Protein AF-0000000084391673 (afdb_homodimer)

Secondary structure (DSSP, 8-state):
-EEEEEETTTSHHHHHHHHHHHTSTTEEEEEEESSHHHHHHHHHHHHHTT--EEEEE--TT-HHHHHHHHHHHHHHHS--SEEEE------TT-GGG-SSHHHHHHHHHIIIIIIHHHHHHHHHHHHTTSSS-EEEEE--GGG-TTGGG-TTSTTTTS--HHHHHHHHHHHHHHHHHHHHHHTTT-EEEEE---SB-SGGGTT-TTSBPHHHHHHHHHHHHTPPTT---S-EEETTEE---/-EEEEEETTTSHHHHHHHHHHHTSTTEEEEEEESSHHHHHHHHHHHHHTT--EEEEE--TT-HHHHHHHHHHHHHHHS--SEEEE------TT-GGG-SSHHHHHHHHHIIIIIIHHHHHHHHHHHHTTSSS-EEEEE--GGG-TTGGG-TTSTTTTS--HHHHHHHHHHHHHHHHHHHHHHTTT-EEEEE---SB-SGGGTT-TTSBPHHHHHHHHHHHHTPPTT---S-EEETTEE---

Structure (mmCIF, N/CA/C/O backbone):
data_AF-0000000084391673-model_v1
#
loop_
_entity.id
_entity.type
_entity.pdbx_description
1 polymer 'Short-chain dehydrogenase'
#
loop_
_atom_site.group_PDB
_atom_site.id
_atom_site.type_symbol
_atom_site.label_atom_id
_atom_site.label_alt_id
_atom_site.label_comp_id
_atom_site.label_asym_id
_atom_site.label_entity_id
_atom_site.label_seq_id
_atom_site.pdbx_PDB_ins_code
_atom_site.Cartn_x
_atom_site.Cartn_y
_atom_site.Cartn_z
_atom_site.occupancy
_atom_site.B_iso_or_equiv
_atom_site.auth_seq_id
_atom_site.auth_comp_id
_atom_site.auth_asym_id
_atom_site.auth_atom_id
_atom_site.pdbx_PDB_model_num
ATOM 1 N N . MET A 1 1 ? -8.18 31.797 13.203 1 95.44 1 MET A N 1
ATOM 2 C CA . MET A 1 1 ? -6.859 31.172 13.273 1 95.44 1 MET A CA 1
ATOM 3 C C . MET A 1 1 ? -6.875 29.781 12.672 1 95.44 1 MET A C 1
ATOM 5 O O . MET A 1 1 ? -7.785 28.984 12.945 1 95.44 1 MET A O 1
ATOM 9 N N . VAL A 1 2 ? -5.941 29.516 11.758 1 98.38 2 VAL A N 1
ATOM 10 C CA . VAL A 1 2 ? -5.805 28.219 11.125 1 98.38 2 VAL A CA 1
ATOM 11 C C . VAL A 1 2 ? -4.918 27.312 11.977 1 98.38 2 VAL A C 1
ATOM 13 O O . VAL A 1 2 ? -3.771 27.656 12.273 1 98.38 2 VAL A O 1
ATOM 16 N N . ILE A 1 3 ? -5.438 26.125 12.43 1 98.88 3 ILE A N 1
ATOM 17 C CA . ILE A 1 3 ? -4.695 25.188 13.258 1 98.88 3 ILE A CA 1
ATOM 18 C C . ILE A 1 3 ? -4.145 24.062 12.375 1 98.88 3 ILE A C 1
ATOM 20 O O . ILE A 1 3 ? -4.906 23.328 11.742 1 98.88 3 ILE A O 1
ATOM 24 N N . ALA A 1 4 ? -2.814 23.938 12.344 1 98.94 4 ALA A N 1
ATOM 25 C CA . ALA A 1 4 ? -2.166 22.938 11.5 1 98.94 4 ALA A CA 1
ATOM 26 C C . ALA A 1 4 ? -1.322 21.984 12.344 1 98.94 4 ALA A C 1
ATOM 28 O O . ALA A 1 4 ? -0.535 22.406 13.188 1 98.94 4 ALA A O 1
ATOM 29 N N . LEU A 1 5 ? -1.495 20.719 12.188 1 99 5 LEU A N 1
ATOM 30 C CA . LEU A 1 5 ? -0.647 19.688 12.789 1 99 5 LEU A CA 1
ATOM 31 C C . LEU A 1 5 ? 0.297 19.094 11.75 1 99 5 LEU A C 1
ATOM 33 O O . LEU A 1 5 ? -0.136 18.688 10.664 1 99 5 LEU A O 1
ATOM 37 N N . VAL A 1 6 ? 1.549 19.094 12.047 1 98.94 6 VAL A N 1
ATOM 38 C CA . VAL A 1 6 ? 2.564 18.484 11.188 1 98.94 6 VAL A CA 1
ATOM 39 C C .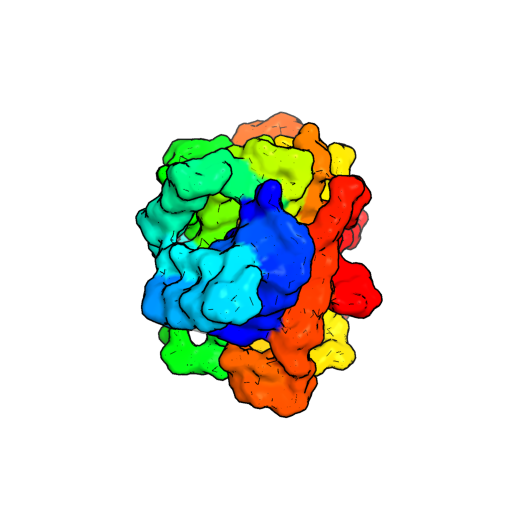 VAL A 1 6 ? 3.244 17.328 11.914 1 98.94 6 VAL A C 1
ATOM 41 O O . VAL A 1 6 ? 3.955 17.547 12.898 1 98.94 6 VAL A O 1
ATOM 44 N N . THR A 1 7 ? 3.045 16.109 11.469 1 98.88 7 THR A N 1
ATOM 45 C CA . THR A 1 7 ? 3.73 14.969 12.086 1 98.88 7 THR A CA 1
ATOM 46 C C . THR A 1 7 ? 5.191 14.922 11.648 1 98.88 7 THR A C 1
ATOM 48 O O . THR A 1 7 ? 5.516 15.242 10.5 1 98.88 7 THR A O 1
ATOM 51 N N . GLY A 1 8 ? 6.008 14.438 12.578 1 98.25 8 GLY A N 1
ATOM 52 C CA . GLY A 1 8 ? 7.43 14.523 12.289 1 98.25 8 GLY A CA 1
ATOM 53 C C . GLY A 1 8 ? 7.902 15.938 12.016 1 98.25 8 GLY A C 1
ATOM 54 O O . GLY A 1 8 ? 8.773 16.156 11.172 1 98.25 8 GLY A O 1
ATOM 55 N N . GLY A 1 9 ? 7.332 16.875 12.641 1 98.44 9 GLY A N 1
ATOM 56 C CA . GLY A 1 9 ? 7.551 18.281 12.32 1 98.44 9 GLY A CA 1
ATOM 57 C C . GLY A 1 9 ? 8.828 18.844 12.93 1 98.44 9 GLY A C 1
ATOM 58 O O . GLY A 1 9 ? 9.156 20.016 12.727 1 98.44 9 GLY A O 1
ATOM 59 N N . ASN A 1 10 ? 9.602 18 13.641 1 97.12 10 ASN A N 1
ATOM 60 C CA . ASN A 1 10 ? 10.734 18.5 14.414 1 97.12 10 ASN A CA 1
ATOM 61 C C . ASN A 1 10 ? 12.047 18.375 13.633 1 97.12 10 ASN A C 1
ATOM 63 O O . ASN A 1 10 ? 13.094 18.844 14.086 1 97.12 10 ASN A O 1
ATOM 67 N N . THR A 1 11 ? 12.055 17.734 12.461 1 96.12 11 THR A N 1
ATOM 68 C CA . THR A 1 11 ? 13.297 17.562 11.711 1 96.12 11 THR A CA 1
ATOM 69 C C . THR A 1 11 ? 13.016 17.484 10.211 1 96.12 11 THR A C 1
ATOM 71 O O . THR A 1 11 ? 11.859 17.344 9.797 1 96.12 11 THR A O 1
ATOM 74 N N . GLY A 1 12 ? 13.992 17.75 9.477 1 97.62 12 GLY A N 1
ATOM 75 C CA . GLY A 1 12 ? 13.961 17.5 8.047 1 97.62 12 GLY A CA 1
ATOM 76 C C . GLY A 1 12 ? 12.898 18.312 7.332 1 97.62 12 GLY A C 1
ATOM 77 O O . GLY A 1 12 ? 12.781 19.531 7.543 1 97.62 12 GLY A O 1
ATOM 78 N N . ILE A 1 13 ? 12.203 17.641 6.418 1 98.62 13 ILE A N 1
ATOM 79 C CA . ILE A 1 13 ? 11.148 18.266 5.629 1 98.62 13 ILE A CA 1
ATOM 80 C C . ILE A 1 13 ? 10.055 18.797 6.555 1 98.62 13 ILE A C 1
ATOM 82 O O . ILE A 1 13 ? 9.547 19.891 6.355 1 98.62 13 ILE A O 1
ATOM 86 N N . GLY A 1 14 ? 9.75 18 7.625 1 98.75 14 GLY A N 1
ATOM 87 C CA . GLY A 1 14 ? 8.734 18.422 8.578 1 98.75 14 GLY A CA 1
ATOM 88 C C . GLY A 1 14 ? 9.047 19.734 9.25 1 98.75 14 GLY A C 1
ATOM 89 O O . GLY A 1 14 ? 8.18 20.609 9.352 1 98.75 14 GLY A O 1
ATOM 90 N N . GLU A 1 15 ? 10.258 19.875 9.672 1 98.75 15 GLU A N 1
ATOM 91 C CA . GLU A 1 15 ? 10.656 21.125 10.297 1 98.75 15 GLU A CA 1
ATOM 92 C C . GLU A 1 15 ? 10.562 22.281 9.305 1 98.75 15 GLU A C 1
ATOM 94 O O . GLU A 1 15 ? 10.117 23.375 9.664 1 98.75 15 GLU A O 1
ATOM 99 N N . ALA A 1 16 ? 11 22.062 8.078 1 98.81 16 ALA A N 1
ATOM 100 C CA . ALA A 1 16 ? 10.906 23.109 7.051 1 98.81 16 ALA A CA 1
ATOM 101 C C . ALA A 1 16 ? 9.453 23.516 6.809 1 98.81 16 ALA A C 1
ATOM 103 O O . ALA A 1 16 ? 9.156 24.688 6.633 1 98.81 16 ALA A O 1
ATOM 104 N N . VAL A 1 17 ? 8.555 22.531 6.801 1 98.94 17 VAL A N 1
ATOM 105 C CA . VAL A 1 17 ? 7.125 22.797 6.641 1 98.94 17 VAL A CA 1
ATOM 106 C C . VAL A 1 17 ? 6.621 23.625 7.812 1 98.94 17 VAL A C 1
ATOM 108 O O . VAL A 1 17 ? 5.926 24.625 7.617 1 98.94 17 VAL A O 1
ATOM 111 N N . VAL A 1 18 ? 7.008 23.234 9.031 1 98.88 18 VAL A N 1
ATOM 112 C CA . VAL A 1 18 ? 6.598 23.953 10.227 1 98.88 18 VAL A CA 1
ATOM 113 C C . VAL A 1 18 ? 7.062 25.406 10.141 1 98.88 18 VAL A C 1
ATOM 115 O O . VAL A 1 18 ? 6.277 26.328 10.352 1 98.88 18 VAL A O 1
ATOM 118 N N . ARG A 1 19 ? 8.312 25.656 9.797 1 98.69 19 ARG A N 1
ATOM 119 C CA . ARG A 1 19 ? 8.898 26.984 9.719 1 98.69 19 ARG A CA 1
ATOM 120 C C . ARG A 1 19 ? 8.188 27.844 8.672 1 98.69 19 ARG A C 1
ATOM 122 O O . ARG A 1 19 ? 7.945 29.031 8.891 1 98.69 19 ARG A O 1
ATOM 129 N N . GLN A 1 20 ? 7.848 27.234 7.578 1 98.56 20 GLN A N 1
ATOM 130 C CA . GLN A 1 20 ? 7.188 27.969 6.508 1 98.56 20 GLN A CA 1
ATOM 131 C C . GLN A 1 20 ? 5.73 28.25 6.859 1 98.56 20 GLN A C 1
ATOM 133 O O . GLN A 1 20 ? 5.246 29.375 6.656 1 98.56 20 GLN A O 1
ATOM 138 N N . LEU A 1 21 ? 5.023 27.297 7.418 1 98.75 21 LEU A N 1
ATOM 139 C CA . LEU A 1 21 ? 3.629 27.5 7.801 1 98.75 21 LEU A CA 1
ATOM 140 C C . LEU A 1 21 ? 3.516 28.531 8.922 1 98.75 21 LEU A C 1
ATOM 142 O O . LEU A 1 21 ? 2.555 29.297 8.969 1 98.75 21 LEU A O 1
ATOM 146 N N . ALA A 1 22 ? 4.504 28.5 9.812 1 98.19 22 ALA A N 1
ATOM 147 C CA . ALA A 1 22 ? 4.496 29.422 10.953 1 98.19 22 ALA A CA 1
ATOM 148 C C . ALA A 1 22 ? 4.57 30.875 10.484 1 98.19 22 ALA A C 1
ATOM 150 O O . ALA A 1 22 ? 4.141 31.781 11.195 1 98.19 22 ALA A O 1
ATOM 151 N N . LYS A 1 23 ? 5.09 31.062 9.266 1 97.12 23 LYS A N 1
ATOM 152 C CA . LYS A 1 23 ? 5.207 32.406 8.703 1 97.12 23 LYS A CA 1
ATOM 153 C C . LYS A 1 23 ? 3.924 32.812 7.992 1 97.12 23 LYS A C 1
ATOM 155 O O . LYS A 1 23 ? 3.744 34 7.648 1 97.12 23 LYS A O 1
ATOM 160 N N . SER A 1 24 ? 3.086 31.859 7.715 1 95.38 24 SER A N 1
ATOM 161 C CA . SER A 1 24 ? 1.8 32.156 7.09 1 95.38 24 SER A CA 1
ATOM 162 C C . SER A 1 24 ? 0.882 32.906 8.055 1 95.38 24 SER A C 1
ATOM 164 O O . SER A 1 24 ? 0.83 32.594 9.242 1 95.38 24 SER A O 1
ATOM 166 N N . PRO A 1 25 ? 0.192 33.938 7.527 1 93.94 25 PRO A N 1
ATOM 167 C CA . PRO A 1 25 ? -0.705 34.688 8.406 1 93.94 25 PRO A CA 1
ATOM 168 C C . PRO A 1 25 ? -1.812 33.812 9 1 93.94 25 PRO A C 1
ATOM 170 O O . PRO A 1 25 ? -2.373 32.969 8.312 1 93.94 25 PRO A O 1
ATOM 173 N N . ASN A 1 26 ? -2.084 34.031 10.273 1 95.56 26 ASN A N 1
ATOM 174 C CA . ASN A 1 26 ? -3.217 33.469 10.992 1 95.56 26 ASN A CA 1
ATOM 175 C C . ASN A 1 26 ? -3.061 31.953 11.18 1 95.56 26 ASN A C 1
ATOM 177 O O . ASN A 1 26 ? -4.055 31.234 11.312 1 95.56 26 ASN A O 1
ATOM 181 N N . PHE A 1 27 ? -1.831 31.453 11.109 1 98.25 27 PHE A N 1
ATOM 182 C CA . PHE A 1 27 ? -1.596 30.047 11.352 1 98.25 27 PHE A CA 1
ATOM 183 C C . PHE A 1 27 ? -1.091 29.812 12.773 1 98.25 27 PHE A C 1
ATOM 185 O O . PHE A 1 27 ? -0.26 30.578 13.273 1 98.25 27 PHE A O 1
ATOM 192 N N . HIS A 1 28 ? -1.573 28.844 13.445 1 98.88 28 HIS A N 1
ATOM 193 C CA . HIS A 1 28 ? -0.943 28.172 14.578 1 98.88 28 HIS A CA 1
ATOM 194 C C . HIS A 1 28 ? -0.505 26.75 14.203 1 98.88 28 HIS A C 1
ATOM 196 O O . HIS A 1 28 ? -1.329 25.938 13.797 1 98.88 28 HIS A O 1
ATOM 202 N N . VAL A 1 29 ? 0.792 26.516 14.336 1 98.94 29 VAL A N 1
ATOM 203 C CA . VAL A 1 29 ? 1.33 25.234 13.875 1 98.94 29 VAL A CA 1
ATOM 204 C C . VAL A 1 29 ? 1.691 24.359 15.078 1 98.94 29 VAL A C 1
ATOM 206 O O . VAL A 1 29 ? 2.352 24.828 16.016 1 98.94 29 VAL A O 1
ATOM 209 N N . ILE A 1 30 ? 1.202 23.172 15.086 1 98.94 30 ILE A N 1
ATOM 210 C CA . ILE A 1 30 ? 1.493 22.188 16.125 1 98.94 30 ILE A CA 1
ATOM 211 C C . ILE A 1 30 ? 2.502 21.156 15.602 1 98.94 30 ILE A C 1
ATOM 213 O O . ILE A 1 30 ? 2.25 20.484 14.602 1 98.94 30 ILE A O 1
ATOM 217 N N . ILE A 1 31 ? 3.619 21.078 16.297 1 98.94 31 ILE A N 1
ATOM 218 C CA . ILE A 1 31 ? 4.668 20.125 15.953 1 98.94 31 ILE A CA 1
ATOM 219 C C . ILE A 1 31 ? 4.367 18.781 16.609 1 98.94 31 ILE A C 1
ATOM 221 O O . ILE A 1 31 ? 4.332 18.672 17.844 1 98.94 31 ILE A O 1
ATOM 225 N N . GLY A 1 32 ? 4.055 17.734 15.82 1 98.75 32 GLY A N 1
ATOM 226 C CA . GLY A 1 32 ? 3.992 16.391 16.344 1 98.75 32 GLY A CA 1
ATOM 227 C C . GLY A 1 32 ? 5.32 15.656 16.266 1 98.75 32 GLY A C 1
ATOM 228 O O . GLY A 1 32 ? 5.906 15.523 15.188 1 98.75 32 GLY A O 1
ATOM 229 N N . SER A 1 33 ? 5.82 15.203 17.328 1 98.12 33 SER A N 1
ATOM 230 C CA . SER A 1 33 ? 7.09 14.477 17.344 1 98.12 33 SER A CA 1
ATOM 231 C C . SER A 1 33 ? 7.066 13.352 18.375 1 98.12 33 SER A C 1
ATOM 233 O O . SER A 1 33 ? 6.375 13.445 19.391 1 98.12 33 SER A O 1
ATOM 235 N N . ARG A 1 34 ? 7.805 12.297 18.172 1 96.94 34 ARG A N 1
ATOM 236 C CA . ARG A 1 34 ? 7.895 11.172 19.094 1 96.94 34 ARG A CA 1
ATOM 237 C C . ARG A 1 34 ? 8.594 11.578 20.391 1 96.94 34 ARG A C 1
ATOM 239 O O . ARG A 1 34 ? 8.156 11.211 21.484 1 96.94 34 ARG A O 1
ATOM 246 N N . ASN A 1 35 ? 9.633 12.266 20.094 1 95.75 35 ASN A N 1
ATOM 247 C CA . ASN A 1 35 ? 10.359 12.82 21.234 1 95.75 35 ASN A CA 1
ATOM 248 C C . ASN A 1 35 ? 9.805 14.172 21.656 1 95.75 35 ASN A C 1
ATOM 250 O O . ASN A 1 35 ? 9.953 15.164 20.938 1 95.75 35 ASN A O 1
ATOM 254 N N . PRO A 1 36 ? 9.18 14.203 22.797 1 95.75 36 PRO A N 1
ATOM 255 C CA . PRO A 1 36 ? 8.531 15.453 23.203 1 95.75 36 PRO A CA 1
ATOM 256 C C . PRO A 1 36 ? 9.523 16.609 23.359 1 95.75 36 PRO A C 1
ATOM 258 O O . PRO A 1 36 ? 9.195 17.75 23.047 1 95.75 36 PRO A O 1
ATOM 261 N N . GLU A 1 37 ? 10.703 16.344 23.75 1 97.44 37 GLU A N 1
ATOM 262 C CA . GLU A 1 37 ? 11.695 17.391 23.969 1 97.44 37 GLU A CA 1
ATOM 263 C C . GLU A 1 37 ? 12.133 18.031 22.656 1 97.44 37 GLU A C 1
ATOM 265 O O . GLU A 1 37 ? 12.336 19.234 22.594 1 97.44 37 GLU A O 1
ATOM 270 N N . SER A 1 38 ? 12.297 17.219 21.672 1 96.56 38 SER A N 1
ATOM 271 C CA . SER A 1 38 ? 12.695 17.734 20.375 1 96.56 38 SER A CA 1
ATOM 272 C C . SER A 1 38 ? 11.648 18.688 19.812 1 96.56 38 SER A C 1
ATOM 274 O O . SER A 1 38 ? 11.984 19.75 19.281 1 96.56 38 SER A O 1
ATOM 276 N N . GLY A 1 39 ? 10.391 18.344 19.953 1 97.69 39 GLY A N 1
ATOM 277 C CA . GLY A 1 39 ? 9.312 19.203 19.484 1 97.69 39 GLY A CA 1
ATOM 278 C C . GLY A 1 39 ? 9.188 20.5 20.25 1 97.69 39 GLY A C 1
ATOM 279 O O . GLY A 1 39 ? 9.023 21.562 19.672 1 97.69 39 GLY A O 1
ATOM 280 N N . SER A 1 40 ? 9.312 20.375 21.547 1 98 40 SER A N 1
ATOM 281 C CA . SER A 1 40 ? 9.141 21.547 22.391 1 98 40 SER A CA 1
ATOM 282 C C . SER A 1 40 ? 10.289 22.547 22.203 1 98 40 SER A C 1
ATOM 284 O O . SER A 1 40 ? 10.078 23.75 22.234 1 98 40 SER A O 1
ATOM 286 N N . LYS A 1 41 ? 11.484 22.016 22.031 1 98.25 41 LYS A N 1
ATOM 287 C CA . LYS A 1 41 ? 12.633 22.891 21.797 1 98.25 41 LYS A CA 1
ATOM 288 C C . LYS A 1 41 ? 12.445 23.719 20.531 1 98.25 41 LYS A C 1
ATOM 290 O O . LYS A 1 41 ? 12.703 24.922 20.516 1 98.25 41 LYS A O 1
ATOM 295 N N . LEU A 1 42 ? 12 23.078 19.469 1 98.19 42 LEU A N 1
ATOM 296 C CA . LEU A 1 42 ? 11.758 23.797 18.234 1 98.19 42 LEU A CA 1
ATOM 297 C C . LEU A 1 42 ? 10.609 24.797 18.375 1 98.19 42 LEU A C 1
ATOM 299 O O . LEU A 1 42 ? 10.703 25.938 17.938 1 98.19 42 LEU A O 1
ATOM 303 N N . ALA A 1 43 ? 9.539 24.391 19.031 1 98.62 43 ALA A N 1
ATOM 304 C CA . ALA A 1 43 ? 8.391 25.266 19.234 1 98.62 43 ALA A CA 1
ATOM 305 C C . ALA A 1 43 ? 8.797 26.516 20.016 1 98.62 43 ALA A C 1
ATOM 307 O O . ALA A 1 43 ? 8.422 27.625 19.656 1 98.62 43 ALA A O 1
ATOM 308 N N . ASP A 1 44 ? 9.555 26.297 21.047 1 98.44 44 ASP A N 1
ATOM 309 C CA . ASP A 1 44 ? 10.008 27.406 21.875 1 98.44 44 ASP A CA 1
ATOM 310 C C . ASP A 1 44 ? 10.852 28.391 21.078 1 98.44 44 ASP A C 1
ATOM 312 O O . ASP A 1 44 ? 10.688 29.609 21.203 1 98.44 44 ASP A O 1
ATOM 316 N N . SER A 1 45 ? 11.719 27.828 20.328 1 98.12 45 SER A N 1
ATOM 317 C CA . SER A 1 45 ? 12.578 28.672 19.5 1 98.12 45 SER A CA 1
ATOM 318 C C . SER A 1 45 ? 11.75 29.531 18.531 1 98.12 45 SER A C 1
ATOM 320 O O . SER A 1 45 ? 12 30.719 18.391 1 98.12 45 SER A O 1
ATOM 322 N N . LEU A 1 46 ? 10.773 29 17.891 1 98.44 46 LEU A N 1
ATOM 323 C CA . LEU A 1 46 ? 9.953 29.703 16.922 1 98.44 46 LEU A CA 1
ATOM 324 C C . LEU A 1 46 ? 9.031 30.703 17.609 1 98.44 46 LEU A C 1
ATOM 326 O O . LEU A 1 46 ? 8.758 31.781 17.062 1 98.44 46 LEU A O 1
ATOM 330 N N . THR A 1 47 ? 8.594 30.344 18.797 1 98.25 47 THR A N 1
ATOM 331 C CA . THR A 1 47 ? 7.762 31.266 19.562 1 98.25 47 THR A CA 1
ATOM 332 C C . THR A 1 47 ? 8.562 32.5 19.953 1 98.25 47 THR A C 1
ATOM 334 O O . THR A 1 47 ? 8.039 33.625 19.953 1 98.25 47 THR A O 1
ATOM 337 N N . ARG A 1 48 ? 9.805 32.312 20.25 1 98.06 48 ARG A N 1
ATOM 338 C CA . ARG A 1 48 ? 10.672 33.406 20.578 1 98.06 48 ARG A CA 1
ATOM 339 C C . ARG A 1 48 ? 10.852 34.344 19.391 1 98.06 48 ARG A C 1
ATOM 341 O O . ARG A 1 48 ? 11.016 35.562 19.562 1 98.06 48 ARG A O 1
ATOM 348 N N . ASP A 1 49 ? 10.742 33.719 18.25 1 97.12 49 ASP A N 1
ATOM 349 C CA . ASP A 1 49 ? 10.867 34.5 17.016 1 97.12 49 ASP A CA 1
ATOM 350 C C . ASP A 1 49 ? 9.547 35.156 16.656 1 97.12 49 ASP A C 1
ATOM 352 O O . ASP A 1 49 ? 9.445 35.812 15.617 1 97.12 49 ASP A O 1
ATOM 356 N N . GLY A 1 50 ? 8.469 35 17.406 1 97.31 50 GLY A N 1
ATOM 357 C CA . GLY A 1 50 ? 7.199 35.719 17.234 1 97.31 50 GLY A CA 1
ATOM 358 C C . GLY A 1 50 ? 6.16 34.875 16.5 1 97.31 50 GLY A C 1
ATOM 359 O O . GLY A 1 50 ? 5.109 35.406 16.125 1 97.31 50 GLY A O 1
ATOM 360 N N . HIS A 1 51 ? 6.484 33.594 16.281 1 98.12 51 HIS A N 1
ATOM 361 C CA . HIS A 1 51 ? 5.547 32.75 15.57 1 98.12 51 HIS A CA 1
ATOM 362 C C . HIS A 1 51 ? 4.629 32 16.531 1 98.12 51 HIS A C 1
ATOM 364 O O . HIS A 1 51 ? 4.969 31.828 17.703 1 98.12 51 HIS A O 1
ATOM 370 N N . SER A 1 52 ? 3.453 31.688 16.109 1 98.56 52 SER A N 1
ATOM 371 C CA . SER A 1 52 ? 2.502 30.906 16.891 1 98.56 52 SER A CA 1
ATOM 372 C C . SER A 1 52 ? 2.691 29.406 16.656 1 98.56 52 SER A C 1
ATOM 374 O O . SER A 1 52 ? 2.158 28.859 15.688 1 98.56 52 SER A O 1
ATOM 376 N N . VAL A 1 53 ? 3.463 28.75 17.531 1 98.81 53 VAL A N 1
ATOM 377 C CA . VAL A 1 53 ? 3.818 27.344 17.375 1 98.81 53 VAL A CA 1
ATOM 378 C C . VAL A 1 53 ? 3.74 26.641 18.719 1 98.81 53 VAL A C 1
ATOM 380 O O . VAL A 1 53 ? 4.074 27.219 19.75 1 98.81 53 VAL A O 1
ATOM 383 N N . SER A 1 54 ? 3.266 25.453 18.781 1 98.81 54 SER A N 1
ATOM 384 C CA . SER A 1 54 ? 3.293 24.547 19.922 1 98.81 54 SER A CA 1
ATOM 385 C C . SER A 1 54 ? 3.703 23.141 19.516 1 98.81 54 SER A C 1
ATOM 387 O O . SER A 1 54 ? 4.039 22.891 18.359 1 98.81 54 SER A O 1
ATOM 389 N N . SER A 1 55 ? 3.824 22.266 20.5 1 98.69 55 SER A N 1
ATOM 390 C CA . SER A 1 55 ? 4.227 20.891 20.219 1 98.69 55 SER A CA 1
ATOM 391 C C . SER A 1 55 ? 3.365 19.891 20.984 1 98.69 55 SER A C 1
ATOM 393 O O . SER A 1 55 ? 2.748 20.234 21.984 1 98.69 55 SER A O 1
ATOM 395 N N . VAL A 1 56 ? 3.229 18.719 20.422 1 98.75 56 VAL A N 1
ATOM 396 C CA . VAL A 1 56 ? 2.57 17.594 21.078 1 98.75 56 VAL A CA 1
ATOM 397 C C . VAL A 1 56 ? 3.369 16.312 20.828 1 98.75 56 VAL A C 1
ATOM 399 O O . VAL A 1 56 ? 3.965 16.141 19.766 1 98.75 56 VAL A O 1
ATOM 402 N N . GLN A 1 57 ? 3.447 15.508 21.891 1 98.62 57 GLN A N 1
ATOM 403 C CA . GLN A 1 57 ? 4.031 14.188 21.672 1 98.62 57 GLN A CA 1
ATOM 404 C C . GLN A 1 57 ? 3.133 13.32 20.797 1 98.62 57 GLN A C 1
ATOM 406 O O . GLN A 1 57 ? 1.928 13.219 21.047 1 98.62 57 GLN A O 1
ATOM 411 N N . LEU A 1 58 ? 3.691 12.797 19.75 1 98.62 58 LEU A N 1
ATOM 412 C CA . LEU A 1 58 ? 2.928 12 18.797 1 98.62 58 LEU A CA 1
ATOM 413 C C . LEU A 1 58 ? 3.771 10.852 18.25 1 98.62 58 LEU A C 1
ATOM 415 O O . LEU A 1 58 ? 4.707 11.078 17.484 1 98.62 58 LEU A O 1
ATOM 419 N N . ASP A 1 59 ? 3.463 9.648 18.734 1 98.25 59 ASP A N 1
ATOM 420 C CA . ASP A 1 59 ? 4.066 8.422 18.234 1 98.25 59 ASP A CA 1
ATOM 421 C C . ASP A 1 59 ? 3.068 7.613 17.406 1 98.25 59 ASP A C 1
ATOM 423 O O . ASP A 1 59 ? 2.127 7.035 17.953 1 98.25 59 ASP A O 1
ATOM 427 N N . LEU A 1 60 ? 3.344 7.492 16.109 1 98.19 60 LEU A N 1
ATOM 428 C CA . LEU A 1 60 ? 2.414 6.848 15.188 1 98.19 60 LEU A CA 1
ATOM 429 C C . LEU A 1 60 ? 2.357 5.344 15.43 1 98.19 60 LEU A C 1
ATOM 431 O O . LEU A 1 60 ? 1.468 4.66 14.922 1 98.19 60 LEU A O 1
ATOM 435 N N . PHE A 1 61 ? 3.201 4.754 16.312 1 96.62 61 PHE A N 1
ATOM 436 C CA . PHE A 1 61 ? 3.186 3.34 16.672 1 96.62 61 PHE A CA 1
ATOM 437 C C . PHE A 1 61 ? 2.229 3.076 17.828 1 96.62 61 PHE A C 1
ATOM 439 O O . PHE A 1 61 ? 1.965 1.923 18.172 1 96.62 61 PHE A O 1
ATOM 446 N N . SER A 1 62 ? 1.749 4.164 18.391 1 97.94 62 SER A N 1
ATOM 447 C CA . SER A 1 62 ? 0.947 4.023 19.609 1 97.94 62 SER A CA 1
ATOM 448 C C . SER A 1 62 ? -0.409 4.703 19.453 1 97.94 62 SER A C 1
ATOM 450 O O . SER A 1 62 ? -0.491 5.93 19.391 1 97.94 62 SER A O 1
ATOM 452 N N . ASP A 1 63 ? -1.448 3.875 19.516 1 98.25 63 ASP A N 1
ATOM 453 C CA . ASP A 1 63 ? -2.793 4.438 19.438 1 98.25 63 ASP A CA 1
ATOM 454 C C . ASP A 1 63 ? -3.068 5.355 20.625 1 98.25 63 ASP A C 1
ATOM 456 O O . ASP A 1 63 ? -3.74 6.379 20.484 1 98.25 63 ASP A O 1
ATOM 460 N N . GLU A 1 64 ? -2.553 4.977 21.703 1 98.44 64 GLU A N 1
ATOM 461 C CA . GLU A 1 64 ? -2.709 5.812 22.891 1 98.44 64 GLU A CA 1
ATOM 462 C C . GLU A 1 64 ? -2.061 7.18 22.688 1 98.44 64 GLU A C 1
ATOM 464 O O . GLU A 1 64 ? -2.65 8.211 23.031 1 98.44 64 GLU A O 1
ATOM 469 N N . SER A 1 65 ? -0.851 7.199 22.156 1 98.69 65 SER A N 1
ATOM 470 C CA . SER A 1 65 ? -0.151 8.445 21.891 1 98.69 65 SER A CA 1
ATOM 471 C C . SER A 1 65 ? -0.935 9.312 20.906 1 98.69 65 SER A C 1
ATOM 473 O O . SER A 1 65 ? -1.083 10.516 21.109 1 98.69 65 SER A O 1
ATOM 475 N N . ILE A 1 66 ? -1.493 8.727 19.875 1 98.81 66 ILE A N 1
ATOM 476 C CA . ILE A 1 66 ? -2.248 9.43 18.844 1 98.81 66 ILE A CA 1
ATOM 477 C C . ILE A 1 66 ? -3.506 10.039 19.453 1 98.81 66 ILE A C 1
ATOM 479 O O . ILE A 1 66 ? -3.781 11.227 19.25 1 98.81 66 ILE A O 1
ATOM 483 N N . LEU A 1 67 ? -4.203 9.234 20.188 1 98.69 67 LEU A N 1
ATOM 484 C CA . LEU A 1 67 ? -5.461 9.695 20.766 1 98.69 67 LEU A CA 1
ATOM 485 C C . LEU A 1 67 ? -5.215 10.82 21.781 1 98.69 67 LEU A C 1
ATOM 487 O O . LEU A 1 67 ? -5.977 11.789 21.828 1 98.69 67 LEU A O 1
ATOM 491 N N . LYS A 1 68 ? -4.191 10.695 22.562 1 98.81 68 LYS A N 1
ATOM 492 C CA . LYS A 1 68 ? -3.842 11.742 23.5 1 98.81 68 LYS A CA 1
ATOM 493 C C . LYS A 1 68 ? -3.514 13.047 22.797 1 98.81 68 LYS A C 1
ATOM 495 O O . LYS A 1 68 ? -3.916 14.125 23.234 1 98.81 68 LYS A O 1
ATOM 500 N N . ALA A 1 69 ? -2.779 12.977 21.703 1 98.88 69 ALA A N 1
ATOM 501 C CA . ALA A 1 69 ? -2.43 14.164 20.938 1 98.88 69 ALA A CA 1
ATOM 502 C C . ALA A 1 69 ? -3.678 14.828 20.359 1 98.88 69 ALA A C 1
ATOM 504 O O . ALA A 1 69 ? -3.838 16.047 20.453 1 98.88 69 ALA A O 1
ATOM 505 N N . VAL A 1 70 ? -4.57 14.039 19.797 1 98.94 70 VAL A N 1
ATOM 506 C CA . VAL A 1 70 ? -5.785 14.562 19.188 1 98.94 70 VAL A CA 1
ATOM 507 C C . VAL A 1 70 ? -6.684 15.18 20.25 1 98.94 70 VAL A C 1
ATOM 509 O O . VAL A 1 70 ? -7.273 16.25 20.031 1 98.94 70 VAL A O 1
ATOM 512 N N . GLU A 1 71 ? -6.746 14.508 21.375 1 98.88 71 GLU A N 1
ATOM 513 C CA . GLU A 1 71 ? -7.535 15.047 22.469 1 98.88 71 GLU A CA 1
ATOM 514 C C . GLU A 1 71 ? -6.969 16.375 22.953 1 98.88 71 GLU A C 1
ATOM 516 O O . GLU A 1 71 ? -7.723 17.312 23.25 1 98.88 71 GLU A O 1
ATOM 521 N N . HIS A 1 72 ? -5.711 16.469 23.062 1 98.81 72 HIS A N 1
ATOM 522 C CA . HIS A 1 72 ? -5.07 17.734 23.453 1 98.81 72 HIS A CA 1
ATOM 523 C C . HIS A 1 72 ? -5.43 18.859 22.484 1 98.81 72 HIS A C 1
ATOM 525 O O . HIS A 1 72 ? -5.738 19.969 22.922 1 98.81 72 HIS A O 1
ATOM 531 N N . ILE A 1 73 ? -5.418 18.578 21.188 1 98.88 73 ILE A N 1
ATOM 532 C CA . ILE A 1 73 ? -5.75 19.578 20.172 1 98.88 73 ILE A CA 1
ATOM 533 C C . ILE A 1 73 ? -7.219 19.969 20.297 1 98.88 73 ILE A C 1
ATOM 535 O O . ILE A 1 73 ? -7.562 21.141 20.203 1 98.88 73 ILE A O 1
ATOM 539 N N . LYS A 1 74 ? -8.039 18.953 20.516 1 98.88 74 LYS A N 1
ATOM 540 C CA . LYS A 1 74 ? -9.461 19.203 20.719 1 98.88 74 LYS A CA 1
ATOM 541 C C . LYS A 1 74 ? -9.688 20.156 21.906 1 98.88 74 LYS A C 1
ATOM 543 O O . LYS A 1 74 ? -10.406 21.141 21.766 1 98.88 74 LYS A O 1
ATOM 548 N N . GLU A 1 75 ? -9.055 19.891 22.984 1 98.75 75 GLU A N 1
ATOM 549 C CA . GLU A 1 75 ? -9.242 20.672 24.203 1 98.75 75 GLU A CA 1
ATOM 550 C C . GLU A 1 75 ? -8.664 22.078 24.062 1 98.75 75 GLU A C 1
ATOM 552 O O . GLU A 1 75 ? -9.227 23.031 24.594 1 98.75 75 GLU A O 1
ATOM 557 N N . THR A 1 76 ? -7.582 22.203 23.359 1 98.75 76 THR A N 1
ATOM 558 C CA . THR A 1 76 ? -6.855 23.469 23.281 1 98.75 76 THR A CA 1
ATOM 559 C C . THR A 1 76 ? -7.43 24.359 22.188 1 98.75 76 THR A C 1
ATOM 561 O O . THR A 1 76 ? -7.531 25.578 22.359 1 98.75 76 THR A O 1
ATOM 564 N N . HIS A 1 77 ? -7.816 23.75 21.078 1 98.5 77 HIS A N 1
ATOM 565 C CA . HIS A 1 77 ? -8.148 24.562 19.906 1 98.5 77 HIS A CA 1
ATOM 566 C C . HIS A 1 77 ? -9.578 24.312 19.453 1 98.5 77 HIS A C 1
ATOM 568 O O . HIS A 1 77 ? -10.172 25.141 18.75 1 98.5 77 HIS A O 1
ATOM 574 N N . GLY A 1 78 ? -10.141 23.109 19.75 1 98.56 78 GLY A N 1
ATOM 575 C CA . GLY A 1 78 ? -11.516 22.766 19.422 1 98.56 78 GLY A CA 1
ATOM 576 C C . GLY A 1 78 ? -11.688 22.344 17.969 1 98.56 78 GLY A C 1
ATOM 577 O O . GLY A 1 78 ? -12.75 21.844 17.594 1 98.56 78 GLY A O 1
ATOM 578 N N . LYS A 1 79 ? -10.68 22.547 17.109 1 98.69 79 LYS A N 1
ATOM 579 C CA . LYS A 1 79 ? -10.703 22.188 15.695 1 98.69 79 LYS A CA 1
ATOM 580 C C . LYS A 1 79 ? -9.297 21.938 15.164 1 98.69 79 LYS A C 1
ATOM 582 O O . LYS A 1 79 ? -8.312 22.188 15.859 1 98.69 79 LYS A O 1
ATOM 587 N N . LEU A 1 80 ? -9.219 21.391 14.055 1 98.88 80 LEU A N 1
ATOM 588 C CA . LEU A 1 80 ? -8.023 21.266 13.227 1 98.88 80 LEU A CA 1
ATOM 589 C C . LEU A 1 80 ? -8.328 21.625 11.773 1 98.88 80 LEU A C 1
ATOM 591 O O . LEU A 1 80 ? -9.32 21.172 11.211 1 98.88 80 LEU A O 1
ATOM 595 N N . ASP A 1 81 ? -7.539 22.5 11.211 1 98.88 81 ASP A N 1
ATOM 596 C CA . ASP A 1 81 ? -7.801 22.953 9.852 1 98.88 81 ASP A CA 1
ATOM 597 C C . ASP A 1 81 ? -6.949 22.203 8.836 1 98.88 81 ASP A C 1
ATOM 599 O O . ASP A 1 81 ? -7.391 21.938 7.715 1 98.88 81 ASP A O 1
ATOM 603 N N . VAL A 1 82 ? -5.711 21.891 9.219 1 98.94 82 VAL A N 1
ATOM 604 C CA . VAL A 1 82 ? -4.754 21.281 8.312 1 98.94 82 VAL A CA 1
ATOM 605 C C . VAL A 1 82 ? -4.016 20.141 9.023 1 98.94 82 VAL A C 1
ATOM 607 O O . VAL A 1 82 ? -3.506 20.328 10.133 1 98.94 82 VAL A O 1
ATOM 610 N N . LEU A 1 83 ? -4.035 18.984 8.477 1 98.94 83 LEU A N 1
ATOM 611 C CA . LEU A 1 83 ? -3.205 17.875 8.906 1 98.94 83 LEU A CA 1
ATOM 612 C C . LEU A 1 83 ? -2.166 17.516 7.848 1 98.94 83 LEU A C 1
ATOM 614 O O . LEU A 1 83 ? -2.518 17.156 6.723 1 98.94 83 LEU A O 1
ATOM 618 N N . VAL A 1 84 ? -0.923 17.734 8.148 1 99 84 VAL A N 1
ATOM 619 C CA . VAL A 1 84 ? 0.171 17.297 7.285 1 99 84 VAL A CA 1
ATOM 620 C C . VAL A 1 84 ? 0.763 15.992 7.801 1 99 84 VAL A C 1
ATOM 622 O O . VAL A 1 84 ? 1.519 15.992 8.773 1 99 84 VAL A O 1
ATOM 625 N N . ASN A 1 85 ? 0.415 14.914 7.156 1 98.94 85 ASN A N 1
ATOM 626 C CA . ASN A 1 85 ? 1.015 13.609 7.414 1 98.94 85 ASN A CA 1
ATOM 627 C C . ASN A 1 85 ? 2.395 13.492 6.773 1 98.94 85 ASN A C 1
ATOM 629 O O . ASN A 1 85 ? 2.523 13 5.652 1 98.94 85 ASN A O 1
ATOM 633 N N . ASN A 1 86 ? 3.389 13.867 7.543 1 98.81 86 ASN A N 1
ATOM 634 C CA . ASN A 1 86 ? 4.75 13.969 7.02 1 98.81 86 ASN A CA 1
ATOM 635 C C . ASN A 1 86 ? 5.641 12.859 7.574 1 98.81 86 ASN A C 1
ATOM 637 O O . ASN A 1 86 ? 6.559 12.398 6.895 1 98.81 86 ASN A O 1
ATOM 641 N N . ALA A 1 87 ? 5.352 12.414 8.797 1 98.25 87 ALA A N 1
ATOM 642 C CA . ALA A 1 87 ? 6.195 11.398 9.422 1 98.25 87 ALA A CA 1
ATOM 643 C C . ALA A 1 87 ? 6.266 10.141 8.555 1 98.25 87 ALA A C 1
ATOM 645 O O . ALA A 1 87 ? 5.254 9.711 7.996 1 98.25 87 ALA A O 1
ATOM 646 N N . GLY A 1 88 ? 7.398 9.609 8.352 1 96.88 88 GLY A N 1
ATOM 647 C CA . GLY A 1 88 ? 7.617 8.398 7.574 1 96.88 88 GLY A CA 1
ATOM 648 C C . GLY A 1 88 ? 9.031 7.855 7.703 1 96.88 88 GLY A C 1
ATOM 649 O O . GLY A 1 88 ? 9.914 8.531 8.227 1 96.88 88 GLY A O 1
ATOM 650 N N . VAL A 1 89 ? 9.227 6.625 7.289 1 96.75 89 VAL A N 1
ATOM 651 C CA . VAL A 1 89 ? 10.539 5.992 7.352 1 96.75 89 VAL A CA 1
ATOM 652 C C . VAL A 1 89 ? 10.844 5.305 6.023 1 96.75 89 VAL A C 1
ATOM 654 O O . VAL A 1 89 ? 9.93 4.965 5.27 1 96.75 89 VAL A O 1
ATOM 657 N N . LEU A 1 90 ? 12.008 5.188 5.703 1 97.31 90 LEU A N 1
ATOM 658 C CA . LEU A 1 90 ? 12.594 4.375 4.641 1 97.31 90 LEU A CA 1
ATOM 659 C C . LEU A 1 90 ? 13.648 3.426 5.203 1 97.31 90 LEU A C 1
ATOM 661 O O . LEU A 1 90 ? 14.727 3.859 5.605 1 97.31 90 LEU A O 1
ATOM 665 N N . LEU A 1 91 ? 13.375 2.15 5.188 1 97.31 91 LEU A N 1
ATOM 666 C CA . LEU A 1 91 ? 14.227 1.213 5.914 1 97.31 91 LEU A CA 1
ATOM 667 C C . LEU A 1 91 ? 14.883 0.225 4.957 1 97.31 91 LEU A C 1
ATOM 669 O O . LEU A 1 91 ? 15.828 -0.477 5.336 1 97.31 91 LEU A O 1
ATOM 673 N N . ASP A 1 92 ? 14.445 0.197 3.713 1 96.81 92 ASP A N 1
ATOM 674 C CA . ASP A 1 92 ? 14.812 -0.846 2.76 1 96.81 92 ASP A CA 1
ATOM 675 C C . ASP A 1 92 ? 16.328 -0.933 2.602 1 96.81 92 ASP A C 1
ATOM 677 O O . ASP A 1 92 ? 16.875 -2.008 2.33 1 96.81 92 ASP A O 1
ATOM 681 N N . LEU A 1 93 ? 17.016 0.208 2.748 1 92.75 93 LEU A N 1
ATOM 682 C CA . LEU A 1 93 ? 18.438 0.241 2.443 1 92.75 93 LEU A CA 1
ATOM 683 C C . LEU A 1 93 ? 19.266 0.105 3.717 1 92.75 93 LEU A C 1
ATOM 685 O O . LEU A 1 93 ? 20.484 0.264 3.684 1 92.75 93 LEU A O 1
ATOM 689 N N . ASN A 1 94 ? 18.672 -0.165 4.832 1 93.12 94 ASN A N 1
ATOM 690 C CA . ASN A 1 94 ? 19.359 -0.357 6.105 1 93.12 94 ASN A CA 1
ATOM 691 C C . ASN A 1 94 ? 19.141 -1.769 6.648 1 93.12 94 ASN A C 1
ATOM 693 O O . ASN A 1 94 ? 18.312 -1.984 7.523 1 93.12 94 ASN A O 1
ATOM 697 N N . PRO A 1 95 ? 20 -2.674 6.23 1 87.81 95 PRO A N 1
ATOM 698 C CA . PRO A 1 95 ? 19.797 -4.074 6.602 1 87.81 95 PRO A CA 1
ATOM 699 C C . PRO A 1 95 ? 19.797 -4.289 8.117 1 87.81 95 PRO A C 1
ATOM 701 O O . PRO A 1 95 ? 19.297 -5.309 8.602 1 87.81 95 PRO A O 1
ATOM 704 N N . GLU A 1 96 ? 20.344 -3.35 8.836 1 94.31 96 GLU A N 1
ATOM 705 C CA . GLU A 1 96 ? 20.391 -3.494 10.289 1 94.31 96 GLU A CA 1
ATOM 706 C C . GLU A 1 96 ? 19.062 -3.1 10.93 1 94.31 96 GLU A C 1
ATOM 708 O O . GLU A 1 96 ? 18.828 -3.381 12.102 1 94.31 96 GLU A O 1
ATOM 713 N N . ALA A 1 97 ? 18.25 -2.539 10.094 1 94.25 97 ALA A N 1
ATOM 714 C CA . ALA A 1 97 ? 17.016 -1.999 10.656 1 94.25 97 ALA A CA 1
ATOM 715 C C . ALA A 1 97 ? 15.93 -3.07 10.727 1 94.25 97 ALA A C 1
ATOM 717 O O . ALA A 1 97 ? 14.875 -2.855 11.328 1 94.25 97 ALA A O 1
ATOM 718 N N . PHE A 1 98 ? 16.125 -4.27 10.125 1 95.81 98 PHE A N 1
ATOM 719 C CA . PHE A 1 98 ? 15.117 -5.32 10.109 1 95.81 98 PHE A CA 1
ATOM 720 C C . PHE A 1 98 ? 15.766 -6.699 10.102 1 95.81 98 PHE A C 1
ATOM 722 O O . PHE A 1 98 ? 16.953 -6.828 9.781 1 95.81 98 PHE A O 1
ATOM 729 N N . THR A 1 99 ? 15.055 -7.723 10.43 1 96.88 99 THR A N 1
ATOM 730 C CA . THR A 1 99 ? 15.617 -9.055 10.602 1 96.88 99 THR A CA 1
ATOM 731 C C . THR A 1 99 ? 15.039 -10.023 9.578 1 96.88 99 THR A C 1
ATOM 733 O O . THR A 1 99 ? 15.484 -11.172 9.469 1 96.88 99 THR A O 1
ATOM 736 N N . SER A 1 100 ? 14.023 -9.68 8.914 1 97.25 100 SER A N 1
ATOM 737 C CA . SER A 1 100 ? 13.359 -10.492 7.898 1 97.25 100 SER A CA 1
ATOM 738 C C . SER A 1 100 ? 12.531 -9.625 6.953 1 97.25 100 SER A C 1
ATOM 740 O O . SER A 1 100 ? 12.344 -8.43 7.199 1 97.25 100 SER A O 1
ATOM 742 N N . THR A 1 101 ? 12.125 -10.18 5.859 1 97.56 101 THR A N 1
ATOM 743 C CA . THR A 1 101 ? 11.258 -9.469 4.93 1 97.56 101 THR A CA 1
ATOM 744 C C . THR A 1 101 ? 9.992 -8.977 5.641 1 97.56 101 THR A C 1
ATOM 746 O O . THR A 1 101 ? 9.594 -7.824 5.48 1 97.56 101 THR A O 1
ATOM 749 N N . ARG A 1 102 ? 9.398 -9.844 6.453 1 98.38 102 ARG A N 1
ATOM 750 C CA . ARG A 1 102 ? 8.188 -9.469 7.176 1 98.38 102 ARG A CA 1
ATOM 751 C C . ARG A 1 102 ? 8.453 -8.305 8.125 1 98.38 102 ARG A C 1
ATOM 753 O O . ARG A 1 102 ? 7.648 -7.375 8.211 1 98.38 102 ARG A O 1
ATOM 760 N N . ASP A 1 103 ? 9.539 -8.414 8.812 1 98.38 103 ASP A N 1
ATOM 761 C CA . ASP A 1 103 ? 9.914 -7.371 9.758 1 98.38 103 ASP A CA 1
ATOM 762 C C . ASP A 1 103 ? 10.109 -6.031 9.047 1 98.38 103 ASP A C 1
ATOM 764 O O . ASP A 1 103 ? 9.656 -4.992 9.531 1 98.38 103 ASP A O 1
ATOM 768 N N . LEU A 1 104 ? 10.773 -6.023 7.914 1 98.5 104 LEU A N 1
ATOM 769 C CA . LEU A 1 104 ? 10.969 -4.824 7.105 1 98.5 104 LEU A CA 1
ATOM 770 C C . LEU A 1 104 ? 9.633 -4.191 6.738 1 98.5 104 LEU A C 1
ATOM 772 O O . LEU A 1 104 ? 9.422 -2.998 6.973 1 98.5 104 LEU A O 1
ATOM 776 N N . PHE A 1 105 ? 8.711 -5.008 6.223 1 98.69 105 PHE A N 1
ATOM 777 C CA . PHE A 1 105 ? 7.41 -4.496 5.809 1 98.69 105 PHE A CA 1
ATOM 778 C C . PHE A 1 105 ? 6.621 -3.982 7.008 1 98.69 105 PHE A C 1
ATOM 780 O O . PHE A 1 105 ? 6.074 -2.881 6.969 1 98.69 105 PHE A O 1
ATOM 787 N N . ARG A 1 106 ? 6.605 -4.742 8.055 1 98.25 106 ARG A N 1
ATOM 788 C CA . ARG A 1 106 ? 5.84 -4.355 9.234 1 98.25 106 ARG A CA 1
ATOM 789 C C . ARG A 1 106 ? 6.324 -3.021 9.789 1 98.25 106 ARG A C 1
ATOM 791 O O . ARG A 1 106 ? 5.523 -2.119 10.039 1 98.25 106 ARG A O 1
ATOM 798 N N . LYS A 1 107 ? 7.59 -2.914 9.977 1 98.06 107 LYS A N 1
ATOM 799 C CA . LYS A 1 107 ? 8.148 -1.685 10.531 1 98.06 107 LYS A CA 1
ATOM 800 C C . LYS A 1 107 ? 7.871 -0.493 9.617 1 98.06 107 LYS A C 1
ATOM 802 O O . LYS A 1 107 ? 7.531 0.593 10.094 1 98.06 107 LYS A O 1
ATOM 807 N N . THR A 1 108 ? 7.98 -0.688 8.344 1 98.62 108 THR A N 1
ATOM 808 C CA . THR A 1 108 ? 7.75 0.377 7.375 1 98.62 108 THR A CA 1
ATOM 809 C C . THR A 1 108 ? 6.285 0.801 7.379 1 98.62 108 THR A C 1
ATOM 811 O O . THR A 1 108 ? 5.977 1.991 7.477 1 98.62 108 THR A O 1
ATOM 814 N N . PHE A 1 109 ? 5.363 -0.168 7.391 1 98.81 109 PHE A N 1
ATOM 815 C CA . PHE A 1 109 ? 3.945 0.122 7.223 1 98.81 109 PHE A CA 1
ATOM 816 C C . PHE A 1 109 ? 3.342 0.635 8.523 1 98.81 109 PHE A C 1
ATOM 818 O O . PHE A 1 109 ? 2.4 1.431 8.508 1 98.81 109 PHE A O 1
ATOM 825 N N . GLU A 1 110 ? 3.887 0.225 9.625 1 98.38 110 GLU A N 1
ATOM 826 C CA . GLU A 1 110 ? 3.381 0.697 10.906 1 98.38 110 GLU A CA 1
ATOM 827 C C . GLU A 1 110 ? 3.463 2.219 11.008 1 98.38 110 GLU A C 1
ATOM 829 O O . GLU A 1 110 ? 2.539 2.863 11.516 1 98.38 110 GLU A O 1
ATOM 834 N N . THR A 1 111 ? 4.477 2.725 10.531 1 97.06 111 THR A N 1
ATOM 835 C CA . THR A 1 111 ? 4.652 4.172 10.586 1 97.06 111 THR A CA 1
ATOM 836 C C . THR A 1 111 ? 4.02 4.836 9.367 1 97.06 111 THR A C 1
ATOM 838 O O . THR A 1 111 ? 3.145 5.695 9.5 1 97.06 111 THR A O 1
ATOM 841 N N . ASN A 1 112 ? 4.387 4.375 8.203 1 98.62 112 ASN A N 1
ATOM 842 C CA . ASN A 1 112 ? 4.051 5.082 6.973 1 98.62 112 ASN A CA 1
ATOM 843 C C . ASN A 1 112 ? 2.555 5.004 6.676 1 98.62 112 ASN A C 1
ATOM 845 O O . ASN A 1 112 ? 1.994 5.906 6.051 1 98.62 112 ASN A O 1
ATOM 849 N N . VAL A 1 113 ? 1.939 3.889 7.172 1 98.88 113 VAL A N 1
ATOM 850 C CA . VAL A 1 113 ? 0.581 3.668 6.688 1 98.88 113 VAL A CA 1
ATOM 851 C C . VAL A 1 113 ? -0.373 3.537 7.875 1 98.88 113 VAL A C 1
ATOM 853 O O . VAL A 1 113 ? -1.335 4.301 7.992 1 98.88 113 VAL A O 1
ATOM 856 N N . PHE A 1 114 ? -0.106 2.582 8.797 1 98.88 114 PHE A N 1
ATOM 857 C CA . PHE A 1 114 ? -1.085 2.277 9.836 1 98.88 114 PHE A CA 1
ATOM 858 C C . PHE A 1 114 ? -1.236 3.447 10.797 1 98.88 114 PHE A C 1
ATOM 860 O O . PHE A 1 114 ? -2.35 3.908 11.055 1 98.88 114 PHE A O 1
ATOM 867 N N . GLY A 1 115 ? -0.107 3.906 11.312 1 98.81 115 GLY A N 1
ATOM 868 C CA . GLY A 1 115 ? -0.166 5.062 12.188 1 98.81 115 GLY A CA 1
ATOM 869 C C . GLY A 1 115 ? -0.773 6.285 11.531 1 98.81 115 GLY A C 1
ATOM 870 O O . GLY A 1 115 ? -1.544 7.016 12.156 1 98.81 115 GLY A O 1
ATOM 871 N N . THR A 1 116 ? -0.435 6.508 10.289 1 98.88 116 THR A N 1
ATOM 872 C CA . THR A 1 116 ? -0.958 7.617 9.5 1 98.88 116 THR A CA 1
ATOM 873 C C . THR A 1 116 ? -2.471 7.5 9.336 1 98.88 116 THR A C 1
ATOM 875 O O . THR A 1 116 ? -3.193 8.484 9.461 1 98.88 116 THR A O 1
ATOM 878 N N . ALA A 1 117 ? -2.949 6.289 9.07 1 98.88 117 ALA A N 1
ATOM 879 C CA . ALA A 1 117 ? -4.383 6.055 8.945 1 98.88 117 ALA A CA 1
ATOM 880 C C . ALA A 1 117 ? -5.094 6.297 10.273 1 98.88 117 ALA A C 1
ATOM 882 O O . ALA A 1 117 ? -6.137 6.953 10.32 1 98.88 117 ALA A O 1
ATOM 883 N N . VAL A 1 118 ? -4.535 5.777 11.359 1 98.88 118 VAL A N 1
ATOM 884 C CA . VAL A 1 118 ? -5.133 5.93 12.68 1 98.88 118 VAL A CA 1
ATOM 885 C C . VAL A 1 118 ? -5.227 7.41 13.039 1 98.88 118 VAL A C 1
ATOM 887 O O . VAL A 1 118 ? -6.273 7.883 13.484 1 98.88 118 VAL A O 1
ATOM 890 N N . LEU A 1 119 ? -4.156 8.148 12.82 1 98.94 119 LEU A N 1
ATOM 891 C CA . LEU A 1 119 ? -4.145 9.57 13.133 1 98.94 119 LEU A CA 1
ATOM 892 C C . LEU A 1 119 ? -5.184 10.32 12.305 1 98.94 119 LEU A C 1
ATOM 894 O O . LEU A 1 119 ? -5.922 11.156 12.828 1 98.94 119 LEU A O 1
ATOM 898 N N . SER A 1 120 ? -5.188 10.062 10.977 1 98.88 120 SER A N 1
ATOM 899 C CA . SER A 1 120 ? -6.125 10.75 10.094 1 98.88 120 SER A CA 1
ATOM 900 C C . SER A 1 120 ? -7.57 10.492 10.508 1 98.88 120 SER A C 1
ATOM 902 O O . SER A 1 120 ? -8.391 11.406 10.516 1 98.88 120 SER A O 1
ATOM 904 N N . GLU A 1 121 ? -7.812 9.203 10.906 1 98.38 121 GLU A N 1
ATOM 905 C CA . GLU A 1 121 ? -9.148 8.852 11.383 1 98.38 121 GLU A CA 1
ATOM 906 C C . GLU A 1 121 ? -9.477 9.578 12.688 1 98.38 121 GLU A C 1
ATOM 908 O O . GLU A 1 121 ? -10.57 10.117 12.844 1 98.38 121 GLU A O 1
ATOM 913 N N . ALA A 1 122 ? -8.555 9.578 13.578 1 98.75 122 ALA A N 1
ATOM 914 C CA . ALA A 1 122 ? -8.758 10.195 14.891 1 98.75 122 ALA A CA 1
ATOM 915 C C . ALA A 1 122 ? -8.945 11.703 14.766 1 98.75 122 ALA A C 1
ATOM 917 O O . ALA A 1 122 ? -9.672 12.312 15.555 1 98.75 122 ALA A O 1
ATOM 918 N N . ALA A 1 123 ? -8.32 12.328 13.773 1 98.81 123 ALA A N 1
ATOM 919 C CA . ALA A 1 123 ? -8.344 13.773 13.602 1 98.81 123 ALA A CA 1
ATOM 920 C C . ALA A 1 123 ? -9.57 14.219 12.805 1 98.81 123 ALA A C 1
ATOM 922 O O . ALA A 1 123 ? -9.914 15.398 12.789 1 98.81 123 ALA A O 1
ATOM 923 N N . LEU A 1 124 ? -10.219 13.258 12.164 1 98.44 124 LEU A N 1
ATOM 924 C CA . LEU A 1 124 ? -11.266 13.57 11.195 1 98.44 124 LEU A CA 1
ATOM 925 C C . LEU A 1 124 ? -12.383 14.391 11.836 1 98.44 124 LEU A C 1
ATOM 927 O O . LEU A 1 124 ? -12.805 15.414 11.281 1 98.44 124 LEU A O 1
ATOM 931 N N . PRO A 1 125 ? -12.836 14.039 13.07 1 98.5 125 PRO A N 1
ATOM 932 C CA . PRO A 1 125 ? -13.898 14.852 13.672 1 98.5 125 PRO A CA 1
ATOM 933 C C . PRO A 1 125 ? -13.477 16.312 13.883 1 98.5 125 PRO A C 1
ATOM 935 O O . PRO A 1 125 ? -14.297 17.219 13.75 1 98.5 125 PRO A O 1
ATOM 938 N N . LEU A 1 126 ? -12.25 16.547 14.211 1 98.81 126 LEU A N 1
ATOM 939 C CA . LEU A 1 126 ? -11.75 17.922 14.383 1 98.81 126 LEU A CA 1
ATOM 940 C C . LEU A 1 126 ? -11.617 18.609 13.039 1 98.81 126 LEU A C 1
ATOM 942 O O . LEU A 1 126 ? -11.883 19.812 12.93 1 98.81 126 LEU A O 1
ATOM 946 N N . LEU A 1 127 ? -11.172 17.875 12.016 1 98.81 127 LEU A N 1
ATOM 947 C CA . LEU A 1 127 ? -11.047 18.422 10.664 1 98.81 127 LEU A CA 1
ATOM 948 C C . LEU A 1 127 ? -12.406 18.859 10.125 1 98.81 127 LEU A C 1
ATOM 950 O O . LEU A 1 127 ? -12.516 19.891 9.477 1 98.81 127 LEU A O 1
ATOM 954 N N . LEU A 1 128 ? -13.391 18.125 10.445 1 98.12 128 LEU A N 1
ATOM 955 C CA . LEU A 1 128 ? -14.727 18.391 9.922 1 98.12 128 LEU A CA 1
ATOM 956 C C . LEU A 1 128 ? -15.336 19.625 10.586 1 98.12 128 LEU A C 1
ATOM 958 O O . LEU A 1 128 ? -16.359 20.141 10.125 1 98.12 128 LEU A O 1
ATOM 962 N N . LYS A 1 129 ? -14.734 20.125 11.617 1 97.94 129 LYS A N 1
ATOM 963 C CA . LYS A 1 129 ? -15.18 21.344 12.273 1 97.94 129 LYS A CA 1
ATOM 964 C C . LYS A 1 129 ? -14.555 22.578 11.617 1 97.94 129 LYS A C 1
ATOM 966 O O . LYS A 1 129 ? -14.992 23.703 11.859 1 97.94 129 LYS A O 1
ATOM 971 N N . ALA A 1 130 ? -13.57 22.391 10.805 1 97.81 130 ALA A N 1
ATOM 972 C CA . ALA A 1 130 ? -12.883 23.5 10.148 1 97.81 130 ALA A CA 1
ATOM 973 C C . ALA A 1 130 ? -13.711 24.062 8.992 1 97.81 130 ALA A C 1
ATOM 975 O O . ALA A 1 130 ? -14.516 23.344 8.398 1 97.81 130 ALA A O 1
ATOM 976 N N . GLU A 1 131 ? -13.516 25.328 8.672 1 96.19 131 GLU A N 1
ATOM 977 C CA . GLU A 1 131 ? -14.172 25.938 7.516 1 96.19 131 GLU A CA 1
ATOM 978 C C . GLU A 1 131 ? -13.688 25.297 6.215 1 96.19 131 GLU A C 1
ATOM 980 O O . GLU A 1 131 ? -14.477 25.078 5.293 1 96.19 131 GLU A O 1
ATOM 985 N N . TYR A 1 132 ? -12.461 25.031 6.184 1 97.88 132 TYR A N 1
ATOM 986 C CA . TYR A 1 132 ? -11.828 24.391 5.035 1 97.88 132 TYR A CA 1
ATOM 987 C C . TYR A 1 132 ? -10.789 23.375 5.48 1 97.88 132 TYR A C 1
ATOM 989 O O . TYR A 1 132 ? -9.594 23.672 5.535 1 97.88 132 TYR A O 1
ATOM 997 N N . PRO A 1 133 ? -11.242 22.109 5.781 1 98.69 133 PRO A N 1
ATOM 998 C CA . PRO A 1 133 ? -10.305 21.078 6.211 1 98.69 133 PRO A CA 1
ATOM 999 C C . PRO A 1 133 ? -9.406 20.578 5.074 1 98.69 133 PRO A C 1
ATOM 1001 O O . PRO A 1 133 ? -9.875 20.422 3.943 1 98.69 133 PRO A O 1
ATOM 1004 N N . ARG A 1 134 ? -8.141 20.422 5.355 1 98.56 134 ARG A N 1
ATOM 1005 C CA . ARG A 1 134 ? -7.152 19.938 4.395 1 98.56 134 ARG A CA 1
ATOM 1006 C C . ARG A 1 134 ? -6.25 18.891 5.016 1 98.56 134 ARG A C 1
ATOM 1008 O O . ARG A 1 134 ? -5.801 19.031 6.152 1 98.56 134 ARG A O 1
ATOM 1015 N N . ILE A 1 135 ? -6.051 17.875 4.281 1 98.94 135 ILE A N 1
ATOM 1016 C CA . ILE A 1 135 ? -5.055 16.875 4.645 1 98.94 135 ILE A CA 1
ATOM 1017 C C . ILE A 1 135 ? -4.004 16.766 3.541 1 98.94 135 ILE A C 1
ATOM 1019 O O . ILE A 1 135 ? -4.34 16.703 2.357 1 98.94 135 ILE A O 1
ATOM 1023 N N . VAL A 1 136 ? -2.752 16.859 3.887 1 98.94 136 VAL A N 1
ATOM 1024 C CA . VAL A 1 136 ? -1.644 16.609 2.973 1 98.94 136 VAL A CA 1
ATOM 1025 C C . VAL A 1 136 ? -0.906 15.344 3.391 1 98.94 136 VAL A C 1
ATOM 1027 O O . VAL A 1 136 ? -0.434 15.234 4.527 1 98.94 136 VAL A O 1
ATOM 1030 N N . PHE A 1 137 ? -0.884 14.375 2.531 1 98.94 137 PHE A N 1
ATOM 1031 C CA . PHE A 1 137 ? -0.101 13.164 2.729 1 98.94 137 PHE A CA 1
ATOM 1032 C C . PHE A 1 137 ? 1.245 13.266 2.021 1 98.94 137 PHE A C 1
ATOM 1034 O O . PHE A 1 137 ? 1.302 13.367 0.794 1 98.94 137 PHE A O 1
ATOM 1041 N N . VAL A 1 138 ? 2.322 13.234 2.783 1 98.88 138 VAL A N 1
ATOM 1042 C CA . VAL A 1 138 ? 3.65 13.25 2.18 1 98.88 138 VAL A CA 1
ATOM 1043 C C . VAL A 1 138 ? 4.02 11.844 1.699 1 98.88 138 VAL A C 1
ATOM 1045 O O . VAL A 1 138 ? 4.254 10.945 2.51 1 98.88 138 VAL A O 1
ATOM 1048 N N . SER A 1 139 ? 3.99 11.688 0.443 1 98.38 139 SER A N 1
ATOM 1049 C CA . SER A 1 139 ? 4.277 10.438 -0.252 1 98.38 139 SER A CA 1
ATOM 1050 C C . SER A 1 139 ? 5.621 10.5 -0.975 1 98.38 139 SER A C 1
ATOM 1052 O O . SER A 1 139 ? 6.582 11.078 -0.46 1 98.38 139 SER A O 1
ATOM 1054 N N . SER A 1 140 ? 5.789 9.812 -2 1 97.62 140 SER A N 1
ATOM 1055 C CA . SER A 1 140 ? 6.988 9.727 -2.828 1 97.62 140 SER A CA 1
ATOM 1056 C C . SER A 1 140 ? 6.648 9.289 -4.25 1 97.62 140 SER A C 1
ATOM 1058 O O . SER A 1 140 ? 5.723 8.508 -4.461 1 97.62 140 SER A O 1
ATOM 1060 N N . THR A 1 141 ? 7.43 9.836 -5.211 1 96.38 141 THR A N 1
ATOM 1061 C CA . THR A 1 141 ? 7.309 9.336 -6.574 1 96.38 141 THR A CA 1
ATOM 1062 C C . THR A 1 141 ? 7.504 7.82 -6.609 1 96.38 141 THR A C 1
ATOM 1064 O O . THR A 1 141 ? 6.957 7.141 -7.48 1 96.38 141 THR A O 1
ATOM 1067 N N . MET A 1 142 ? 8.148 7.324 -5.633 1 94.69 142 MET A N 1
ATOM 1068 C CA . MET A 1 142 ? 8.391 5.887 -5.539 1 94.69 142 MET A CA 1
ATOM 1069 C C . MET A 1 142 ? 7.102 5.145 -5.191 1 94.69 142 MET A C 1
ATOM 1071 O O . MET A 1 142 ? 7.039 3.918 -5.285 1 94.69 142 MET A O 1
ATOM 1075 N N . GLY A 1 143 ? 6.055 5.855 -4.82 1 94.88 143 GLY A N 1
ATOM 1076 C CA . GLY A 1 143 ? 4.727 5.297 -4.633 1 94.88 143 GLY A CA 1
ATOM 1077 C C . GLY A 1 143 ? 3.871 5.359 -5.883 1 94.88 143 GLY A C 1
ATOM 1078 O O . GLY A 1 143 ? 2.695 4.988 -5.855 1 94.88 143 GLY A O 1
ATOM 1079 N N . SER A 1 144 ? 4.453 5.895 -7.004 1 92.81 144 SER A N 1
ATOM 1080 C CA . SER A 1 144 ? 3.795 5.906 -8.305 1 92.81 144 SER A CA 1
ATOM 1081 C C . SER A 1 144 ? 3.971 4.574 -9.031 1 92.81 144 SER A C 1
ATOM 1083 O O . SER A 1 144 ? 5.094 4.172 -9.328 1 92.81 144 SER A O 1
ATOM 1085 N N . LEU A 1 145 ? 2.879 3.961 -9.352 1 87.62 145 LEU A N 1
ATOM 1086 C CA . LEU A 1 145 ? 2.932 2.686 -10.055 1 87.62 145 LEU A CA 1
ATOM 1087 C C . LEU A 1 145 ? 3.475 2.869 -11.469 1 87.62 145 LEU A C 1
ATOM 1089 O O . LEU A 1 145 ? 4.234 2.033 -11.961 1 87.62 145 LEU A O 1
ATOM 1093 N N . GLU A 1 146 ? 3.168 3.998 -12 1 87.94 146 GLU A N 1
ATOM 1094 C CA . GLU A 1 146 ? 3.664 4.32 -13.336 1 87.94 146 GLU A CA 1
ATOM 1095 C C . GLU A 1 146 ? 5.164 4.602 -13.312 1 87.94 146 GLU A C 1
ATOM 1097 O O . GLU A 1 146 ? 5.914 4.059 -14.125 1 87.94 146 GLU A O 1
ATOM 1102 N N . SER A 1 147 ? 5.617 5.387 -12.367 1 90.12 147 SER A N 1
ATOM 1103 C CA . SER A 1 147 ? 7.023 5.766 -12.305 1 90.12 147 SER A CA 1
ATOM 1104 C C . SER A 1 147 ? 7.902 4.57 -11.969 1 90.12 147 SER A C 1
ATOM 1106 O O . SER A 1 147 ? 9.07 4.512 -12.367 1 90.12 147 SER A O 1
ATOM 1108 N N . SER A 1 148 ? 7.324 3.633 -11.258 1 90.5 148 SER A N 1
ATOM 1109 C CA . SER A 1 148 ? 8.086 2.467 -10.828 1 90.5 148 SER A CA 1
ATOM 1110 C C . SER A 1 148 ? 8.453 1.578 -12.016 1 90.5 148 SER A C 1
ATOM 1112 O O . SER A 1 148 ? 9.359 0.744 -11.914 1 90.5 148 SER A O 1
ATOM 1114 N N . LEU A 1 149 ? 7.785 1.75 -13.117 1 91.44 149 LEU A N 1
ATOM 1115 C CA . LEU A 1 149 ? 8.055 0.945 -14.305 1 91.44 149 LEU A CA 1
ATOM 1116 C C . LEU A 1 149 ? 9 1.672 -15.25 1 91.44 149 LEU A C 1
ATOM 1118 O O . LEU A 1 149 ? 9.461 1.094 -16.234 1 91.44 149 LEU A O 1
ATOM 1122 N N . ASP A 1 150 ? 9.258 2.98 -14.961 1 94.06 150 ASP A N 1
ATOM 1123 C CA . ASP A 1 150 ? 10.133 3.785 -15.805 1 94.06 150 ASP A CA 1
ATOM 1124 C C . ASP A 1 150 ? 11.602 3.477 -15.531 1 94.06 150 ASP A C 1
ATOM 1126 O O . ASP A 1 150 ? 12.164 3.934 -14.531 1 94.06 150 ASP A O 1
ATOM 1130 N N . GLU A 1 151 ? 12.273 2.844 -16.438 1 94.12 151 GLU A N 1
ATOM 1131 C CA . GLU A 1 151 ? 13.641 2.359 -16.266 1 94.12 151 GLU A CA 1
ATOM 1132 C C . GLU A 1 151 ? 14.633 3.518 -16.203 1 94.12 151 GLU A C 1
ATOM 1134 O O . GLU A 1 151 ? 15.781 3.334 -15.805 1 94.12 151 GLU A O 1
ATOM 1139 N N . LYS A 1 152 ? 14.164 4.75 -16.609 1 94.44 152 LYS A N 1
ATOM 1140 C CA . LYS A 1 152 ? 15.062 5.902 -16.672 1 94.44 152 LYS A CA 1
ATOM 1141 C C . LYS A 1 152 ? 15.195 6.57 -15.312 1 94.44 152 LYS A C 1
ATOM 1143 O O . LYS A 1 152 ? 16.062 7.422 -15.109 1 94.44 152 LYS A O 1
ATOM 1148 N N . THR A 1 153 ? 14.32 6.152 -14.328 1 92.5 153 THR A N 1
ATOM 1149 C CA . THR A 1 153 ? 14.398 6.77 -13.008 1 92.5 153 THR A CA 1
ATOM 1150 C C . THR A 1 153 ? 15.625 6.258 -12.25 1 92.5 153 THR A C 1
ATOM 1152 O O . THR A 1 153 ? 16.031 5.109 -12.422 1 92.5 153 THR A O 1
ATOM 1155 N N . PRO A 1 154 ? 16.219 7.137 -11.414 1 89.75 154 PRO A N 1
ATOM 1156 C CA . PRO A 1 154 ? 17.406 6.715 -10.672 1 89.75 154 PRO A CA 1
ATOM 1157 C C . PRO A 1 154 ? 17.109 5.629 -9.641 1 89.75 154 PRO A C 1
ATOM 1159 O O . PRO A 1 154 ? 18.031 4.984 -9.141 1 89.75 154 PRO A O 1
ATOM 1162 N N . PHE A 1 155 ? 15.844 5.418 -9.344 1 90.25 155 PHE A N 1
ATOM 1163 C CA . PHE A 1 155 ? 15.508 4.469 -8.281 1 90.25 155 PHE A CA 1
ATOM 1164 C C . PHE A 1 155 ? 15.008 3.156 -8.875 1 90.25 155 PHE A C 1
ATOM 1166 O O . PHE A 1 155 ? 14.719 2.209 -8.141 1 90.25 155 PHE A O 1
ATOM 1173 N N . TYR A 1 156 ? 14.953 3.023 -10.164 1 92.69 156 TYR A N 1
ATOM 1174 C CA . TYR A 1 156 ? 14.383 1.848 -10.82 1 92.69 156 TYR A CA 1
ATOM 1175 C C . TYR A 1 156 ? 15.109 0.58 -10.391 1 92.69 156 TYR A C 1
ATOM 1177 O O . TYR A 1 156 ? 14.477 -0.434 -10.086 1 92.69 156 TYR A O 1
ATOM 1185 N N . ASN A 1 157 ? 16.438 0.679 -10.242 1 93.06 157 ASN A N 1
ATOM 1186 C CA . ASN A 1 157 ? 17.234 -0.519 -10.023 1 93.06 157 ASN A CA 1
ATOM 1187 C C . ASN A 1 157 ? 17.453 -0.785 -8.539 1 93.06 157 ASN A C 1
ATOM 1189 O O . ASN A 1 157 ? 18.156 -1.723 -8.172 1 93.06 157 ASN A O 1
ATOM 1193 N N . ILE A 1 158 ? 16.875 0.024 -7.668 1 92.56 158 ILE A N 1
ATOM 1194 C CA . ILE A 1 158 ? 17.078 -0.12 -6.23 1 92.56 158 ILE A CA 1
ATOM 1195 C C . ILE A 1 158 ? 15.891 -0.857 -5.613 1 92.56 158 ILE A C 1
ATOM 1197 O O . ILE A 1 158 ? 14.742 -0.615 -5.984 1 92.56 158 ILE A O 1
ATOM 1201 N N . ASP A 1 159 ? 16.156 -1.739 -4.711 1 93.19 159 ASP A N 1
ATOM 1202 C CA . ASP A 1 159 ? 15.125 -2.549 -4.082 1 93.19 159 ASP A CA 1
ATOM 1203 C C . ASP A 1 159 ? 14.469 -1.8 -2.922 1 93.19 159 ASP A C 1
ATOM 1205 O O . ASP A 1 159 ? 14.914 -1.915 -1.776 1 93.19 159 ASP A O 1
ATOM 1209 N N . TYR A 1 160 ? 13.344 -1.107 -3.199 1 95 160 TYR A N 1
ATOM 1210 C CA . TYR A 1 160 ? 12.578 -0.323 -2.236 1 95 160 TYR A CA 1
ATOM 1211 C C . TYR A 1 160 ? 11.195 -0.924 -2.021 1 95 160 TYR A C 1
ATOM 1213 O O . TYR A 1 160 ? 10.219 -0.195 -1.837 1 95 160 TYR A O 1
ATOM 1221 N N . LYS A 1 161 ? 11.07 -2.236 -2.094 1 96.5 161 LYS A N 1
ATOM 1222 C CA . LYS A 1 161 ? 9.75 -2.863 -2.184 1 96.5 161 LYS A CA 1
ATOM 1223 C C . LYS A 1 161 ? 8.836 -2.383 -1.062 1 96.5 161 LYS A C 1
ATOM 1225 O O . LYS A 1 161 ? 7.699 -1.972 -1.313 1 96.5 161 LYS A O 1
ATOM 1230 N N . ALA A 1 162 ? 9.383 -2.426 0.212 1 98.25 162 ALA A N 1
ATOM 1231 C CA . ALA A 1 162 ? 8.523 -2.078 1.346 1 98.25 162 ALA A CA 1
ATOM 1232 C C . ALA A 1 162 ? 8.156 -0.596 1.32 1 98.25 162 ALA A C 1
ATOM 1234 O O . ALA A 1 162 ? 6.996 -0.235 1.521 1 98.25 162 ALA A O 1
ATOM 1235 N N . TYR A 1 163 ? 9.156 0.279 1.047 1 98.31 163 TYR A N 1
ATOM 1236 C CA . TYR A 1 163 ? 8.922 1.717 0.991 1 98.31 163 TYR A CA 1
ATOM 1237 C C . TYR A 1 163 ? 7.984 2.072 -0.16 1 98.31 163 TYR A C 1
ATOM 1239 O O . TYR A 1 163 ? 7.004 2.795 0.028 1 98.31 163 TYR A O 1
ATOM 1247 N N . ASP A 1 164 ? 8.25 1.526 -1.366 1 97.81 164 ASP A N 1
ATOM 1248 C CA . ASP A 1 164 ? 7.398 1.771 -2.527 1 97.81 164 ASP A CA 1
ATOM 1249 C C . ASP A 1 164 ? 5.945 1.405 -2.232 1 97.81 164 ASP A C 1
ATOM 1251 O O . ASP A 1 164 ? 5.035 2.197 -2.488 1 97.81 164 ASP A O 1
ATOM 1255 N N . ALA A 1 165 ? 5.812 0.226 -1.729 1 98.5 165 ALA A N 1
ATOM 1256 C CA . ALA A 1 165 ? 4.477 -0.279 -1.432 1 98.5 165 ALA A CA 1
ATOM 1257 C C . ALA A 1 165 ? 3.777 0.596 -0.395 1 98.5 165 ALA A C 1
ATOM 1259 O O . ALA A 1 165 ? 2.588 0.896 -0.526 1 98.5 165 ALA A O 1
ATOM 1260 N N . SER A 1 166 ? 4.477 1.011 0.624 1 98.75 166 SER A N 1
ATOM 1261 C CA . SER A 1 166 ? 3.893 1.851 1.665 1 98.75 166 SER A CA 1
ATOM 1262 C C . SER A 1 166 ? 3.438 3.191 1.101 1 98.75 166 SER A C 1
ATOM 1264 O O . SER A 1 166 ? 2.375 3.699 1.472 1 98.75 166 SER A O 1
ATOM 1266 N N . LYS A 1 167 ? 4.227 3.76 0.222 1 98.5 167 LYS A N 1
ATOM 1267 C CA . LYS A 1 167 ? 3.885 5.082 -0.296 1 98.5 167 LYS A CA 1
ATOM 1268 C C . LYS A 1 167 ? 2.752 4.996 -1.314 1 98.5 167 LYS A C 1
ATOM 1270 O O . LYS A 1 167 ? 1.935 5.914 -1.418 1 98.5 167 LYS A O 1
ATOM 1275 N N . ALA A 1 168 ? 2.633 3.861 -1.997 1 98 168 ALA A N 1
ATOM 1276 C CA . ALA A 1 168 ? 1.432 3.643 -2.797 1 98 168 ALA A CA 1
ATOM 1277 C C . ALA A 1 168 ? 0.19 3.572 -1.914 1 98 168 ALA A C 1
ATOM 1279 O O . ALA A 1 168 ? -0.858 4.121 -2.26 1 98 168 ALA A O 1
ATOM 1280 N N . ALA A 1 169 ? 0.315 2.869 -0.814 1 98.62 169 ALA A N 1
ATOM 1281 C CA . ALA A 1 169 ? -0.784 2.791 0.144 1 98.62 169 ALA A CA 1
ATOM 1282 C C . ALA A 1 169 ? -1.146 4.172 0.677 1 98.62 169 ALA A C 1
ATOM 1284 O O . ALA A 1 169 ? -2.328 4.5 0.825 1 98.62 169 ALA A O 1
ATOM 1285 N N . VAL A 1 170 ? -0.172 5.008 0.943 1 98.75 170 VAL A N 1
ATOM 1286 C CA . VAL A 1 170 ? -0.38 6.371 1.417 1 98.75 170 VAL A CA 1
ATOM 1287 C C . VAL A 1 170 ? -1.146 7.172 0.367 1 98.75 170 VAL A C 1
ATOM 1289 O O . VAL A 1 170 ? -2.031 7.961 0.703 1 98.75 170 VAL A O 1
ATOM 1292 N N . ASN A 1 171 ? -0.812 6.984 -0.902 1 98.12 171 ASN A N 1
ATOM 1293 C CA . ASN A 1 171 ? -1.546 7.652 -1.973 1 98.12 171 ASN A CA 1
ATOM 1294 C C . ASN A 1 171 ? -3.027 7.285 -1.95 1 98.12 171 ASN A C 1
ATOM 1296 O O . ASN A 1 171 ? -3.887 8.133 -2.188 1 98.12 171 ASN A O 1
ATOM 1300 N N . ILE A 1 172 ? -3.301 6.027 -1.662 1 97.5 172 ILE A N 1
ATOM 1301 C CA . ILE A 1 172 ? -4.688 5.578 -1.581 1 97.5 172 ILE A CA 1
ATOM 1302 C C . ILE A 1 172 ? -5.379 6.254 -0.398 1 97.5 172 ILE A C 1
ATOM 1304 O O . ILE A 1 172 ? -6.551 6.625 -0.485 1 97.5 172 ILE A O 1
ATOM 1308 N N . LEU A 1 173 ? -4.695 6.418 0.705 1 98.25 173 LEU A N 1
ATOM 1309 C CA . LEU A 1 173 ? -5.27 7.152 1.827 1 98.25 173 LEU A CA 1
ATOM 1310 C C . LEU A 1 173 ? -5.656 8.57 1.413 1 98.25 173 LEU A C 1
ATOM 1312 O O . LEU A 1 173 ? -6.754 9.031 1.724 1 98.25 173 LEU A O 1
ATOM 1316 N N . ALA A 1 174 ? -4.766 9.227 0.676 1 98.38 174 ALA A N 1
ATOM 1317 C CA . ALA A 1 174 ? -5.055 10.586 0.221 1 98.38 174 ALA A CA 1
ATOM 1318 C C . ALA A 1 174 ? -6.352 10.633 -0.584 1 98.38 174 ALA A C 1
ATOM 1320 O O . ALA A 1 174 ? -7.18 11.523 -0.389 1 98.38 174 ALA A O 1
ATOM 1321 N N . VAL A 1 175 ? -6.535 9.656 -1.423 1 96.44 175 VAL A N 1
ATOM 1322 C CA . VAL A 1 175 ? -7.707 9.609 -2.293 1 96.44 175 VAL A CA 1
ATOM 1323 C C . VAL A 1 175 ? -8.961 9.336 -1.46 1 96.44 175 VAL A C 1
ATOM 1325 O O . VAL A 1 175 ? -10.008 9.938 -1.692 1 96.44 175 VAL A O 1
ATOM 1328 N N . ASN A 1 176 ? -8.867 8.43 -0.531 1 96.5 176 ASN A N 1
ATOM 1329 C CA . ASN A 1 176 ? -10.008 8.109 0.311 1 96.5 176 ASN A CA 1
ATOM 1330 C C . ASN A 1 176 ? -10.445 9.305 1.151 1 96.5 176 ASN A C 1
ATOM 1332 O O . ASN A 1 176 ? -11.641 9.586 1.265 1 96.5 176 ASN A O 1
ATOM 1336 N N . TYR A 1 177 ? -9.539 10.031 1.644 1 97.94 177 TYR A N 1
ATOM 1337 C CA . TYR A 1 177 ? -9.906 11.18 2.461 1 97.94 177 TYR A CA 1
ATOM 1338 C C . TYR A 1 177 ? -10.359 12.344 1.59 1 97.94 177 TYR A C 1
ATOM 1340 O O . TYR A 1 177 ? -11.133 13.195 2.035 1 97.94 177 TYR A O 1
ATOM 1348 N N . ALA A 1 178 ? -9.812 12.414 0.354 1 97.56 178 ALA A N 1
ATOM 1349 C CA . ALA A 1 178 ? -10.391 13.383 -0.578 1 97.56 178 ALA A CA 1
ATOM 1350 C C . ALA A 1 178 ? -11.891 13.148 -0.758 1 97.56 178 ALA A C 1
ATOM 1352 O O . ALA A 1 178 ? -12.68 14.094 -0.724 1 97.56 178 ALA A O 1
ATOM 1353 N N . ARG A 1 179 ? -12.227 11.891 -0.909 1 96.19 179 ARG A N 1
ATOM 1354 C CA . ARG A 1 179 ? -13.633 11.523 -1.032 1 96.19 179 ARG A CA 1
ATOM 1355 C C . ARG A 1 179 ? -14.414 11.914 0.22 1 96.19 179 ARG A C 1
ATOM 1357 O O . ARG A 1 179 ? -15.492 12.508 0.129 1 96.19 179 ARG A O 1
ATOM 1364 N N . LEU A 1 180 ? -13.914 11.672 1.382 1 96.12 180 LEU A N 1
ATOM 1365 C CA . LEU A 1 180 ? -14.602 11.914 2.646 1 96.12 180 LEU A CA 1
ATOM 1366 C C . LEU A 1 180 ? -14.789 13.414 2.887 1 96.12 180 LEU A C 1
ATOM 1368 O O . LEU A 1 180 ? -15.82 13.836 3.402 1 96.12 180 LEU A O 1
ATOM 1372 N N . LEU A 1 181 ? -13.805 14.227 2.49 1 97.69 181 LEU A N 1
ATOM 1373 C CA . LEU A 1 181 ? -13.82 15.656 2.787 1 97.69 181 LEU A CA 1
ATOM 1374 C C . LEU A 1 181 ? -14.617 16.422 1.73 1 97.69 181 LEU A C 1
ATOM 1376 O O . LEU A 1 181 ? -14.953 17.594 1.93 1 97.69 181 LEU A O 1
ATOM 1380 N N . LYS A 1 182 ? -14.883 15.742 0.646 1 95.19 182 LYS A N 1
ATOM 1381 C CA . LYS A 1 182 ? -15.555 16.391 -0.476 1 95.19 182 LYS A CA 1
ATOM 1382 C C . LYS A 1 182 ? -16.891 17 -0.042 1 95.19 182 LYS A C 1
ATOM 1384 O O . LYS A 1 182 ? -17.219 18.109 -0.454 1 95.19 182 LYS A O 1
ATOM 1389 N N . LYS A 1 183 ? -17.547 16.344 0.802 1 92.5 183 LYS A N 1
ATOM 1390 C CA . LYS A 1 183 ? -18.891 16.766 1.19 1 92.5 183 LYS A CA 1
ATOM 1391 C C . LYS A 1 183 ? -18.859 18.094 1.937 1 92.5 183 LYS A C 1
ATOM 1393 O O . LYS A 1 183 ? -19.844 18.828 1.954 1 92.5 183 LYS A O 1
ATOM 1398 N N . VAL A 1 184 ? -17.766 18.406 2.52 1 96.81 184 VAL A N 1
ATOM 1399 C CA . VAL A 1 184 ? -17.688 19.641 3.311 1 96.81 184 VAL A CA 1
ATOM 1400 C C . VAL A 1 184 ? -16.75 20.641 2.625 1 96.81 184 VAL A C 1
ATOM 1402 O O . VAL A 1 184 ? -16.281 21.578 3.254 1 96.81 184 VAL A O 1
ATOM 1405 N N . GLY A 1 185 ? -16.453 20.359 1.42 1 97.56 185 GLY A N 1
ATOM 1406 C CA . GLY A 1 185 ? -15.641 21.297 0.647 1 97.56 185 GLY A CA 1
ATOM 1407 C C . GLY A 1 185 ? -14.18 21.281 1.046 1 97.56 185 GLY A C 1
ATOM 1408 O O . GLY A 1 185 ? -13.469 22.266 0.859 1 97.56 185 GLY A O 1
ATOM 1409 N N . GLY A 1 186 ? -13.703 20.219 1.694 1 98.5 186 GLY A N 1
ATOM 1410 C CA . GLY A 1 186 ? -12.312 20.078 2.088 1 98.5 186 GLY A CA 1
ATOM 1411 C C . GLY A 1 186 ? -11.453 19.453 1.012 1 98.5 186 GLY A C 1
ATOM 1412 O O . GLY A 1 186 ? -11.906 19.234 -0.113 1 98.5 186 GLY A O 1
ATOM 1413 N N . ALA A 1 187 ? -10.172 19.266 1.322 1 98.75 187 ALA A N 1
ATOM 1414 C CA . ALA A 1 187 ? -9.219 18.75 0.351 1 98.75 187 ALA A CA 1
ATOM 1415 C C . ALA A 1 187 ? -8.273 17.734 0.997 1 98.75 187 ALA A C 1
ATOM 1417 O O . ALA A 1 187 ? -7.969 17.844 2.188 1 98.75 187 ALA A O 1
ATOM 1418 N N . SER A 1 188 ? -7.891 16.781 0.249 1 98.69 188 SER A N 1
ATOM 1419 C CA . SER A 1 188 ? -6.852 15.812 0.588 1 98.69 188 SER A CA 1
ATOM 1420 C C . SER A 1 188 ? -5.961 15.508 -0.614 1 98.69 188 SER A C 1
ATOM 1422 O O . SER A 1 188 ? -6.461 15.195 -1.697 1 98.69 188 SER A O 1
ATOM 1424 N N . ASN A 1 189 ? -4.66 15.688 -0.439 1 98.75 189 ASN A N 1
ATOM 1425 C CA . ASN A 1 189 ? -3.713 15.523 -1.538 1 98.75 189 ASN A CA 1
ATOM 1426 C C . ASN A 1 189 ? -2.471 14.75 -1.102 1 98.75 189 ASN A C 1
ATOM 1428 O O . ASN A 1 189 ? -2.094 14.789 0.072 1 98.75 189 ASN A O 1
ATOM 1432 N N . ALA A 1 190 ? -1.895 14.031 -2.023 1 98.75 190 ALA A N 1
ATOM 1433 C CA . ALA A 1 190 ? -0.582 13.414 -1.854 1 98.75 190 ALA A CA 1
ATOM 1434 C C . ALA A 1 190 ? 0.513 14.266 -2.482 1 98.75 190 ALA A C 1
ATOM 1436 O O . ALA A 1 190 ? 0.322 14.836 -3.561 1 98.75 190 ALA A O 1
ATOM 1437 N N . VAL A 1 191 ? 1.646 14.328 -1.822 1 98.81 191 VAL A N 1
ATOM 1438 C CA . VAL A 1 191 ? 2.742 15.164 -2.295 1 98.81 191 VAL A CA 1
ATOM 1439 C C . VAL A 1 191 ? 4.047 14.367 -2.275 1 98.81 191 VAL A C 1
ATOM 1441 O O . VAL A 1 191 ? 4.328 13.656 -1.313 1 98.81 191 VAL A O 1
ATOM 1444 N N . CYS A 1 192 ? 4.785 14.453 -3.299 1 98.5 192 CYS A N 1
ATOM 1445 C CA . CYS A 1 192 ? 6.172 14.008 -3.324 1 98.5 192 CYS A CA 1
ATOM 1446 C C . CYS A 1 192 ? 7.125 15.188 -3.133 1 98.5 192 CYS A C 1
ATOM 1448 O O . CYS A 1 192 ? 7.219 16.062 -3.996 1 98.5 192 CYS A O 1
ATOM 1450 N N . PRO A 1 193 ? 7.844 15.172 -2.049 1 98.31 193 PRO A N 1
ATOM 1451 C CA . PRO A 1 193 ? 8.75 16.297 -1.811 1 98.31 193 PRO A CA 1
ATOM 1452 C C . PRO A 1 193 ? 9.961 16.281 -2.736 1 98.31 193 PRO A C 1
ATOM 1454 O O . PRO A 1 193 ? 10.68 17.281 -2.836 1 98.31 193 PRO A O 1
ATOM 1457 N N . GLY A 1 194 ? 10.211 15.117 -3.422 1 96.5 194 GLY A N 1
ATOM 1458 C CA . GLY A 1 194 ? 11.43 14.945 -4.195 1 96.5 194 GLY A CA 1
ATOM 1459 C C . GLY A 1 194 ? 12.578 14.367 -3.385 1 96.5 194 GLY A C 1
ATOM 1460 O O . GLY A 1 194 ? 12.391 13.977 -2.23 1 96.5 194 GLY A O 1
ATOM 1461 N N . LEU A 1 195 ? 13.734 14.195 -4.074 1 96 195 LEU A N 1
ATOM 1462 C CA . LEU A 1 195 ? 14.938 13.758 -3.371 1 96 195 LEU A CA 1
ATOM 1463 C C . LEU A 1 195 ? 15.516 14.898 -2.531 1 96 195 LEU A C 1
ATOM 1465 O O . LEU A 1 195 ? 16.094 15.836 -3.07 1 96 195 LEU A O 1
ATOM 1469 N N . ILE A 1 196 ? 15.32 14.758 -1.217 1 97.44 196 ILE A N 1
ATOM 1470 C CA . ILE A 1 196 ? 15.68 15.836 -0.3 1 97.44 196 ILE A CA 1
ATOM 1471 C C . ILE A 1 196 ? 16.766 15.367 0.653 1 97.44 196 ILE A C 1
ATOM 1473 O O . ILE A 1 196 ? 16.766 14.211 1.084 1 97.44 196 ILE A O 1
ATOM 1477 N N . ARG A 1 197 ? 17.719 16.281 0.995 1 96.75 197 ARG A N 1
ATOM 1478 C CA . ARG A 1 197 ? 18.844 15.984 1.874 1 96.75 197 ARG A CA 1
ATOM 1479 C C . ARG A 1 197 ? 18.391 15.945 3.334 1 96.75 197 ARG A C 1
ATOM 1481 O O . ARG A 1 197 ? 18.438 16.969 4.023 1 96.75 197 ARG A O 1
ATOM 1488 N N . THR A 1 198 ? 17.984 14.781 3.754 1 95.75 198 THR A N 1
ATOM 1489 C CA . THR A 1 198 ? 17.562 14.547 5.129 1 95.75 198 THR A CA 1
ATOM 1490 C C . THR A 1 198 ? 18.172 13.266 5.676 1 95.75 198 THR A C 1
ATOM 1492 O O . THR A 1 198 ? 18.875 12.547 4.953 1 95.75 198 THR A O 1
ATOM 1495 N N . LYS A 1 199 ? 17.922 13.039 6.938 1 93 199 LYS A N 1
ATOM 1496 C CA . LYS A 1 199 ? 18.359 11.789 7.551 1 93 199 LYS A CA 1
ATOM 1497 C C . LYS A 1 199 ? 17.797 10.578 6.801 1 93 199 LYS A C 1
ATOM 1499 O O . LYS A 1 199 ? 18.484 9.57 6.648 1 93 199 LYS A O 1
ATOM 1504 N N . LEU A 1 200 ? 16.562 10.633 6.273 1 91.75 200 LEU A N 1
ATOM 1505 C CA . LEU A 1 200 ? 15.875 9.555 5.566 1 91.75 200 LEU A CA 1
ATOM 1506 C C . LEU A 1 200 ? 16.672 9.117 4.34 1 91.75 200 LEU A C 1
ATOM 1508 O O . LEU A 1 200 ? 16.688 7.93 4 1 91.75 200 LEU A O 1
ATOM 1512 N N . THR A 1 201 ? 17.359 10.078 3.693 1 93 201 THR A N 1
ATOM 1513 C CA . THR A 1 201 ? 18.094 9.789 2.471 1 93 201 THR A CA 1
ATOM 1514 C C . THR A 1 201 ? 19.594 9.695 2.754 1 93 201 THR A C 1
ATOM 1516 O O . THR A 1 201 ? 20.406 9.781 1.835 1 93 201 THR A O 1
ATOM 1519 N N . GLY A 1 202 ? 20.016 9.703 4.031 1 92.5 202 GLY A N 1
ATOM 1520 C CA . GLY A 1 202 ? 21.406 9.664 4.414 1 92.5 202 GLY A CA 1
ATOM 1521 C C . GLY A 1 202 ? 22.156 10.938 4.078 1 92.5 202 GLY A C 1
ATOM 1522 O O . GLY A 1 202 ? 23.359 10.898 3.773 1 92.5 202 GLY A O 1
ATOM 1523 N N . PHE A 1 203 ? 21.422 11.984 4.023 1 95.31 203 PHE A N 1
ATOM 1524 C CA . PHE A 1 203 ? 21.969 13.289 3.689 1 95.31 203 PHE A CA 1
ATOM 1525 C C . PHE A 1 203 ? 22.75 13.234 2.381 1 95.31 203 PHE A C 1
ATOM 1527 O O . PHE A 1 203 ? 23.844 13.789 2.279 1 95.31 203 PHE A O 1
ATOM 1534 N N . THR A 1 204 ? 22.156 12.531 1.411 1 93.19 204 THR A N 1
ATOM 1535 C CA . THR A 1 204 ? 22.797 12.367 0.111 1 93.19 204 THR A CA 1
ATOM 1536 C C . THR A 1 204 ? 23.078 13.719 -0.53 1 93.19 204 THR A C 1
ATOM 1538 O O . THR A 1 204 ? 22.266 14.641 -0.437 1 93.19 204 THR A O 1
ATOM 1541 N N . ASP A 1 205 ? 24.125 13.891 -1.249 1 94.69 205 ASP A N 1
ATOM 1542 C CA . ASP A 1 205 ? 24.516 15.125 -1.92 1 94.69 205 ASP A CA 1
ATOM 1543 C C . ASP A 1 205 ? 23.625 15.406 -3.129 1 94.69 205 ASP A C 1
ATOM 1545 O O . ASP A 1 205 ? 23.5 16.547 -3.566 1 94.69 205 ASP A O 1
ATOM 1549 N N . ALA A 1 206 ? 23.016 14.359 -3.609 1 93.94 206 ALA A N 1
ATOM 1550 C CA . ALA A 1 206 ? 22.156 14.5 -4.781 1 93.94 206 ALA A CA 1
ATOM 1551 C C . ALA A 1 206 ? 20.828 15.133 -4.41 1 93.94 206 ALA A C 1
ATOM 1553 O O . ALA A 1 206 ? 20.047 15.523 -5.285 1 93.94 206 ALA A O 1
ATOM 1554 N N . GLY A 1 207 ? 20.578 15.258 -3.105 1 96.31 207 GLY A N 1
ATOM 1555 C CA . GLY A 1 207 ? 19.281 15.766 -2.641 1 96.31 207 GLY A CA 1
ATOM 1556 C C . GLY A 1 207 ? 19.219 17.281 -2.59 1 96.31 207 GLY A C 1
ATOM 1557 O O . GLY A 1 207 ? 20.234 17.938 -2.34 1 96.31 207 GLY A O 1
ATOM 1558 N N . ALA A 1 208 ? 18 17.844 -2.783 1 97.88 208 ALA A N 1
ATOM 1559 C CA . ALA A 1 208 ? 17.75 19.266 -2.639 1 97.88 208 ALA A CA 1
ATOM 1560 C C . ALA A 1 208 ? 17.609 19.656 -1.168 1 97.88 208 ALA A C 1
ATOM 1562 O O . ALA A 1 208 ? 17.484 18.781 -0.302 1 97.88 208 ALA A O 1
ATOM 1563 N N . PRO A 1 209 ? 17.734 21 -0.869 1 98.25 209 PRO A N 1
ATOM 1564 C CA . PRO A 1 209 ? 17.531 21.453 0.507 1 98.25 209 PRO A CA 1
ATOM 1565 C C . PRO A 1 209 ? 16.109 21.188 1.006 1 98.25 209 PRO A C 1
ATOM 1567 O O . PRO A 1 209 ? 15.188 21.078 0.203 1 98.25 209 PRO A O 1
ATOM 1570 N N . VAL A 1 210 ? 15.938 21.062 2.305 1 98.38 210 VAL A N 1
ATOM 1571 C CA . VAL A 1 210 ? 14.664 20.719 2.936 1 98.38 210 VAL A CA 1
ATOM 1572 C C . VAL A 1 210 ? 13.609 21.766 2.566 1 98.38 210 VAL A C 1
ATOM 1574 O O . VAL A 1 210 ? 12.422 21.438 2.445 1 98.38 210 VAL A O 1
ATOM 1577 N N . GLU A 1 211 ? 14.008 23.016 2.311 1 98.19 211 GLU A N 1
ATOM 1578 C CA . GLU A 1 211 ? 13.062 24.078 1.942 1 98.19 211 GLU A CA 1
ATOM 1579 C C . GLU A 1 211 ? 12.391 23.766 0.608 1 98.19 211 GLU A C 1
ATOM 1581 O O . GLU A 1 211 ? 11.211 24.078 0.417 1 98.19 211 GLU A O 1
ATOM 1586 N N . VAL A 1 212 ? 13.141 23.125 -0.235 1 98.25 212 VAL A N 1
ATOM 1587 C CA . VAL A 1 212 ? 12.602 22.719 -1.532 1 98.25 212 VAL A CA 1
ATOM 1588 C C . VAL A 1 212 ? 11.57 21.609 -1.347 1 98.25 212 VAL A C 1
ATOM 1590 O O . VAL A 1 212 ? 10.5 21.641 -1.962 1 98.25 212 VAL A O 1
ATOM 1593 N N . GLY A 1 213 ? 11.836 20.703 -0.471 1 98.44 213 GLY A N 1
ATOM 1594 C CA . GLY A 1 213 ? 10.93 19.609 -0.184 1 98.44 213 GLY A CA 1
ATOM 1595 C C . GLY A 1 213 ? 9.617 20.062 0.432 1 98.44 213 GLY A C 1
ATOM 1596 O O . GLY A 1 213 ? 8.578 19.438 0.229 1 98.44 213 GLY A O 1
ATOM 1597 N N . ALA A 1 214 ? 9.68 21.203 1.076 1 98.75 214 ALA A N 1
ATOM 1598 C CA . ALA A 1 214 ? 8.523 21.703 1.812 1 98.75 214 ALA A CA 1
ATOM 1599 C C . ALA A 1 214 ? 7.582 22.484 0.898 1 98.75 214 ALA A C 1
ATOM 1601 O O . ALA A 1 214 ? 6.426 22.719 1.246 1 98.75 214 ALA A O 1
ATOM 1602 N N . GLU A 1 215 ? 8.039 22.844 -0.292 1 98.5 215 GLU A N 1
ATOM 1603 C CA . GLU A 1 215 ? 7.359 23.828 -1.121 1 98.5 215 GLU A CA 1
ATOM 1604 C C . GLU A 1 215 ? 5.941 23.375 -1.469 1 98.5 215 GLU A C 1
ATOM 1606 O O . GLU A 1 215 ? 4.973 24.078 -1.174 1 98.5 215 GLU A O 1
ATOM 1611 N N . ARG A 1 216 ? 5.789 22.281 -2.055 1 98.75 216 ARG A N 1
ATOM 1612 C CA . ARG A 1 216 ? 4.477 21.828 -2.512 1 98.75 216 ARG A CA 1
ATOM 1613 C C . ARG A 1 216 ? 3.576 21.484 -1.331 1 98.75 216 ARG A C 1
ATOM 1615 O O . ARG A 1 216 ? 2.365 21.703 -1.384 1 98.75 216 ARG A O 1
ATOM 1622 N N . ILE A 1 217 ? 4.148 20.969 -0.207 1 98.88 217 ILE A N 1
ATOM 1623 C CA . ILE A 1 217 ? 3.391 20.656 1.002 1 98.88 217 ILE A CA 1
ATOM 1624 C C . ILE A 1 217 ? 2.736 21.922 1.539 1 98.88 217 ILE A C 1
ATOM 1626 O O . ILE A 1 217 ? 1.53 21.953 1.798 1 98.88 217 ILE A O 1
ATOM 1630 N N . VAL A 1 218 ? 3.537 23 1.611 1 98.88 218 VAL A N 1
ATOM 1631 C CA . VAL A 1 218 ? 3.066 24.266 2.152 1 98.88 218 VAL A CA 1
ATOM 1632 C C . VAL A 1 218 ? 2.031 24.875 1.209 1 98.88 218 VAL A C 1
ATOM 1634 O O . VAL A 1 218 ? 1.013 25.406 1.656 1 98.88 218 VAL A O 1
ATOM 1637 N N . GLU A 1 219 ? 2.289 24.781 -0.1 1 98.69 219 GLU A N 1
ATOM 1638 C CA . GLU A 1 219 ? 1.34 25.297 -1.084 1 98.69 219 GLU A CA 1
ATOM 1639 C C . GLU A 1 219 ? -0.038 24.656 -0.901 1 98.69 219 GLU A C 1
ATOM 1641 O O . GLU A 1 219 ? -1.05 25.359 -0.882 1 98.69 219 GLU A O 1
ATOM 1646 N N . LEU A 1 220 ? -0.1 23.406 -0.702 1 98.62 220 LEU A N 1
ATOM 1647 C CA . LEU A 1 220 ? -1.374 22.719 -0.565 1 98.62 220 LEU A CA 1
ATOM 1648 C C . LEU A 1 220 ? -1.979 22.953 0.814 1 98.62 220 LEU A C 1
ATOM 1650 O O . LEU A 1 220 ? -3.199 23.078 0.948 1 98.62 220 LEU A O 1
ATOM 1654 N N . ALA A 1 221 ? -1.125 23.031 1.852 1 98.62 221 ALA A N 1
ATOM 1655 C CA . ALA A 1 221 ? -1.589 23.266 3.217 1 98.62 221 ALA A CA 1
ATOM 1656 C C . ALA A 1 221 ? -2.199 24.656 3.359 1 98.62 221 ALA A C 1
ATOM 1658 O O . ALA A 1 221 ? -3.02 24.891 4.25 1 98.62 221 ALA A O 1
ATOM 1659 N N . THR A 1 222 ? -1.808 25.578 2.467 1 98.31 222 THR A N 1
ATOM 1660 C CA . THR A 1 222 ? -2.273 26.969 2.58 1 98.31 222 THR A CA 1
ATOM 1661 C C . THR A 1 222 ? -3.23 27.297 1.442 1 98.31 222 THR A C 1
ATOM 1663 O O . THR A 1 222 ? -3.598 28.469 1.262 1 98.31 222 THR A O 1
ATOM 1666 N N . ALA A 1 223 ? -3.564 26.328 0.651 1 97.25 223 ALA A N 1
ATOM 1667 C CA . ALA A 1 223 ? -4.453 26.562 -0.484 1 97.25 223 ALA A CA 1
ATOM 1668 C C . ALA A 1 223 ? -5.797 27.125 -0.021 1 97.25 223 ALA A C 1
ATOM 1670 O O . ALA A 1 223 ? -6.281 26.781 1.059 1 97.25 223 ALA A O 1
ATOM 1671 N N . ALA A 1 224 ? -6.422 27.938 -0.8 1 96.25 224 ALA A N 1
ATOM 1672 C CA . ALA A 1 224 ? -7.746 28.484 -0.515 1 96.25 224 ALA A CA 1
ATOM 1673 C C . ALA A 1 224 ? -8.836 27.453 -0.808 1 96.25 224 ALA A C 1
ATOM 1675 O O . ALA A 1 224 ? -8.602 26.484 -1.523 1 96.25 224 ALA A O 1
ATOM 1676 N N . PRO A 1 225 ? -10.055 27.734 -0.178 1 97.06 225 PRO A N 1
ATOM 1677 C CA . PRO A 1 225 ? -11.172 26.844 -0.517 1 97.06 225 PRO A CA 1
ATOM 1678 C C . PRO A 1 225 ? -11.391 26.719 -2.023 1 97.06 225 PRO A C 1
ATOM 1680 O O . PRO A 1 225 ? -11.25 27.703 -2.756 1 97.06 225 PRO A O 1
ATOM 1683 N N . GLY A 1 226 ? -11.664 25.5 -2.441 1 96.25 226 GLY A N 1
ATOM 1684 C CA . GLY A 1 226 ? -11.82 25.25 -3.865 1 96.25 226 GLY A CA 1
ATOM 1685 C C . GLY A 1 226 ? -10.523 24.859 -4.547 1 96.25 226 GLY A C 1
ATOM 1686 O O . GLY A 1 226 ? -10.5 24.641 -5.762 1 96.25 226 GLY A O 1
ATOM 1687 N N . GLY A 1 227 ? -9.438 24.719 -3.785 1 94.88 227 GLY A N 1
ATOM 1688 C CA . GLY A 1 227 ? -8.156 24.312 -4.324 1 94.88 227 GLY A CA 1
ATOM 1689 C C . GLY A 1 227 ? -8.117 22.844 -4.723 1 94.88 227 GLY A C 1
ATOM 1690 O O . GLY A 1 227 ? -9.141 22.156 -4.68 1 94.88 227 GLY A O 1
ATOM 1691 N N . PRO A 1 228 ? -6.957 22.406 -5.105 1 96.88 228 PRO A N 1
ATOM 1692 C CA . PRO A 1 228 ? -6.812 21.031 -5.594 1 96.88 228 PRO A CA 1
ATOM 1693 C C . PRO A 1 228 ? -7.137 19.984 -4.531 1 96.88 228 PRO A C 1
ATOM 1695 O O . PRO A 1 228 ? -6.82 20.172 -3.354 1 96.88 228 PRO A O 1
ATOM 1698 N N . THR A 1 229 ? -7.785 18.938 -4.918 1 97.88 229 THR A N 1
ATOM 1699 C CA . THR A 1 229 ? -8.055 17.781 -4.07 1 97.88 229 THR A CA 1
ATOM 1700 C C . THR A 1 229 ? -7.984 16.484 -4.875 1 97.88 229 THR A C 1
ATOM 1702 O O . THR A 1 229 ? -8.219 16.484 -6.086 1 97.88 229 THR A O 1
ATOM 1705 N N . GLY A 1 230 ? -7.523 15.414 -4.25 1 96.88 230 GLY A N 1
ATOM 1706 C CA . GLY A 1 230 ? -7.395 14.133 -4.918 1 96.88 230 GLY A CA 1
ATOM 1707 C C . GLY A 1 230 ? -6.227 14.078 -5.883 1 96.88 230 GLY A C 1
ATOM 1708 O O . GLY A 1 230 ? -6.285 13.375 -6.898 1 96.88 230 GLY A O 1
ATOM 1709 N N . THR A 1 231 ? -5.18 14.867 -5.598 1 97.12 231 THR A N 1
ATOM 1710 C CA . THR A 1 231 ? -4.07 14.93 -6.543 1 97.12 231 THR A CA 1
ATOM 1711 C C . THR A 1 231 ? -2.824 14.273 -5.961 1 97.12 231 THR A C 1
ATOM 1713 O O . THR A 1 231 ? -2.742 14.039 -4.754 1 97.12 231 THR A O 1
ATOM 1716 N N . PHE A 1 232 ? -1.947 13.867 -6.789 1 97.75 232 PHE A N 1
ATOM 1717 C CA . PHE A 1 232 ? -0.568 13.477 -6.52 1 97.75 232 PHE A CA 1
ATOM 1718 C C . PHE A 1 232 ? 0.405 14.367 -7.285 1 97.75 232 PHE A C 1
ATOM 1720 O O . PHE A 1 232 ? 0.411 14.375 -8.516 1 97.75 232 PHE A O 1
ATOM 1727 N N . SER A 1 233 ? 1.188 15.148 -6.496 1 98.31 233 SER A N 1
ATOM 1728 C CA . SER A 1 233 ? 1.991 16.156 -7.172 1 98.31 233 SER A CA 1
ATOM 1729 C C . SER A 1 233 ? 3.301 16.406 -6.43 1 98.31 233 SER A C 1
ATOM 1731 O O . SER A 1 233 ? 3.463 15.992 -5.285 1 98.31 233 SER A O 1
ATOM 1733 N N . ASN A 1 234 ? 4.273 16.953 -7.09 1 97.94 234 ASN A N 1
ATOM 1734 C CA . ASN A 1 234 ? 5.469 17.562 -6.512 1 97.94 234 ASN A CA 1
ATOM 1735 C C . ASN A 1 234 ? 5.547 19.047 -6.836 1 97.94 234 ASN A C 1
ATOM 1737 O O . ASN A 1 234 ? 4.555 19.656 -7.246 1 97.94 234 ASN A O 1
ATOM 1741 N N . ARG A 1 235 ? 6.707 19.656 -6.539 1 97.06 235 ARG A N 1
ATOM 1742 C CA . ARG A 1 235 ? 6.848 21.094 -6.738 1 97.06 235 ARG A CA 1
ATOM 1743 C C . ARG A 1 235 ? 6.711 21.469 -8.211 1 97.06 235 ARG A C 1
ATOM 1745 O O . ARG A 1 235 ? 6.406 22.609 -8.547 1 97.06 235 ARG A O 1
ATOM 1752 N N . GLN A 1 236 ? 6.953 20.484 -9.117 1 96.44 236 GLN A N 1
ATOM 1753 C CA . GLN A 1 236 ? 6.895 20.75 -10.555 1 96.44 236 GLN A CA 1
ATOM 1754 C C . GLN A 1 236 ? 5.496 20.484 -11.102 1 96.44 236 GLN A C 1
ATOM 1756 O O . GLN A 1 236 ? 5.199 20.812 -12.25 1 96.44 236 GLN A O 1
ATOM 1761 N N . GLY A 1 237 ? 4.625 19.906 -10.367 1 96.44 237 GLY A N 1
ATOM 1762 C CA . GLY A 1 237 ? 3.268 19.641 -10.82 1 96.44 237 GLY A CA 1
ATOM 1763 C C . GLY A 1 237 ? 2.83 18.219 -10.594 1 96.44 237 GLY A C 1
ATOM 1764 O O . GLY A 1 237 ? 3.414 17.5 -9.773 1 96.44 237 GLY A O 1
ATOM 1765 N N . PRO A 1 238 ? 1.778 17.812 -11.32 1 95.81 238 PRO A N 1
ATOM 1766 C CA . PRO A 1 238 ? 1.187 16.5 -11.117 1 95.81 238 PRO A CA 1
ATOM 1767 C C . PRO A 1 238 ? 2.145 15.359 -11.469 1 95.81 238 PRO A C 1
ATOM 1769 O O . PRO A 1 238 ? 2.918 15.477 -12.422 1 95.81 238 PRO A O 1
ATOM 1772 N N . ILE A 1 239 ? 2.143 14.336 -10.68 1 94.19 239 ILE A N 1
ATOM 1773 C CA . ILE A 1 239 ? 2.818 13.062 -10.93 1 94.19 239 ILE A CA 1
ATOM 1774 C C . ILE A 1 239 ? 1.79 11.992 -11.281 1 94.19 239 ILE A C 1
ATOM 1776 O O . ILE A 1 239 ? 0.72 11.93 -10.672 1 94.19 239 ILE A O 1
ATOM 1780 N N . ALA A 1 240 ? 2.133 11.242 -12.305 1 89.25 240 ALA A N 1
ATOM 1781 C CA . ALA A 1 240 ? 1.253 10.117 -12.602 1 89.25 240 ALA A CA 1
ATOM 1782 C C . ALA A 1 240 ? 1.171 9.156 -11.422 1 89.25 240 ALA A C 1
ATOM 1784 O O . ALA A 1 240 ? 2.174 8.898 -10.75 1 89.25 240 ALA A O 1
ATOM 1785 N N . TRP A 1 241 ? -0.056 8.695 -11.219 1 86.31 241 TRP A N 1
ATOM 1786 C CA . TRP A 1 241 ? -0.219 7.746 -10.125 1 86.31 241 TRP A CA 1
ATOM 1787 C C . TRP A 1 241 ? 0.502 6.438 -10.422 1 86.31 241 TRP A C 1
ATOM 1789 O O . TRP A 1 241 ? 0.674 6.07 -11.586 1 86.31 241 TRP A O 1
ATOM 1799 N N . MET B 1 1 ? 7.703 -30.172 -17.391 1 95.44 1 MET B N 1
ATOM 1800 C CA . MET B 1 1 ? 6.516 -29.969 -16.562 1 95.44 1 MET B CA 1
ATOM 1801 C C . MET B 1 1 ? 6.547 -28.578 -15.906 1 95.44 1 MET B C 1
ATOM 1803 O O . MET B 1 1 ? 7.578 -28.172 -15.383 1 95.44 1 MET B O 1
ATOM 1807 N N . VAL B 1 2 ? 5.457 -27.844 -16.062 1 98.44 2 VAL B N 1
ATOM 1808 C CA . VAL B 1 2 ? 5.32 -26.516 -15.461 1 98.44 2 VAL B CA 1
ATOM 1809 C C . VAL B 1 2 ? 4.766 -26.656 -14.039 1 98.44 2 VAL B C 1
ATOM 1811 O O . VAL B 1 2 ? 3.691 -27.219 -13.836 1 98.44 2 VAL B O 1
ATOM 1814 N N . ILE B 1 3 ? 5.504 -26.156 -13.008 1 98.88 3 ILE B N 1
ATOM 1815 C CA . ILE B 1 3 ? 5.09 -26.203 -11.609 1 98.88 3 ILE B CA 1
ATOM 1816 C C . ILE B 1 3 ? 4.473 -24.875 -11.195 1 98.88 3 ILE B C 1
ATOM 1818 O O . ILE B 1 3 ? 5.141 -23.844 -11.23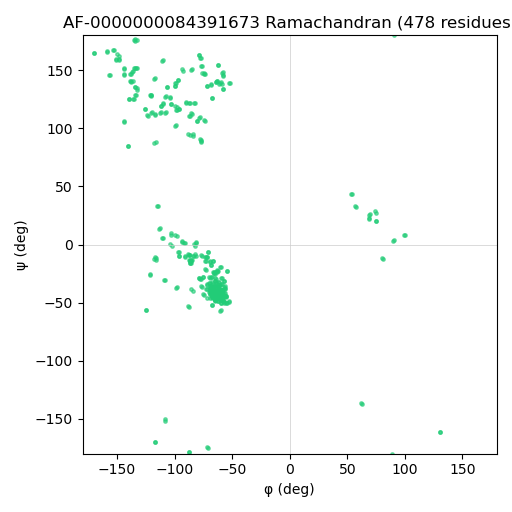4 1 98.88 3 ILE B O 1
ATOM 1822 N N . ALA B 1 4 ? 3.197 -24.922 -10.805 1 98.94 4 ALA B N 1
ATOM 1823 C CA . ALA B 1 4 ? 2.48 -23.703 -10.43 1 98.94 4 ALA B CA 1
ATOM 1824 C C . ALA B 1 4 ? 1.978 -23.781 -8.992 1 98.94 4 ALA B C 1
ATOM 1826 O O . ALA B 1 4 ? 1.374 -24.781 -8.594 1 98.94 4 ALA B O 1
ATOM 1827 N N . LEU B 1 5 ? 2.244 -22.812 -8.188 1 99 5 LEU B N 1
ATOM 1828 C CA . LEU B 1 5 ? 1.687 -22.672 -6.848 1 99 5 LEU B CA 1
ATOM 1829 C C . LEU B 1 5 ? 0.592 -21.609 -6.824 1 99 5 LEU B C 1
ATOM 1831 O O . LEU B 1 5 ? 0.793 -20.5 -7.309 1 99 5 LEU B O 1
ATOM 1835 N N . VAL B 1 6 ? -0.551 -21.953 -6.348 1 98.94 6 VAL B N 1
ATOM 1836 C CA . VAL B 1 6 ? -1.671 -21.031 -6.199 1 98.94 6 VAL B CA 1
ATOM 1837 C C . VAL B 1 6 ? -2.021 -20.891 -4.719 1 98.94 6 VAL B C 1
ATOM 1839 O O . VAL B 1 6 ? -2.496 -21.828 -4.09 1 98.94 6 VAL B O 1
ATOM 1842 N N . THR B 1 7 ? -1.784 -19.719 -4.133 1 98.88 7 THR B N 1
ATOM 1843 C CA . THR B 1 7 ? -2.172 -19.5 -2.742 1 98.88 7 THR B CA 1
ATOM 1844 C C . THR B 1 7 ? -3.68 -19.312 -2.627 1 98.88 7 THR B C 1
ATOM 1846 O O . THR B 1 7 ? -4.305 -18.703 -3.502 1 98.88 7 THR B O 1
ATOM 1849 N N . GLY B 1 8 ? -4.195 -19.766 -1.481 1 98.25 8 GLY B N 1
ATOM 1850 C CA . GLY B 1 8 ? -5.645 -19.75 -1.38 1 98.25 8 GLY B CA 1
ATOM 1851 C C . GLY B 1 8 ? -6.324 -20.547 -2.484 1 98.25 8 GLY B C 1
ATOM 1852 O O . GLY B 1 8 ? -7.391 -20.156 -2.965 1 98.25 8 GLY B O 1
ATOM 1853 N N . GLY B 1 9 ? -5.727 -21.562 -2.928 1 98.44 9 GLY B N 1
ATOM 1854 C CA . GLY B 1 9 ? -6.168 -22.281 -4.113 1 98.44 9 GLY B CA 1
ATOM 1855 C C . GLY B 1 9 ? -7.309 -23.25 -3.836 1 98.44 9 GLY B C 1
ATOM 1856 O O . GLY B 1 9 ? -7.797 -23.922 -4.746 1 98.44 9 GLY B O 1
ATOM 1857 N N . ASN B 1 10 ? -7.809 -23.297 -2.578 1 97.12 10 ASN B N 1
ATOM 1858 C CA . ASN B 1 10 ? -8.766 -24.328 -2.184 1 97.12 10 ASN B CA 1
ATOM 1859 C C . ASN B 1 10 ? -10.203 -23.812 -2.26 1 97.12 10 ASN B C 1
ATOM 1861 O O . ASN B 1 10 ? -11.148 -24.578 -2.074 1 97.12 10 ASN B O 1
ATOM 1865 N N . THR B 1 11 ? -10.422 -22.516 -2.52 1 96 11 THR B N 1
ATOM 1866 C CA . THR B 1 11 ? -11.781 -21.984 -2.566 1 96 11 THR B CA 1
ATOM 1867 C C . THR B 1 11 ? -11.859 -20.797 -3.52 1 96 11 THR B C 1
ATOM 1869 O O . THR B 1 11 ? -10.836 -20.281 -3.971 1 96 11 THR B O 1
ATOM 1872 N N . GLY B 1 12 ? -13.016 -20.516 -3.938 1 97.62 12 GLY B N 1
ATOM 1873 C CA . GLY B 1 12 ? -13.297 -19.297 -4.668 1 97.62 12 GLY B CA 1
ATOM 1874 C C . GLY B 1 12 ? -12.539 -19.188 -5.973 1 97.62 12 GLY B C 1
ATOM 1875 O O . GLY B 1 12 ? -12.508 -20.141 -6.762 1 97.62 12 GLY B O 1
ATOM 1876 N N . ILE B 1 13 ? -12.016 -17.984 -6.207 1 98.62 13 ILE B N 1
ATOM 1877 C CA . ILE B 1 13 ? -11.266 -17.703 -7.422 1 98.62 13 ILE B CA 1
ATOM 1878 C C . ILE B 1 13 ? -10.039 -18.625 -7.496 1 98.62 13 ILE B C 1
ATOM 1880 O O . ILE B 1 13 ? -9.719 -19.156 -8.562 1 98.62 13 ILE B O 1
ATOM 1884 N N . GLY B 1 14 ? -9.391 -18.844 -6.32 1 98.75 14 GLY B N 1
ATOM 1885 C CA . GLY B 1 14 ? -8.219 -19.719 -6.273 1 98.75 14 GLY B CA 1
ATOM 1886 C C . GLY B 1 14 ? -8.508 -21.125 -6.762 1 98.75 14 GLY B C 1
ATOM 1887 O O . GLY B 1 14 ? -7.742 -21.688 -7.547 1 98.75 14 GLY B O 1
ATOM 1888 N N . GLU B 1 15 ? -9.586 -21.672 -6.297 1 98.69 15 GLU B N 1
ATOM 1889 C CA . GLU B 1 15 ? -9.961 -23 -6.742 1 98.69 15 GLU B CA 1
ATOM 1890 C C . GLU B 1 15 ? -10.234 -23.031 -8.242 1 98.69 15 GLU B C 1
ATOM 1892 O O . GLU B 1 15 ? -9.844 -23.969 -8.938 1 98.69 15 GLU B O 1
ATOM 1897 N N . ALA B 1 16 ? -10.953 -22.016 -8.742 1 98.81 16 ALA B N 1
ATOM 1898 C CA . ALA B 1 16 ? -11.227 -21.938 -10.18 1 98.81 16 ALA B CA 1
ATOM 1899 C C . ALA B 1 16 ? -9.93 -21.875 -10.977 1 98.81 16 ALA B C 1
ATOM 1901 O O . ALA B 1 16 ? -9.812 -22.5 -12.039 1 98.81 16 ALA B O 1
ATOM 1902 N N . VAL B 1 17 ? -8.945 -21.125 -10.484 1 98.94 17 VAL B N 1
ATOM 1903 C CA . VAL B 1 17 ? -7.637 -21.016 -11.125 1 98.94 17 VAL B CA 1
ATOM 1904 C C . VAL B 1 17 ? -6.961 -22.391 -11.133 1 98.94 17 VAL B C 1
ATOM 1906 O O . VAL B 1 17 ? -6.449 -22.828 -12.164 1 98.94 17 VAL B O 1
ATOM 1909 N N . VAL B 1 18 ? -6.988 -23.062 -9.984 1 98.88 18 VAL B N 1
ATOM 1910 C CA . VAL B 1 18 ? -6.383 -24.391 -9.867 1 98.88 18 VAL B CA 1
ATOM 1911 C C . VAL B 1 18 ? -7.012 -25.328 -10.883 1 98.88 18 VAL B C 1
ATOM 1913 O O . VAL B 1 18 ? -6.305 -26.016 -11.633 1 98.88 18 VAL B O 1
ATOM 1916 N N . ARG B 1 19 ? -8.328 -25.375 -10.977 1 98.69 19 ARG B N 1
ATOM 1917 C CA . ARG B 1 19 ? -9.055 -26.281 -11.867 1 98.69 19 ARG B CA 1
ATOM 1918 C C . ARG B 1 19 ? -8.719 -25.984 -13.328 1 98.69 19 ARG B C 1
ATOM 1920 O O . ARG B 1 19 ? -8.555 -26.906 -14.125 1 98.69 19 ARG B O 1
ATOM 1927 N N . GLN B 1 20 ? -8.594 -24.734 -13.641 1 98.62 20 GLN B N 1
ATOM 1928 C CA . GLN B 1 20 ? -8.305 -24.359 -15.023 1 98.62 20 GLN B CA 1
ATOM 1929 C C . GLN B 1 20 ? -6.844 -24.656 -15.367 1 98.62 20 GLN B C 1
ATOM 1931 O O . GLN B 1 20 ? -6.551 -25.188 -16.438 1 98.62 20 GLN B O 1
ATOM 1936 N N . LEU B 1 21 ? -5.914 -24.344 -14.477 1 98.75 21 LEU B N 1
ATOM 1937 C CA . LEU B 1 21 ? -4.504 -24.609 -14.727 1 98.75 21 LEU B CA 1
ATOM 1938 C C . LEU B 1 21 ? -4.234 -26.109 -14.82 1 98.75 21 LEU B C 1
ATOM 1940 O O . LEU B 1 21 ? -3.385 -26.547 -15.594 1 98.75 21 LEU B O 1
ATOM 1944 N N . ALA B 1 22 ? -4.965 -26.859 -14.008 1 98.19 22 ALA B N 1
ATOM 1945 C CA . ALA B 1 22 ? -4.781 -28.312 -13.984 1 98.19 22 ALA B CA 1
ATOM 1946 C C . ALA B 1 22 ? -5.129 -28.922 -15.336 1 98.19 22 ALA B C 1
ATOM 1948 O O . ALA B 1 22 ? -4.645 -30.016 -15.672 1 98.19 22 ALA B O 1
ATOM 1949 N N . LYS B 1 23 ? -5.953 -28.203 -16.094 1 97.19 23 LYS B N 1
ATOM 1950 C CA . LYS B 1 23 ? -6.355 -28.688 -17.422 1 97.19 23 LYS B CA 1
ATOM 1951 C C . LYS B 1 23 ? -5.332 -28.297 -18.484 1 97.19 23 LYS B C 1
ATOM 1953 O O . LYS B 1 23 ? -5.375 -28.797 -19.609 1 97.19 23 LYS B O 1
ATOM 1958 N N . SER B 1 24 ? -4.484 -27.359 -18.156 1 95.44 24 SER B N 1
ATOM 1959 C CA . SER B 1 24 ? -3.43 -26.953 -19.078 1 95.44 24 SER B CA 1
ATOM 1960 C C . SER B 1 24 ? -2.396 -28.062 -19.25 1 95.44 24 SER B C 1
ATOM 1962 O O . SER B 1 24 ? -2.025 -28.734 -18.281 1 95.44 24 SER B O 1
ATOM 1964 N N . PRO B 1 25 ? -1.964 -28.266 -20.5 1 93.81 25 PRO B N 1
ATOM 1965 C CA . PRO B 1 25 ? -0.975 -29.328 -20.734 1 93.81 25 PRO B CA 1
ATOM 1966 C C . PRO B 1 25 ? 0.333 -29.078 -19.984 1 93.81 25 PRO B C 1
ATOM 1968 O O . PRO B 1 25 ? 0.806 -27.938 -19.906 1 93.81 25 PRO B O 1
ATOM 1971 N N . ASN B 1 26 ? 0.871 -30.141 -19.406 1 95.56 26 ASN B N 1
ATOM 1972 C CA . ASN B 1 26 ? 2.199 -30.172 -18.797 1 95.56 26 ASN B CA 1
ATOM 1973 C C . ASN B 1 26 ? 2.262 -29.328 -17.531 1 95.56 26 ASN B C 1
ATOM 1975 O O . ASN B 1 26 ? 3.332 -28.844 -17.141 1 95.56 26 ASN B O 1
ATOM 1979 N N . PHE B 1 27 ? 1.108 -29.094 -16.922 1 98.25 27 PHE B N 1
ATOM 1980 C CA . PHE B 1 27 ? 1.101 -28.359 -15.664 1 98.25 27 PHE B CA 1
ATOM 1981 C C . PHE B 1 27 ? 0.978 -29.312 -14.477 1 98.25 27 PHE B C 1
ATOM 1983 O O . PHE B 1 27 ? 0.209 -30.281 -14.531 1 98.25 27 PHE B O 1
ATOM 1990 N N . HIS B 1 28 ? 1.718 -29.109 -13.453 1 98.88 28 HIS B N 1
ATOM 1991 C CA . HIS B 1 28 ? 1.457 -29.578 -12.086 1 98.88 28 HIS B CA 1
ATOM 1992 C C . HIS B 1 28 ? 1.101 -28.406 -11.18 1 98.88 28 HIS B C 1
ATOM 1994 O O . HIS B 1 28 ? 1.886 -27.469 -11.031 1 98.88 28 HIS B O 1
ATOM 2000 N N . VAL B 1 29 ? -0.098 -28.484 -10.586 1 98.94 29 VAL B N 1
ATOM 2001 C CA . VAL B 1 29 ? -0.583 -27.359 -9.805 1 98.94 29 VAL B CA 1
ATOM 2002 C C . VAL B 1 29 ? -0.546 -27.703 -8.312 1 98.94 29 VAL B C 1
ATOM 2004 O O . VAL B 1 29 ? -1.011 -28.781 -7.914 1 98.94 29 VAL B O 1
ATOM 2007 N N . ILE B 1 30 ? 0.068 -26.875 -7.535 1 98.94 30 ILE B N 1
ATOM 2008 C CA . ILE B 1 30 ? 0.147 -27.031 -6.086 1 98.94 30 ILE B CA 1
ATOM 2009 C C . ILE B 1 30 ? -0.836 -26.078 -5.414 1 98.94 30 ILE B C 1
ATOM 2011 O O . ILE B 1 30 ? -0.761 -24.859 -5.605 1 98.94 30 ILE B O 1
ATOM 2015 N N . ILE B 1 31 ? -1.744 -26.656 -4.652 1 98.94 31 ILE B N 1
ATOM 2016 C CA . ILE B 1 31 ? -2.727 -25.875 -3.895 1 98.94 31 ILE B CA 1
ATOM 2017 C C . ILE B 1 31 ? -2.125 -25.438 -2.561 1 98.94 31 ILE B C 1
ATOM 2019 O O . ILE B 1 31 ? -1.779 -26.281 -1.726 1 98.94 31 ILE B O 1
ATOM 2023 N N . GLY B 1 32 ? -1.899 -24.141 -2.369 1 98.75 32 GLY B N 1
ATOM 2024 C CA . GLY B 1 32 ? -1.562 -23.625 -1.056 1 98.75 32 GLY B CA 1
ATOM 2025 C C . GLY B 1 32 ? -2.777 -23.219 -0.24 1 98.75 32 GLY B C 1
ATOM 2026 O O . GLY B 1 32 ? -3.586 -22.406 -0.677 1 98.75 32 GLY B O 1
ATOM 2027 N N . SER B 1 33 ? -2.959 -23.766 0.885 1 98.12 33 SER B N 1
ATOM 2028 C CA . SER B 1 33 ? -4.098 -23.438 1.738 1 98.12 33 SER B CA 1
ATOM 2029 C C . SER B 1 33 ? -3.7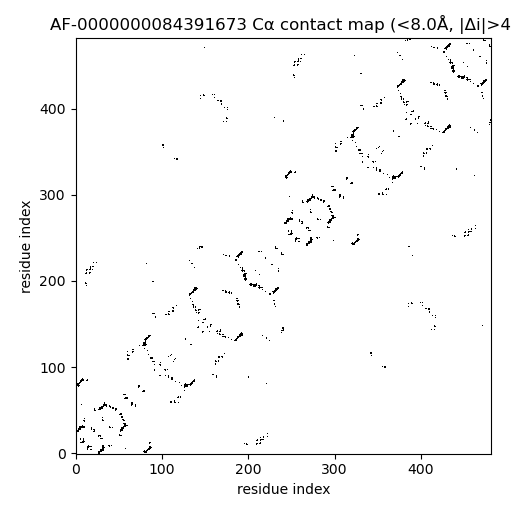05 -23.453 3.213 1 98.12 33 SER B C 1
ATOM 2031 O O . SER B 1 33 ? -2.805 -24.203 3.613 1 98.12 33 SER B O 1
ATOM 2033 N N . ARG B 1 34 ? -4.344 -22.688 4.027 1 96.81 34 ARG B N 1
ATOM 2034 C CA . ARG B 1 34 ? -4.082 -22.625 5.465 1 96.81 34 ARG B CA 1
ATOM 2035 C C . ARG B 1 34 ? -4.492 -23.938 6.141 1 96.81 34 ARG B C 1
ATOM 2037 O O . ARG B 1 34 ? -3.762 -24.453 6.984 1 96.81 34 ARG B O 1
ATOM 2044 N N . ASN B 1 35 ? -5.645 -24.281 5.711 1 95.62 35 ASN B N 1
ATOM 2045 C CA . ASN B 1 35 ? -6.137 -25.578 6.191 1 95.62 35 ASN B CA 1
ATOM 2046 C C . ASN B 1 35 ? -5.645 -26.719 5.316 1 95.62 35 ASN B C 1
ATOM 2048 O O . ASN B 1 35 ? -6.078 -26.859 4.172 1 95.62 35 ASN B O 1
ATOM 2052 N N . PRO B 1 36 ? -4.777 -27.516 5.859 1 95.69 36 PRO B N 1
ATOM 2053 C CA . PRO B 1 36 ? -4.195 -28.578 5.023 1 95.69 36 PRO B CA 1
ATOM 2054 C C . PRO B 1 36 ? -5.234 -29.562 4.516 1 95.69 36 PRO B C 1
ATOM 2056 O O . PRO B 1 36 ? -5.121 -30.062 3.393 1 95.69 36 PRO B O 1
ATOM 2059 N N . GLU B 1 37 ? -6.242 -29.797 5.25 1 97.44 37 GLU B N 1
ATOM 2060 C CA . GLU B 1 37 ? -7.258 -30.781 4.859 1 97.44 37 GLU B CA 1
ATOM 2061 C C . GLU B 1 37 ? -8.07 -30.281 3.668 1 97.44 37 GLU B C 1
ATOM 2063 O O . GLU B 1 37 ? -8.406 -31.062 2.77 1 97.44 37 GLU B O 1
ATOM 2068 N N . SER B 1 38 ? -8.391 -29.031 3.689 1 96.56 38 SER B N 1
ATOM 2069 C CA . SER B 1 38 ? -9.148 -28.469 2.582 1 96.56 38 SER B CA 1
ATOM 2070 C C . SER B 1 38 ? -8.375 -28.562 1.271 1 96.56 38 SER B C 1
ATOM 2072 O O . SER B 1 38 ? -8.945 -28.906 0.234 1 96.56 38 SER B O 1
ATOM 2074 N N . GLY B 1 39 ? -7.094 -28.297 1.307 1 97.69 39 GLY B N 1
ATOM 2075 C CA . GLY B 1 39 ? -6.254 -28.391 0.122 1 97.69 39 GLY B CA 1
ATOM 2076 C C . GLY B 1 39 ? -6.09 -29.812 -0.378 1 97.69 39 GLY B C 1
ATOM 2077 O O . GLY B 1 39 ? -6.195 -30.062 -1.578 1 97.69 39 GLY B O 1
ATOM 2078 N N . SER B 1 40 ? -5.875 -30.703 0.551 1 98.06 40 SER B N 1
ATOM 2079 C CA . SER B 1 40 ? -5.633 -32.094 0.163 1 98.06 40 SER B CA 1
ATOM 2080 C C . SER B 1 40 ? -6.895 -32.719 -0.402 1 98.06 40 SER B C 1
ATOM 2082 O O . SER B 1 40 ? -6.82 -33.531 -1.333 1 98.06 40 SER B O 1
ATOM 2084 N N . LYS B 1 41 ? -8.039 -32.375 0.155 1 98.25 41 LYS B N 1
ATOM 2085 C CA . LYS B 1 41 ? -9.297 -32.906 -0.359 1 98.25 41 LYS B CA 1
ATOM 2086 C C . LYS B 1 41 ? -9.516 -32.5 -1.812 1 98.25 41 LYS B C 1
ATOM 2088 O O . LYS B 1 41 ? -9.898 -33.312 -2.646 1 98.25 41 LYS B O 1
ATOM 2093 N N . LEU B 1 42 ? -9.273 -31.266 -2.107 1 98.19 42 LEU B N 1
ATOM 2094 C CA . LEU B 1 42 ? -9.422 -30.781 -3.477 1 98.19 42 LEU B CA 1
ATOM 2095 C C . LEU B 1 42 ? -8.391 -31.438 -4.395 1 98.19 42 LEU B C 1
ATOM 2097 O O . LEU B 1 42 ? -8.719 -31.859 -5.5 1 98.19 42 LEU B O 1
ATOM 2101 N N . ALA B 1 43 ? -7.152 -31.516 -3.953 1 98.62 43 ALA B N 1
ATOM 2102 C CA . ALA B 1 43 ? -6.094 -32.125 -4.75 1 98.62 43 ALA B CA 1
ATOM 2103 C C . ALA B 1 43 ? -6.43 -33.594 -5.086 1 98.62 43 ALA B C 1
ATOM 2105 O O . ALA B 1 43 ? -6.285 -34 -6.234 1 98.62 43 ALA B O 1
ATOM 2106 N N . ASP B 1 44 ? -6.891 -34.281 -4.094 1 98.44 44 ASP B N 1
ATOM 2107 C CA . ASP B 1 44 ? -7.25 -35.688 -4.281 1 98.44 44 ASP B CA 1
ATOM 2108 C C . ASP B 1 44 ? -8.367 -35.844 -5.309 1 98.44 44 ASP B C 1
ATOM 2110 O O . ASP B 1 44 ? -8.312 -36.719 -6.172 1 98.44 44 ASP B O 1
ATOM 2114 N N . SER B 1 45 ? -9.32 -35 -5.152 1 98.12 45 SER B N 1
ATOM 2115 C CA . SER B 1 45 ? -10.438 -35.031 -6.09 1 98.12 45 SER B CA 1
ATOM 2116 C C . SER B 1 45 ? -9.977 -34.812 -7.52 1 98.12 45 SER B C 1
ATOM 2118 O O . SER B 1 45 ? -10.383 -35.5 -8.438 1 98.12 45 SER B O 1
ATOM 2120 N N . LEU B 1 46 ? -9.141 -33.875 -7.77 1 98.44 46 LEU B N 1
ATOM 2121 C CA . LEU B 1 46 ? -8.664 -33.5 -9.102 1 98.44 46 LEU B CA 1
ATOM 2122 C C . LEU B 1 46 ? -7.719 -34.594 -9.633 1 98.44 46 LEU B C 1
ATOM 2124 O O . LEU B 1 46 ? -7.711 -34.875 -10.836 1 98.44 46 LEU B O 1
ATOM 2128 N N . THR B 1 47 ? -6.961 -35.188 -8.742 1 98.25 47 THR B N 1
ATOM 2129 C CA . THR B 1 47 ? -6.078 -36.25 -9.148 1 98.25 47 THR B CA 1
ATOM 2130 C C . THR B 1 47 ? -6.891 -37.469 -9.617 1 98.25 47 THR B C 1
ATOM 2132 O O . THR B 1 47 ? -6.508 -38.156 -10.57 1 98.25 47 THR B O 1
ATOM 2135 N N . ARG B 1 48 ? -7.992 -37.688 -8.984 1 98.06 48 ARG B N 1
ATOM 2136 C CA . ARG B 1 48 ? -8.875 -38.781 -9.391 1 98.06 48 ARG B CA 1
ATOM 2137 C C . ARG B 1 48 ? -9.445 -38.531 -10.781 1 98.06 48 ARG B C 1
ATOM 2139 O O . ARG B 1 48 ? -9.695 -39.469 -11.531 1 98.06 48 ARG B O 1
ATOM 2146 N N . ASP B 1 49 ? -9.547 -37.25 -11.047 1 97.19 49 ASP B N 1
ATOM 2147 C CA . ASP B 1 49 ? -10.047 -36.844 -12.359 1 97.19 49 ASP B CA 1
ATOM 2148 C C . ASP B 1 49 ? -8.938 -36.875 -13.406 1 97.19 49 ASP B C 1
ATOM 2150 O O . ASP B 1 49 ? -9.156 -36.531 -14.562 1 97.19 49 ASP B O 1
ATOM 2154 N N . GLY B 1 50 ? -7.695 -37.219 -13.086 1 97.38 50 GLY B N 1
ATOM 2155 C CA . GLY B 1 50 ? -6.594 -37.406 -14.016 1 97.38 50 GLY B CA 1
ATOM 2156 C C . GLY B 1 50 ? -5.68 -36.219 -14.109 1 97.38 50 GLY B C 1
ATOM 2157 O O . GLY B 1 50 ? -4.816 -36.156 -14.992 1 97.38 50 GLY B O 1
ATOM 2158 N N . HIS B 1 51 ? -5.906 -35.25 -13.227 1 98.12 51 HIS B N 1
ATOM 2159 C CA . HIS B 1 51 ? -5.078 -34.031 -13.266 1 98.12 51 HIS B CA 1
ATOM 2160 C C . HIS B 1 51 ? -3.877 -34.156 -12.336 1 98.12 51 HIS B C 1
ATOM 2162 O O . HIS B 1 51 ? -3.9 -34.938 -11.383 1 98.12 51 HIS B O 1
ATOM 2168 N N . SER B 1 52 ? -2.811 -33.531 -12.656 1 98.56 52 SER B N 1
ATOM 2169 C CA . SER B 1 52 ? -1.616 -33.469 -11.82 1 98.56 52 SER B CA 1
ATOM 2170 C C . SER B 1 52 ? -1.69 -32.344 -10.82 1 98.56 52 SER B C 1
ATOM 2172 O O . SER B 1 52 ? -1.35 -31.188 -11.148 1 98.56 52 SER B O 1
ATOM 2174 N N . VAL B 1 53 ? -2.156 -32.625 -9.602 1 98.81 53 VAL B N 1
ATOM 2175 C CA . VAL B 1 53 ? -2.379 -31.625 -8.57 1 98.81 53 VAL B CA 1
ATOM 2176 C C . VAL B 1 53 ? -1.9 -32.156 -7.219 1 98.81 53 VAL B C 1
ATOM 2178 O O . VAL B 1 53 ? -2.041 -33.344 -6.922 1 98.81 53 VAL B O 1
ATOM 2181 N N . SER B 1 54 ? -1.287 -31.344 -6.41 1 98.81 54 SER B N 1
ATOM 2182 C CA . SER B 1 54 ? -0.934 -31.609 -5.02 1 98.81 54 SER B CA 1
ATOM 2183 C C . SER B 1 54 ? -1.271 -30.406 -4.129 1 98.81 54 SER B C 1
ATOM 2185 O O . SER B 1 54 ? -1.85 -29.422 -4.594 1 98.81 54 SER B O 1
ATOM 2187 N N . SER B 1 55 ? -1.062 -30.578 -2.842 1 98.69 55 SER B N 1
ATOM 2188 C CA . SER B 1 55 ? -1.366 -29.5 -1.907 1 98.69 55 SER B CA 1
ATOM 2189 C C . SER B 1 55 ? -0.24 -29.312 -0.896 1 98.69 55 SER B C 1
ATOM 2191 O O . SER B 1 55 ? 0.554 -30.219 -0.665 1 98.69 55 SER B O 1
ATOM 2193 N N . VAL B 1 56 ? -0.101 -28.094 -0.416 1 98.75 56 VAL B N 1
ATOM 2194 C CA . VAL B 1 56 ? 0.816 -27.766 0.671 1 98.75 56 VAL B CA 1
ATOM 2195 C C . VAL B 1 56 ? 0.13 -26.828 1.661 1 98.75 56 VAL B C 1
ATOM 2197 O O . VAL B 1 56 ? -0.678 -25.984 1.269 1 98.75 56 VAL B O 1
ATOM 2200 N N . GLN B 1 57 ? 0.401 -27.078 2.938 1 98.62 57 GLN B N 1
ATOM 2201 C CA . GLN B 1 57 ? -0.063 -26.109 3.926 1 98.62 57 GLN B CA 1
ATOM 2202 C C . GLN B 1 57 ? 0.686 -24.781 3.793 1 98.62 57 GLN B C 1
ATOM 2204 O O . GLN B 1 57 ? 1.916 -24.766 3.727 1 98.62 57 GLN B O 1
ATOM 2209 N N . LEU B 1 58 ? -0.046 -23.734 3.664 1 98.62 58 LEU B N 1
ATOM 2210 C CA . LEU B 1 58 ? 0.547 -22.406 3.469 1 98.62 58 LEU B CA 1
ATOM 2211 C C . LEU B 1 58 ? -0.271 -21.344 4.176 1 98.62 58 LEU B C 1
ATOM 2213 O O . LEU B 1 58 ? -1.386 -21.016 3.754 1 98.62 58 LEU B O 1
ATOM 2217 N N . ASP B 1 59 ? 0.282 -20.859 5.297 1 98.19 59 ASP B N 1
ATOM 2218 C CA . ASP B 1 59 ? -0.287 -19.75 6.043 1 98.19 59 ASP B CA 1
ATOM 2219 C C . ASP B 1 59 ? 0.565 -18.484 5.879 1 98.19 59 ASP B C 1
ATOM 2221 O O . ASP B 1 59 ? 1.669 -18.406 6.422 1 98.19 59 ASP B O 1
ATOM 2225 N N . LEU B 1 60 ? 0.006 -17.484 5.23 1 98.19 60 LEU B N 1
ATOM 2226 C CA . LEU B 1 60 ? 0.75 -16.281 4.902 1 98.19 60 LEU B CA 1
ATOM 2227 C C . LEU B 1 60 ? 1.034 -15.453 6.156 1 98.19 60 LEU B C 1
ATOM 2229 O O . LEU B 1 60 ? 1.845 -14.523 6.125 1 98.19 60 LEU B O 1
ATOM 2233 N N . PHE B 1 61 ? 0.491 -15.812 7.352 1 96.38 61 PHE B N 1
ATOM 2234 C CA . PHE B 1 61 ? 0.75 -15.133 8.617 1 96.38 61 PHE B CA 1
ATOM 2235 C C . PHE B 1 61 ? 1.983 -15.719 9.305 1 96.38 61 PHE B C 1
ATOM 2237 O O . PHE B 1 61 ? 2.449 -15.18 10.312 1 96.38 61 PHE B O 1
ATOM 2244 N N . SER B 1 62 ? 2.457 -16.797 8.734 1 97.75 62 SER B N 1
ATOM 2245 C CA . SER B 1 62 ? 3.535 -17.516 9.398 1 97.75 62 SER B CA 1
ATOM 2246 C C . SER B 1 62 ? 4.73 -17.703 8.477 1 97.75 62 SER B C 1
ATOM 2248 O O . SER B 1 62 ? 4.656 -18.453 7.504 1 97.75 62 SER B O 1
ATOM 2250 N N . ASP B 1 63 ? 5.832 -17.094 8.875 1 98.19 63 ASP B N 1
ATOM 2251 C CA . ASP B 1 63 ? 7.051 -17.266 8.094 1 98.19 63 ASP B CA 1
ATOM 2252 C C . ASP B 1 63 ? 7.492 -18.734 8.086 1 98.19 63 ASP B C 1
ATOM 2254 O O . ASP B 1 63 ? 7.992 -19.234 7.074 1 98.19 63 ASP B O 1
ATOM 2258 N N . GLU B 1 64 ? 7.297 -19.328 9.164 1 98.38 64 GLU B N 1
ATOM 2259 C CA . GLU B 1 64 ? 7.641 -20.75 9.25 1 98.38 64 GLU B CA 1
ATOM 2260 C C . GLU B 1 64 ? 6.812 -21.578 8.266 1 98.38 64 GLU B C 1
ATOM 2262 O O . GLU B 1 64 ? 7.348 -22.438 7.57 1 98.38 64 GLU B O 1
ATOM 2267 N N . SER B 1 65 ? 5.527 -21.328 8.227 1 98.62 65 SER B N 1
ATOM 2268 C CA . SER B 1 65 ? 4.648 -22.031 7.293 1 98.62 65 SER B CA 1
ATOM 2269 C C . SER B 1 65 ? 5.07 -21.781 5.848 1 98.62 65 SER B C 1
ATOM 2271 O O . SER B 1 65 ? 5.129 -22.719 5.047 1 98.62 65 SER B O 1
ATOM 2273 N N . ILE B 1 66 ? 5.43 -20.562 5.496 1 98.81 66 ILE B N 1
ATOM 2274 C CA . ILE B 1 66 ? 5.832 -20.188 4.145 1 98.81 66 ILE B CA 1
ATOM 2275 C C . ILE B 1 66 ? 7.125 -20.906 3.77 1 98.81 66 ILE B C 1
ATOM 2277 O O . ILE B 1 66 ? 7.211 -21.531 2.703 1 98.81 66 ILE B O 1
ATOM 2281 N N . LEU B 1 67 ? 8.055 -20.844 4.672 1 98.69 67 LEU B N 1
ATOM 2282 C CA . LEU B 1 67 ? 9.359 -21.453 4.391 1 98.69 67 LEU B CA 1
ATOM 2283 C C . LEU B 1 67 ? 9.234 -22.969 4.246 1 98.69 67 LEU B C 1
ATOM 2285 O O . LEU B 1 67 ? 9.875 -23.562 3.371 1 98.69 67 LEU B O 1
ATOM 2289 N N . LYS B 1 68 ? 8.453 -23.562 5.074 1 98.75 68 LYS B N 1
ATOM 2290 C CA . LYS B 1 68 ? 8.234 -25 4.973 1 98.75 68 LYS B CA 1
ATOM 2291 C C . LYS B 1 68 ? 7.602 -25.375 3.635 1 98.75 68 LYS B C 1
ATOM 2293 O O . LYS B 1 68 ? 7.977 -26.375 3.018 1 98.75 68 LYS B O 1
ATOM 2298 N N . ALA B 1 69 ? 6.637 -24.609 3.189 1 98.88 69 ALA B N 1
ATOM 2299 C CA . ALA B 1 69 ? 5.984 -24.859 1.907 1 98.88 69 ALA B CA 1
ATOM 2300 C C . ALA B 1 69 ? 6.973 -24.734 0.754 1 98.88 69 ALA B C 1
ATOM 2302 O O . ALA B 1 69 ? 7.016 -25.594 -0.129 1 98.88 69 ALA B O 1
ATOM 2303 N N . VAL B 1 70 ? 7.785 -23.703 0.764 1 98.88 70 VAL B N 1
ATOM 2304 C CA . VAL B 1 70 ? 8.75 -23.453 -0.302 1 98.88 70 VAL B CA 1
ATOM 2305 C C . VAL B 1 70 ? 9.805 -24.562 -0.309 1 98.88 70 VAL B C 1
ATOM 2307 O O . VAL B 1 70 ? 10.203 -25.031 -1.373 1 98.88 70 VAL B O 1
ATOM 2310 N N . GLU B 1 71 ? 10.211 -24.938 0.884 1 98.88 71 GLU B N 1
ATOM 2311 C CA . GLU B 1 71 ? 11.18 -26.016 0.986 1 98.88 71 GLU B CA 1
ATOM 2312 C C . GLU B 1 71 ? 10.609 -27.328 0.438 1 98.88 71 GLU B C 1
ATOM 2314 O O . GLU B 1 71 ? 11.305 -28.078 -0.248 1 98.88 71 GLU B O 1
ATOM 2319 N N . HIS B 1 72 ? 9.414 -27.609 0.745 1 98.81 72 HIS B N 1
ATOM 2320 C CA . HIS B 1 72 ? 8.75 -28.797 0.213 1 98.81 72 HIS B CA 1
ATOM 2321 C C . HIS B 1 72 ? 8.742 -28.781 -1.312 1 98.81 72 HIS B C 1
ATOM 2323 O O . HIS B 1 72 ? 9.023 -29.797 -1.946 1 98.81 72 HIS B O 1
ATOM 2329 N N . ILE B 1 73 ? 8.445 -27.641 -1.931 1 98.88 73 ILE B N 1
ATOM 2330 C CA . ILE B 1 73 ? 8.414 -27.5 -3.383 1 98.88 73 ILE B CA 1
ATOM 2331 C C . ILE B 1 73 ? 9.812 -27.688 -3.953 1 98.88 73 ILE B C 1
ATOM 2333 O O . ILE B 1 73 ? 9.992 -28.375 -4.969 1 98.88 73 ILE B O 1
ATOM 2337 N N . LYS B 1 74 ? 10.766 -27.094 -3.26 1 98.88 74 LYS B N 1
ATOM 2338 C CA . LYS B 1 74 ? 12.164 -27.25 -3.664 1 98.88 74 LYS B CA 1
ATOM 2339 C C . LYS B 1 74 ? 12.562 -28.734 -3.688 1 98.88 74 LYS B C 1
ATOM 2341 O O . LYS B 1 74 ? 13.117 -29.203 -4.68 1 98.88 74 LYS B O 1
ATOM 2346 N N . GLU B 1 75 ? 12.242 -29.422 -2.645 1 98.75 75 GLU B N 1
ATOM 2347 C CA . GLU B 1 75 ? 12.633 -30.828 -2.506 1 98.75 75 GLU B CA 1
ATOM 2348 C C . GLU B 1 75 ? 11.891 -31.719 -3.502 1 98.75 75 GLU B C 1
ATOM 2350 O O . GLU B 1 75 ? 12.453 -32.688 -4.02 1 98.75 75 GLU B O 1
ATOM 2355 N N . THR B 1 76 ? 10.656 -31.406 -3.771 1 98.75 76 THR B N 1
ATOM 2356 C CA . THR B 1 76 ? 9.797 -32.25 -4.578 1 98.75 76 THR B CA 1
ATOM 2357 C C . THR B 1 76 ? 10 -31.984 -6.066 1 98.75 76 THR B C 1
ATOM 2359 O O . THR B 1 76 ? 10.008 -32.906 -6.883 1 98.75 76 THR B O 1
ATOM 2362 N N . HIS B 1 77 ? 10.164 -30.719 -6.414 1 98.5 77 HIS B N 1
ATOM 2363 C CA . HIS B 1 77 ? 10.117 -30.359 -7.824 1 98.5 77 HIS B CA 1
ATOM 2364 C C . HIS B 1 77 ? 11.414 -29.688 -8.266 1 98.5 77 HIS B C 1
ATOM 2366 O O . 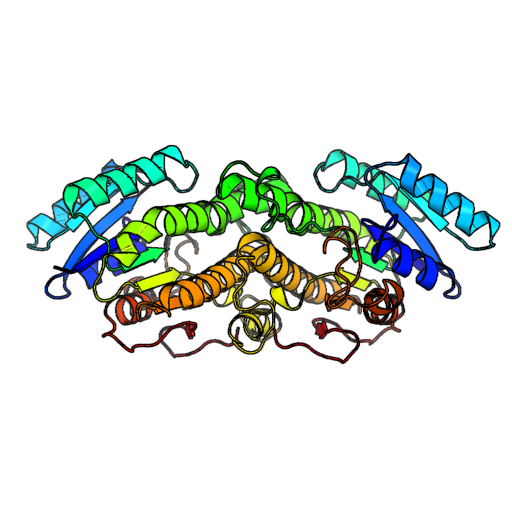HIS B 1 77 ? 11.727 -29.656 -9.461 1 98.5 77 HIS B O 1
ATOM 2372 N N . GLY B 1 78 ? 12.156 -29.047 -7.32 1 98.56 78 GLY B N 1
ATOM 2373 C CA . GLY B 1 78 ? 13.438 -28.422 -7.609 1 98.56 78 GLY B CA 1
ATOM 2374 C C . GLY B 1 78 ? 13.305 -27.047 -8.234 1 98.56 78 GLY B C 1
ATOM 2375 O O . GLY B 1 78 ? 14.289 -26.312 -8.359 1 98.56 78 GLY B O 1
ATOM 2376 N N . LYS B 1 79 ? 12.102 -26.656 -8.695 1 98.69 79 LYS B N 1
ATOM 2377 C CA . LYS B 1 79 ? 11.82 -25.359 -9.32 1 98.69 79 LYS B CA 1
ATOM 2378 C C . LYS B 1 79 ? 10.367 -24.969 -9.117 1 98.69 79 LYS B C 1
ATOM 2380 O O . LYS B 1 79 ? 9.555 -25.766 -8.641 1 98.69 79 LYS B O 1
ATOM 2385 N N . LEU B 1 80 ? 10.07 -23.797 -9.391 1 98.88 80 LEU B N 1
ATOM 2386 C CA . LEU B 1 80 ? 8.727 -23.219 -9.523 1 98.88 80 LEU B CA 1
ATOM 2387 C C . LEU B 1 80 ? 8.633 -22.359 -10.781 1 98.88 80 LEU B C 1
ATOM 2389 O O . LEU B 1 80 ? 9.5 -21.531 -11.039 1 98.88 80 LEU B O 1
ATOM 2393 N N . ASP B 1 81 ? 7.641 -22.594 -11.578 1 98.88 81 ASP B N 1
ATOM 2394 C CA . ASP B 1 81 ? 7.516 -21.859 -12.836 1 98.88 81 ASP B CA 1
ATOM 2395 C C . ASP B 1 81 ? 6.531 -20.703 -12.703 1 98.88 81 ASP B C 1
ATOM 2397 O O . ASP B 1 81 ? 6.715 -19.656 -13.312 1 98.88 81 ASP B O 1
ATOM 2401 N N . VAL B 1 82 ? 5.461 -20.938 -11.938 1 98.94 82 VAL B N 1
ATOM 2402 C CA . VAL B 1 82 ? 4.387 -19.953 -11.82 1 98.94 82 VAL B CA 1
ATOM 2403 C C . VAL B 1 82 ? 3.975 -19.812 -10.359 1 98.94 82 VAL B C 1
ATOM 2405 O O . VAL B 1 82 ? 3.73 -20.812 -9.68 1 98.94 82 VAL B O 1
ATOM 2408 N N . LEU B 1 83 ? 3.992 -18.641 -9.852 1 98.94 83 LEU B N 1
ATOM 2409 C CA . LEU B 1 83 ? 3.418 -18.312 -8.555 1 98.94 83 LEU B CA 1
ATOM 2410 C C . LEU B 1 83 ? 2.197 -17.406 -8.711 1 98.94 83 LEU B C 1
ATOM 2412 O O . LEU B 1 83 ? 2.305 -16.297 -9.234 1 98.94 83 LEU B O 1
ATOM 2416 N N . VAL B 1 84 ? 1.048 -17.906 -8.367 1 99 84 VAL B N 1
ATOM 2417 C CA . VAL B 1 84 ? -0.169 -17.109 -8.336 1 99 84 VAL B CA 1
ATOM 2418 C C . VAL B 1 84 ? -0.471 -16.688 -6.898 1 99 84 VAL B C 1
ATOM 2420 O O . VAL B 1 84 ? -0.961 -17.484 -6.102 1 99 84 VAL B O 1
ATOM 2423 N N . ASN B 1 85 ? -0.171 -15.461 -6.586 1 98.94 85 ASN B N 1
ATOM 2424 C CA . ASN B 1 85 ? -0.542 -14.852 -5.312 1 98.94 85 ASN B CA 1
ATOM 2425 C C . ASN B 1 85 ? -2.016 -14.453 -5.289 1 98.94 85 ASN B C 1
ATOM 2427 O O . ASN B 1 85 ? -2.357 -13.305 -5.594 1 98.94 85 ASN B O 1
ATOM 2431 N N . ASN B 1 86 ? -2.83 -15.383 -4.852 1 98.81 86 ASN B N 1
ATOM 2432 C CA . ASN B 1 86 ? -4.277 -15.203 -4.918 1 98.81 86 ASN B CA 1
ATOM 2433 C C . ASN B 1 86 ? -4.879 -14.977 -3.535 1 98.81 86 ASN B C 1
ATOM 2435 O O . ASN B 1 86 ? -5.871 -14.258 -3.396 1 98.81 86 ASN B O 1
ATOM 2439 N N . ALA B 1 87 ? -4.25 -15.562 -2.514 1 98.25 87 ALA B N 1
ATOM 2440 C CA . ALA B 1 87 ? -4.797 -15.438 -1.165 1 98.25 87 ALA B CA 1
ATOM 2441 C C . ALA B 1 87 ? -4.926 -13.977 -0.756 1 98.25 87 ALA B C 1
ATOM 2443 O O . ALA B 1 87 ? -4.035 -13.164 -1.029 1 98.25 87 ALA B O 1
ATOM 2444 N N . GLY B 1 88 ? -6.016 -13.586 -0.21 1 96.75 88 GLY B N 1
ATOM 2445 C CA . GLY B 1 88 ? -6.277 -12.234 0.257 1 96.75 88 GLY B CA 1
ATOM 2446 C C . GLY B 1 88 ? -7.547 -12.117 1.079 1 96.75 88 GLY B C 1
ATOM 2447 O O . GLY B 1 88 ? -8.352 -13.055 1.12 1 96.75 88 GLY B O 1
ATOM 2448 N N . VAL B 1 89 ? -7.688 -11.023 1.777 1 96.75 89 VAL B N 1
ATOM 2449 C CA . VAL B 1 89 ? -8.875 -10.797 2.604 1 96.75 89 VAL B CA 1
ATOM 2450 C C . VAL B 1 89 ? -9.414 -9.391 2.357 1 96.75 89 VAL B C 1
ATOM 2452 O O . VAL B 1 89 ? -8.672 -8.5 1.923 1 96.75 89 VAL B O 1
ATOM 2455 N N . LEU B 1 90 ? -10.594 -9.195 2.508 1 97.31 90 LEU B N 1
ATOM 2456 C CA . LEU B 1 90 ? -11.336 -7.941 2.592 1 97.31 90 LEU B CA 1
ATOM 2457 C C . LEU B 1 90 ? -12.117 -7.855 3.898 1 97.31 90 LEU B C 1
ATOM 2459 O O . LEU B 1 90 ? -13.102 -8.57 4.086 1 97.31 90 LEU B O 1
ATOM 2463 N N . LEU B 1 91 ? -11.711 -6.977 4.789 1 97.31 91 LEU B N 1
ATOM 2464 C CA . LEU B 1 91 ? -12.25 -6.996 6.141 1 97.31 91 LEU B CA 1
ATOM 2465 C C . LEU B 1 91 ? -13.016 -5.707 6.441 1 97.31 91 LEU B C 1
ATOM 2467 O O . LEU B 1 91 ? -13.758 -5.633 7.422 1 97.31 91 LEU B O 1
ATOM 2471 N N . ASP B 1 92 ? -12.883 -4.715 5.566 1 96.88 92 ASP B N 1
ATOM 2472 C CA . ASP B 1 92 ? -13.359 -3.361 5.84 1 96.88 92 ASP B CA 1
ATOM 2473 C C . ASP B 1 92 ? -14.852 -3.359 6.172 1 96.88 92 ASP B C 1
ATOM 2475 O O . ASP B 1 92 ? -15.32 -2.518 6.945 1 96.88 92 ASP B O 1
ATOM 2479 N N . LEU B 1 93 ? -15.594 -4.293 5.578 1 92.69 93 LEU B N 1
ATOM 2480 C CA . LEU B 1 93 ? -17.047 -4.25 5.711 1 92.69 93 LEU B CA 1
ATOM 2481 C C . LEU B 1 93 ? -17.531 -5.227 6.777 1 92.69 93 LEU B C 1
ATOM 2483 O O . LEU B 1 93 ? -18.734 -5.477 6.906 1 92.69 93 LEU B O 1
ATOM 2487 N N . ASN B 1 94 ? -16.656 -5.82 7.523 1 93.19 94 ASN B N 1
ATOM 2488 C CA . ASN B 1 94 ? -16.984 -6.73 8.617 1 93.19 94 ASN B CA 1
ATOM 2489 C C . ASN B 1 94 ? -16.516 -6.172 9.961 1 93.19 94 ASN B C 1
ATOM 2491 O O . ASN B 1 94 ? -15.453 -6.543 10.453 1 93.19 94 ASN B O 1
ATOM 2495 N N . PRO B 1 95 ? -17.359 -5.398 10.586 1 88.62 95 PRO B N 1
ATOM 2496 C CA . PRO B 1 95 ? -16.938 -4.711 11.812 1 88.62 95 PRO B CA 1
ATOM 2497 C C . PRO B 1 95 ? -16.531 -5.676 12.922 1 88.62 95 PRO B C 1
ATOM 2499 O O . PRO B 1 95 ? -15.82 -5.285 13.852 1 88.62 95 PRO B O 1
ATOM 2502 N N . GLU B 1 96 ? -16.953 -6.895 12.812 1 94.44 96 GLU B N 1
ATOM 2503 C CA . GLU B 1 96 ? -16.609 -7.867 13.844 1 94.44 96 GLU B CA 1
ATOM 2504 C C . GLU B 1 96 ? -15.211 -8.445 13.617 1 94.44 96 GLU B C 1
ATOM 2506 O O . GLU B 1 96 ? -14.648 -9.094 14.5 1 94.44 96 GLU B O 1
ATOM 2511 N N . ALA B 1 97 ? -14.672 -8.086 12.477 1 94.56 97 ALA B N 1
ATOM 2512 C CA . ALA B 1 97 ? -13.406 -8.719 12.109 1 94.56 97 ALA B CA 1
ATOM 2513 C C . ALA B 1 97 ? -12.219 -7.938 12.688 1 94.56 97 ALA B C 1
ATOM 2515 O O . ALA B 1 97 ? -11.078 -8.398 12.633 1 94.56 97 ALA B O 1
ATOM 2516 N N . PHE B 1 98 ? -12.414 -6.734 13.273 1 95.75 98 PHE B N 1
ATOM 2517 C CA . PHE B 1 98 ? -11.336 -5.914 13.805 1 95.75 98 PHE B CA 1
ATOM 2518 C C . PHE B 1 98 ? -11.812 -5.07 14.977 1 95.75 98 PHE B C 1
ATOM 2520 O O . PHE B 1 98 ? -13.023 -4.887 15.164 1 95.75 98 PHE B O 1
ATOM 2527 N N . THR B 1 99 ? -10.93 -4.531 15.766 1 96.81 99 THR B N 1
ATOM 2528 C CA . THR B 1 99 ? -11.289 -3.838 17 1 96.81 99 THR B CA 1
ATOM 2529 C C . THR B 1 99 ? -10.875 -2.371 16.938 1 96.81 99 THR B C 1
ATOM 2531 O O . THR B 1 99 ? -11.203 -1.587 17.828 1 96.81 99 THR B O 1
ATOM 2534 N N . SER B 1 100 ? -10.094 -1.972 16.016 1 97.25 100 SER B N 1
ATOM 2535 C CA . SER B 1 100 ? -9.617 -0.608 15.82 1 97.25 100 SER B CA 1
ATOM 2536 C C . SER B 1 100 ? -9.148 -0.388 14.383 1 97.25 100 SER B C 1
ATOM 2538 O O . SER B 1 100 ? -9.031 -1.341 13.609 1 97.25 100 SER B O 1
ATOM 2540 N N . THR B 1 101 ? -8.961 0.83 14.008 1 97.56 101 THR B N 1
ATOM 2541 C CA . THR B 1 101 ? -8.422 1.143 12.695 1 97.56 101 THR B CA 1
ATOM 2542 C C . THR B 1 101 ? -7.09 0.435 12.469 1 97.56 101 THR B C 1
ATOM 2544 O O . THR B 1 101 ? -6.871 -0.169 11.422 1 97.56 101 THR B O 1
ATOM 2547 N N . ARG B 1 102 ? -6.234 0.471 13.477 1 98.44 102 ARG B N 1
ATOM 2548 C CA . ARG B 1 102 ? -4.934 -0.18 13.359 1 98.44 102 ARG B CA 1
ATOM 2549 C C . ARG B 1 102 ? -5.09 -1.684 13.164 1 98.44 102 ARG B C 1
ATOM 2551 O O . ARG B 1 102 ? -4.395 -2.279 12.336 1 98.44 102 ARG B O 1
ATOM 2558 N N . ASP B 1 103 ? -5.953 -2.24 13.945 1 98.38 103 ASP B N 1
ATOM 2559 C CA . ASP B 1 103 ? -6.199 -3.676 13.852 1 98.38 103 ASP B CA 1
ATOM 2560 C C . ASP B 1 103 ? -6.707 -4.059 12.461 1 98.38 103 ASP B C 1
ATOM 2562 O O . ASP B 1 103 ? -6.266 -5.059 11.891 1 98.38 103 ASP B O 1
ATOM 2566 N N . LEU B 1 104 ? -7.617 -3.301 11.906 1 98.5 104 LEU B N 1
ATOM 2567 C CA . LEU B 1 104 ? -8.141 -3.52 10.562 1 98.5 104 LEU B CA 1
ATOM 2568 C C . LEU B 1 104 ? -7.008 -3.521 9.539 1 98.5 104 LEU B C 1
ATOM 2570 O O . LEU B 1 104 ? -6.879 -4.465 8.75 1 98.5 104 LEU B O 1
ATOM 2574 N N . PHE B 1 105 ? -6.172 -2.492 9.594 1 98.69 105 PHE B N 1
ATOM 2575 C CA . PHE B 1 105 ? -5.078 -2.381 8.641 1 98.69 105 PHE B CA 1
ATOM 2576 C C . PHE B 1 105 ? -4.082 -3.521 8.82 1 98.69 105 PHE B C 1
ATOM 2578 O O . PHE B 1 105 ? -3.68 -4.16 7.848 1 98.69 105 PHE B O 1
ATOM 2585 N N . ARG B 1 106 ? -3.727 -3.791 10.047 1 98.31 106 ARG B N 1
ATOM 2586 C CA . ARG B 1 106 ? -2.746 -4.84 10.312 1 98.31 106 ARG B CA 1
ATOM 2587 C C . ARG B 1 106 ? -3.229 -6.188 9.781 1 98.31 106 ARG B C 1
ATOM 2589 O O . ARG B 1 106 ? -2.496 -6.879 9.078 1 98.31 106 ARG B O 1
ATOM 2596 N N . LYS B 1 107 ? -4.414 -6.527 10.117 1 98.06 107 LYS B N 1
ATOM 2597 C CA . LYS B 1 107 ? -4.957 -7.816 9.688 1 98.06 107 LYS B CA 1
ATOM 2598 C C . LYS B 1 107 ? -5.043 -7.898 8.164 1 98.06 107 LYS B C 1
ATOM 2600 O O . LYS B 1 107 ? -4.723 -8.93 7.574 1 98.06 107 LYS B O 1
ATOM 2605 N N . THR B 1 108 ? -5.441 -6.84 7.535 1 98.56 108 THR B N 1
ATOM 2606 C CA . THR B 1 108 ? -5.57 -6.805 6.082 1 98.56 108 THR B CA 1
ATOM 2607 C C . THR B 1 108 ? -4.203 -6.922 5.414 1 98.56 108 THR B C 1
ATOM 2609 O O . THR B 1 108 ? -4.016 -7.75 4.52 1 98.56 108 THR B O 1
ATOM 2612 N N . PHE B 1 109 ? -3.211 -6.188 5.922 1 98.81 109 PHE B N 1
ATOM 2613 C CA . PHE B 1 109 ? -1.916 -6.098 5.258 1 98.81 109 PHE B CA 1
ATOM 2614 C C . PHE B 1 109 ? -1.073 -7.336 5.543 1 98.81 109 PHE B C 1
ATOM 2616 O O . PHE B 1 109 ? -0.257 -7.742 4.711 1 98.81 109 PHE B O 1
ATOM 2623 N N . GLU B 1 110 ? -1.28 -7.934 6.668 1 98.31 110 GLU B N 1
ATOM 2624 C CA . GLU B 1 110 ? -0.53 -9.141 7 1 98.31 110 GLU B CA 1
ATOM 2625 C C . GLU B 1 110 ? -0.755 -10.234 5.957 1 98.31 110 GLU B C 1
ATOM 2627 O O . GLU B 1 110 ? 0.185 -10.93 5.562 1 98.31 110 GLU B O 1
ATOM 2632 N N . THR B 1 111 ? -1.902 -10.32 5.535 1 96.94 111 THR B N 1
ATOM 2633 C CA . THR B 1 111 ? -2.223 -11.336 4.535 1 96.94 111 THR B CA 1
ATOM 2634 C C . THR B 1 111 ? -1.977 -10.805 3.125 1 96.94 111 THR B C 1
ATOM 2636 O O . THR B 1 111 ? -1.201 -11.383 2.363 1 96.94 111 THR B O 1
ATOM 2639 N N . ASN B 1 112 ? -2.561 -9.688 2.83 1 98.56 112 ASN B N 1
ATOM 2640 C CA . ASN B 1 112 ? -2.609 -9.203 1.453 1 98.56 112 ASN B CA 1
ATOM 2641 C C . ASN B 1 112 ? -1.232 -8.766 0.963 1 98.56 112 ASN B C 1
ATOM 2643 O O . ASN B 1 112 ? -0.94 -8.844 -0.232 1 98.56 112 ASN B O 1
ATOM 2647 N N . VAL B 1 113 ? -0.398 -8.32 1.947 1 98.88 113 VAL B N 1
ATOM 2648 C CA . VAL B 1 113 ? 0.819 -7.668 1.479 1 98.88 113 VAL B CA 1
ATOM 2649 C C . VAL B 1 113 ? 2.041 -8.359 2.086 1 98.88 113 VAL B C 1
ATOM 2651 O O . VAL B 1 113 ? 2.912 -8.836 1.361 1 98.88 113 VAL B O 1
ATOM 2654 N N . PHE B 1 114 ? 2.113 -8.438 3.438 1 98.88 114 PHE B N 1
ATOM 2655 C CA . PHE B 1 114 ? 3.344 -8.898 4.074 1 98.88 114 PHE B CA 1
ATOM 2656 C C . PHE B 1 114 ? 3.592 -10.367 3.775 1 98.88 114 PHE B C 1
ATOM 2658 O O . PHE B 1 114 ? 4.676 -10.742 3.324 1 98.88 114 PHE B O 1
ATOM 2665 N N . GLY B 1 115 ? 2.568 -11.172 4.035 1 98.81 115 GLY B N 1
ATOM 2666 C CA . GLY B 1 115 ? 2.711 -12.586 3.715 1 98.81 115 GLY B CA 1
ATOM 2667 C C . GLY B 1 115 ? 2.998 -12.836 2.248 1 98.81 115 GLY B C 1
ATOM 2668 O O . GLY B 1 115 ? 3.809 -13.703 1.908 1 98.81 115 GLY B O 1
ATOM 2669 N N . THR B 1 116 ? 2.344 -12.109 1.394 1 98.88 116 THR B N 1
ATOM 2670 C CA . THR B 1 116 ? 2.533 -12.195 -0.05 1 98.88 116 THR B CA 1
ATOM 2671 C C . THR B 1 116 ? 3.965 -11.836 -0.432 1 98.88 116 THR B C 1
ATOM 2673 O O . THR B 1 116 ? 4.582 -12.508 -1.257 1 98.88 116 THR B O 1
ATOM 2676 N N . ALA B 1 117 ? 4.496 -10.781 0.166 1 98.81 117 ALA B N 1
ATOM 2677 C CA . ALA B 1 117 ? 5.879 -10.375 -0.082 1 98.81 117 ALA B CA 1
ATOM 2678 C C . ALA B 1 117 ? 6.855 -11.445 0.401 1 98.81 117 ALA B C 1
ATOM 2680 O O . ALA B 1 117 ? 7.801 -11.797 -0.311 1 98.81 117 ALA B O 1
ATOM 2681 N N . VAL B 1 118 ? 6.641 -11.961 1.601 1 98.88 118 VAL B N 1
ATOM 2682 C CA . VAL B 1 118 ? 7.516 -12.977 2.176 1 98.88 118 VAL B CA 1
ATOM 2683 C C . VAL B 1 118 ? 7.527 -14.211 1.282 1 98.88 118 VAL B C 1
ATOM 2685 O O . VAL B 1 118 ? 8.594 -14.742 0.959 1 98.88 118 VAL B O 1
ATOM 2688 N N . LEU B 1 119 ? 6.355 -14.656 0.86 1 98.94 119 LEU B N 1
ATOM 2689 C CA . LEU B 1 119 ? 6.262 -15.836 0.007 1 98.94 119 LEU B CA 1
ATOM 2690 C C . LEU B 1 119 ? 6.98 -15.602 -1.319 1 98.94 119 LEU B C 1
ATOM 2692 O O . LEU B 1 119 ? 7.727 -16.469 -1.784 1 98.94 119 LEU B O 1
ATOM 2696 N N . SER B 1 120 ? 6.695 -14.445 -1.96 1 98.81 120 SER B N 1
ATOM 2697 C CA . SER B 1 120 ? 7.309 -14.148 -3.248 1 98.81 120 SER B CA 1
ATOM 2698 C C . SER B 1 120 ? 8.828 -14.133 -3.146 1 98.81 120 SER B C 1
ATOM 2700 O O . SER B 1 120 ? 9.523 -14.656 -4.023 1 98.81 120 SER B O 1
ATOM 2702 N N . GLU B 1 121 ? 9.305 -13.539 -2.002 1 98.31 121 GLU B N 1
ATOM 2703 C CA . GLU B 1 121 ? 10.75 -13.516 -1.77 1 98.31 121 GLU B CA 1
ATOM 2704 C C . GLU B 1 121 ? 11.297 -14.922 -1.567 1 98.31 121 GLU B C 1
ATOM 2706 O O . GLU B 1 121 ? 12.328 -15.281 -2.131 1 98.31 121 GLU B O 1
ATOM 2711 N N . ALA B 1 122 ? 10.625 -15.688 -0.791 1 98.75 122 ALA B N 1
ATOM 2712 C CA . ALA B 1 122 ? 11.062 -17.047 -0.474 1 98.75 122 ALA B CA 1
ATOM 2713 C C . ALA B 1 122 ? 11.047 -17.938 -1.716 1 98.75 122 ALA B C 1
ATOM 2715 O O . ALA B 1 122 ? 11.867 -18.844 -1.849 1 98.75 122 ALA B O 1
ATOM 2716 N N . ALA B 1 123 ? 10.141 -17.672 -2.645 1 98.81 123 ALA B N 1
ATOM 2717 C CA . ALA B 1 123 ? 9.953 -18.5 -3.832 1 98.81 123 ALA B CA 1
ATOM 2718 C C . ALA B 1 123 ? 10.898 -18.078 -4.949 1 98.81 123 ALA B C 1
ATOM 2720 O O . ALA B 1 123 ? 11.094 -18.812 -5.922 1 98.81 123 ALA B O 1
ATOM 2721 N N . LEU B 1 124 ? 11.469 -16.891 -4.812 1 98.44 124 LEU B N 1
ATOM 2722 C CA . LEU B 1 124 ? 12.211 -16.266 -5.898 1 98.44 124 LEU B CA 1
ATOM 2723 C C . LEU B 1 124 ? 13.352 -17.172 -6.371 1 98.44 124 LEU B C 1
ATOM 2725 O O . LEU B 1 124 ? 13.516 -17.391 -7.574 1 98.44 124 LEU B O 1
ATOM 2729 N N . PRO B 1 125 ? 14.133 -17.797 -5.438 1 98.5 125 PRO B N 1
ATOM 2730 C CA . PRO B 1 125 ? 15.203 -18.656 -5.914 1 98.5 125 PRO B CA 1
ATOM 2731 C C . PRO B 1 125 ? 14.695 -19.828 -6.758 1 98.5 125 PRO B C 1
ATOM 2733 O O . PRO B 1 125 ? 15.359 -20.234 -7.711 1 98.5 125 PRO B O 1
ATOM 2736 N N . LEU B 1 126 ? 13.562 -20.375 -6.445 1 98.81 126 LEU B N 1
ATOM 2737 C CA . LEU B 1 126 ? 12.977 -21.453 -7.227 1 98.81 126 LEU B CA 1
ATOM 2738 C C . LEU B 1 126 ? 12.445 -20.938 -8.562 1 98.81 126 LEU B C 1
ATOM 2740 O O . LEU B 1 126 ? 12.539 -21.625 -9.578 1 98.81 126 LEU B O 1
ATOM 2744 N N . LEU B 1 127 ? 11.852 -19.734 -8.547 1 98.81 127 LEU B N 1
ATOM 2745 C CA . LEU B 1 127 ? 11.344 -19.109 -9.766 1 98.81 127 LEU B CA 1
ATOM 2746 C C . LEU B 1 127 ? 12.477 -18.844 -10.758 1 98.81 127 LEU B C 1
ATOM 2748 O O . LEU B 1 127 ? 12.312 -19.047 -11.961 1 98.81 127 LEU B O 1
ATOM 2752 N N . LEU B 1 128 ? 13.586 -18.484 -10.25 1 98.12 128 LEU B N 1
ATOM 2753 C CA . LEU B 1 128 ? 14.719 -18.141 -11.094 1 98.12 128 LEU B CA 1
ATOM 2754 C C . LEU B 1 128 ? 15.328 -19.375 -11.734 1 98.12 128 LEU B C 1
ATOM 2756 O O . LEU B 1 128 ? 16.141 -19.266 -12.656 1 98.12 128 LEU B O 1
ATOM 2760 N N . LYS B 1 129 ? 14.945 -20.547 -11.305 1 98 129 LYS B N 1
ATOM 2761 C CA . LYS B 1 129 ? 15.398 -21.797 -11.906 1 98 129 LYS B CA 1
ATOM 2762 C C . LYS B 1 129 ? 14.5 -22.188 -13.078 1 98 129 LYS B C 1
ATOM 2764 O O . LYS B 1 129 ? 14.859 -23.078 -13.867 1 98 129 LYS B O 1
ATOM 2769 N N . ALA B 1 130 ? 13.383 -21.578 -13.227 1 97.88 130 ALA B N 1
ATOM 2770 C CA . ALA B 1 130 ? 12.438 -21.906 -14.289 1 97.88 130 ALA B CA 1
ATOM 2771 C C . ALA B 1 130 ? 12.891 -21.328 -15.625 1 97.88 130 ALA B C 1
ATOM 2773 O O . ALA B 1 130 ? 13.609 -20.328 -15.664 1 97.88 130 ALA B O 1
ATOM 2774 N N . GLU B 1 131 ? 12.484 -21.953 -16.719 1 96.25 131 GLU B N 1
ATOM 2775 C CA . GLU B 1 131 ? 12.773 -21.422 -18.047 1 96.25 131 GLU B CA 1
ATOM 2776 C C . GLU B 1 131 ? 12.062 -20.094 -18.266 1 96.25 131 GLU B C 1
ATOM 2778 O O . GLU B 1 131 ? 12.625 -19.172 -18.875 1 96.25 131 GLU B O 1
ATOM 2783 N N . TYR B 1 132 ? 10.891 -20.031 -17.797 1 97.88 132 TYR B N 1
ATOM 2784 C CA . TYR B 1 132 ? 10.078 -18.828 -17.906 1 97.88 132 TYR B CA 1
ATOM 2785 C C . TYR B 1 132 ? 9.297 -18.594 -16.609 1 97.88 132 TYR B C 1
ATOM 2787 O O . TYR B 1 132 ? 8.125 -18.953 -16.516 1 97.88 132 TYR B O 1
ATOM 2795 N N . PRO B 1 133 ? 9.938 -17.922 -15.602 1 98.69 133 PRO B N 1
ATOM 2796 C CA . PRO B 1 133 ? 9.25 -17.656 -14.336 1 98.69 133 PRO B CA 1
ATOM 2797 C C . PRO B 1 133 ? 8.172 -16.594 -14.469 1 98.69 133 PRO B C 1
ATOM 2799 O O . PRO B 1 133 ? 8.367 -15.594 -15.172 1 98.69 133 PRO B O 1
ATOM 2802 N N . ARG B 1 134 ? 7.035 -16.828 -13.867 1 98.56 134 ARG B N 1
ATOM 2803 C CA . ARG B 1 134 ? 5.906 -15.906 -13.875 1 98.56 134 ARG B CA 1
ATOM 2804 C C . ARG B 1 134 ? 5.305 -15.758 -12.484 1 98.56 134 ARG B C 1
ATOM 2806 O O . ARG B 1 134 ? 5.133 -16.75 -11.773 1 98.56 134 ARG B O 1
ATOM 2813 N N . ILE B 1 135 ? 5.043 -14.578 -12.141 1 98.94 135 ILE B N 1
ATOM 2814 C CA . ILE B 1 135 ? 4.281 -14.289 -10.93 1 98.94 135 ILE B CA 1
ATOM 2815 C C . ILE B 1 135 ? 3.014 -13.516 -11.289 1 98.94 135 ILE B C 1
ATOM 2817 O O . ILE B 1 135 ? 3.061 -12.562 -12.07 1 98.94 135 ILE B O 1
ATOM 2821 N N . VAL B 1 136 ? 1.882 -13.969 -10.844 1 98.94 136 VAL B N 1
ATOM 2822 C CA . VAL B 1 136 ? 0.621 -13.25 -10.961 1 98.94 136 VAL B CA 1
ATOM 2823 C C . VAL B 1 136 ? 0.153 -12.797 -9.578 1 98.94 136 VAL B C 1
ATOM 2825 O O . VAL B 1 136 ? -0.014 -13.625 -8.672 1 98.94 136 VAL B O 1
ATOM 2828 N N . PHE B 1 137 ? 0.03 -11.531 -9.391 1 98.94 137 PHE B N 1
ATOM 2829 C CA . PHE B 1 137 ? -0.542 -10.961 -8.18 1 98.94 137 PHE B CA 1
ATOM 2830 C C . PHE B 1 137 ? -2.021 -10.648 -8.367 1 98.94 137 PHE B C 1
ATOM 2832 O O . PHE B 1 137 ? -2.383 -9.812 -9.195 1 98.94 137 PHE B O 1
ATOM 2839 N N . VAL B 1 138 ? -2.869 -11.312 -7.609 1 98.88 138 VAL B N 1
ATOM 2840 C CA . VAL B 1 138 ? -4.297 -11.023 -7.68 1 98.88 138 VAL B CA 1
ATOM 2841 C C . VAL B 1 138 ? -4.613 -9.773 -6.852 1 98.88 138 VAL B C 1
ATOM 2843 O O . VAL B 1 138 ? -4.555 -9.812 -5.621 1 98.88 138 VAL B O 1
ATOM 2846 N N . SER B 1 139 ? -4.867 -8.742 -7.523 1 98.38 139 SER B N 1
ATOM 2847 C CA . SER B 1 139 ? -5.176 -7.43 -6.957 1 98.38 139 SER B CA 1
ATOM 2848 C C . SER B 1 139 ? -6.648 -7.082 -7.137 1 98.38 139 SER B C 1
ATOM 2850 O O . SER B 1 139 ? -7.516 -7.949 -6.996 1 98.38 139 SER B O 1
ATOM 2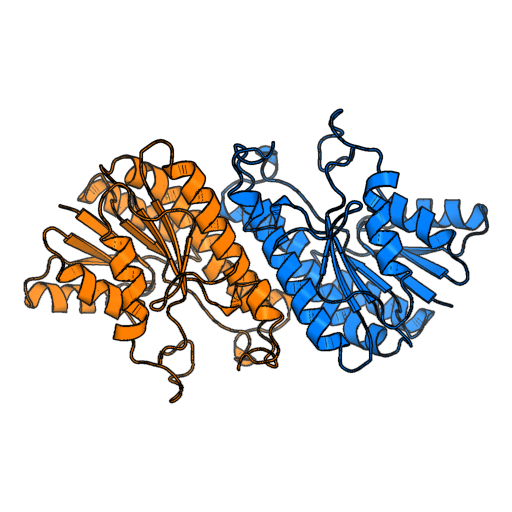852 N N . SER B 1 140 ? -6.996 -5.895 -7.254 1 97.69 140 SER B N 1
ATOM 2853 C CA . SER B 1 140 ? -8.34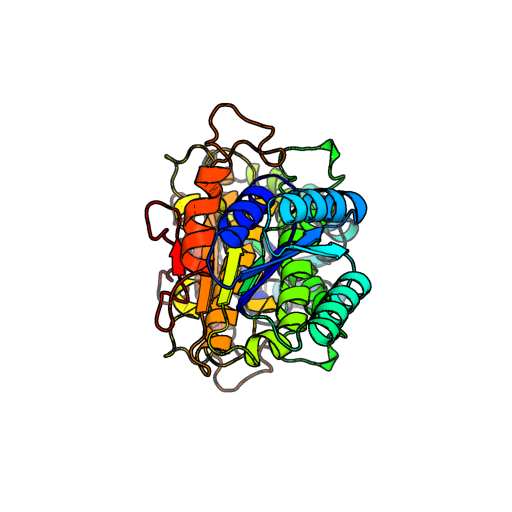4 -5.355 -7.418 1 97.69 140 SER B CA 1
ATOM 2854 C C . SER B 1 140 ? -8.305 -3.979 -8.078 1 97.69 140 SER B C 1
ATOM 2856 O O . SER B 1 140 ? -7.379 -3.199 -7.852 1 97.69 140 SER B O 1
ATOM 2858 N N . THR B 1 141 ? -9.352 -3.711 -8.891 1 96.38 141 THR B N 1
ATOM 2859 C CA . THR B 1 141 ? -9.508 -2.354 -9.398 1 96.38 141 THR B CA 1
ATOM 2860 C C . THR B 1 141 ? -9.523 -1.345 -8.25 1 96.38 141 THR B C 1
ATOM 2862 O O . THR B 1 141 ? -9.125 -0.193 -8.43 1 96.38 141 THR B O 1
ATOM 2865 N N . MET B 1 142 ? -9.859 -1.806 -7.113 1 94.69 142 MET B N 1
ATOM 2866 C CA . MET B 1 142 ? -9.898 -0.949 -5.934 1 94.69 142 MET B CA 1
ATOM 2867 C C . MET B 1 142 ? -8.492 -0.576 -5.48 1 94.69 142 MET B C 1
ATOM 2869 O O . MET B 1 142 ? -8.32 0.312 -4.645 1 94.69 142 MET B O 1
ATOM 2873 N N . GLY B 1 143 ? -7.473 -1.207 -6.031 1 94.94 143 GLY B N 1
ATOM 2874 C CA . GLY B 1 143 ? -6.082 -0.831 -5.824 1 94.94 143 GLY B CA 1
ATOM 2875 C C . GLY B 1 143 ? -5.574 0.16 -6.852 1 94.94 143 GLY B C 1
ATOM 2876 O O . GLY B 1 143 ? -4.395 0.522 -6.844 1 94.94 143 GLY B O 1
ATOM 2877 N N . SER B 1 144 ? -6.457 0.586 -7.805 1 93.31 144 SER B N 1
ATOM 2878 C CA . SER B 1 144 ? -6.145 1.618 -8.789 1 93.31 144 SER B CA 1
ATOM 2879 C C . SER B 1 144 ? -6.355 3.014 -8.211 1 93.31 144 SER B C 1
ATOM 2881 O O . SER B 1 144 ? -7.473 3.367 -7.824 1 93.31 144 SER B O 1
ATOM 2883 N N . LEU B 1 145 ? -5.324 3.785 -8.219 1 88.62 145 LEU B N 1
ATOM 2884 C CA . LEU B 1 145 ? -5.43 5.148 -7.711 1 88.62 145 LEU B CA 1
ATOM 2885 C C . LEU B 1 145 ? -6.328 5.996 -8.609 1 88.62 145 LEU B C 1
ATOM 2887 O O . LEU B 1 145 ? -7.121 6.801 -8.117 1 88.62 145 LEU B O 1
ATOM 2891 N N . GLU B 1 146 ? -6.258 5.695 -9.859 1 88.69 146 GLU B N 1
ATOM 2892 C CA . GLU B 1 146 ? -7.098 6.406 -10.82 1 88.69 146 GLU B CA 1
ATOM 2893 C C . GLU B 1 146 ? -8.57 6.035 -10.641 1 88.69 146 GLU B C 1
ATOM 2895 O O . GLU B 1 146 ? -9.43 6.91 -10.57 1 88.69 146 GLU B O 1
ATOM 2900 N N . SER B 1 147 ? -8.852 4.766 -10.516 1 90.5 147 SER B N 1
ATOM 2901 C CA . SER B 1 147 ? -10.234 4.309 -10.414 1 90.5 147 SER B CA 1
ATOM 2902 C C . SER B 1 147 ? -10.867 4.75 -9.102 1 90.5 147 SER B C 1
ATOM 2904 O O . SER B 1 147 ? -12.078 4.953 -9.023 1 90.5 147 SER B O 1
ATOM 2906 N N . SER B 1 148 ? -10.031 4.906 -8.102 1 90.69 148 SER B N 1
ATOM 2907 C CA . SER B 1 148 ? -10.531 5.277 -6.781 1 90.69 148 SER B CA 1
ATOM 2908 C C . SER B 1 148 ? -11.078 6.699 -6.777 1 90.69 148 SER B C 1
ATOM 2910 O O . SER B 1 148 ? -11.836 7.074 -5.879 1 90.69 148 SER B O 1
ATOM 2912 N N . LEU B 1 149 ? -10.727 7.48 -7.766 1 91.62 149 LEU B N 1
ATOM 2913 C CA . LEU B 1 149 ? -11.188 8.859 -7.852 1 91.62 149 LEU B CA 1
ATOM 2914 C C . LEU B 1 149 ? -12.406 8.969 -8.758 1 91.62 149 LEU B C 1
ATOM 2916 O O . LEU B 1 149 ? -13.023 10.031 -8.852 1 91.62 149 LEU B O 1
ATOM 2920 N N . ASP B 1 150 ? -12.727 7.852 -9.477 1 94.06 150 ASP B N 1
ATOM 2921 C CA . ASP B 1 150 ? -13.859 7.84 -10.391 1 94.06 150 ASP B CA 1
ATOM 2922 C C . ASP B 1 150 ? -15.18 7.676 -9.641 1 94.06 150 ASP B C 1
ATOM 2924 O O . ASP B 1 150 ? -15.523 6.57 -9.219 1 94.06 150 ASP B O 1
ATOM 2928 N N . GLU B 1 151 ? -15.969 8.695 -9.57 1 94.19 151 GLU B N 1
ATOM 2929 C CA . GLU B 1 151 ? -17.188 8.742 -8.773 1 94.19 151 GLU B CA 1
ATOM 2930 C C . GLU B 1 151 ? -18.266 7.812 -9.352 1 94.19 151 GLU B C 1
ATOM 2932 O O . GLU B 1 151 ? -19.25 7.512 -8.688 1 94.19 151 GLU B O 1
ATOM 2937 N N . LYS B 1 152 ? -18.047 7.367 -10.641 1 94.38 152 LYS B N 1
ATOM 2938 C CA . LYS B 1 152 ? -19.062 6.551 -11.32 1 94.38 152 LYS B CA 1
ATOM 2939 C C . LYS B 1 152 ? -18.938 5.082 -10.93 1 94.38 152 LYS B C 1
ATOM 2941 O O . LYS B 1 152 ? -19.812 4.277 -11.227 1 94.38 152 LYS B O 1
ATOM 2946 N N . THR B 1 153 ? -17.812 4.73 -10.219 1 92.19 153 THR B N 1
ATOM 2947 C CA . THR B 1 153 ? -17.641 3.336 -9.82 1 92.19 153 THR B CA 1
ATOM 2948 C C . THR B 1 153 ? -18.594 2.982 -8.672 1 92.19 153 THR B C 1
ATOM 2950 O O . THR B 1 153 ? -18.891 3.828 -7.832 1 92.19 153 THR B O 1
ATOM 2953 N N . PRO B 1 154 ? -19.062 1.719 -8.664 1 89.44 154 PRO B N 1
ATOM 2954 C CA . PRO B 1 154 ? -19.984 1.329 -7.602 1 89.44 154 PRO B CA 1
ATOM 2955 C C . PRO B 1 154 ? -19.328 1.311 -6.223 1 89.44 154 PRO B C 1
ATOM 2957 O O . PRO B 1 154 ? -20.016 1.267 -5.207 1 89.44 154 PRO B O 1
ATOM 2960 N N . PHE B 1 155 ? -18.016 1.361 -6.176 1 90.44 155 PHE B N 1
ATOM 2961 C CA . PHE B 1 155 ? -17.328 1.238 -4.898 1 90.44 155 PHE B CA 1
ATOM 2962 C C . PHE B 1 155 ? -16.859 2.6 -4.41 1 90.44 155 PHE B C 1
ATOM 2964 O O . PHE B 1 155 ? -16.297 2.711 -3.314 1 90.44 155 PHE B O 1
ATOM 2971 N N . TYR B 1 156 ? -17.078 3.66 -5.141 1 92.81 1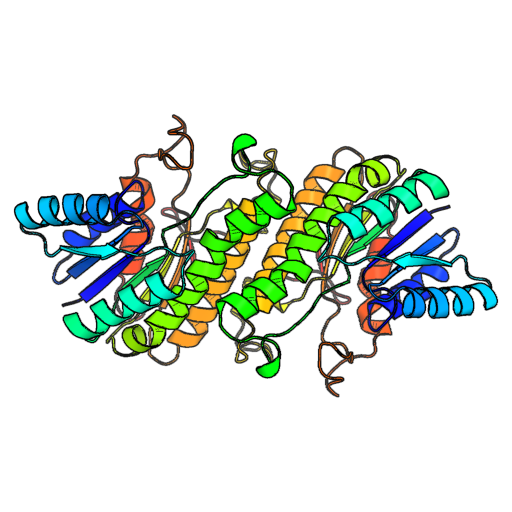56 TYR B N 1
ATOM 2972 C CA . TYR B 1 156 ? -16.562 4.98 -4.816 1 92.81 156 TYR B CA 1
ATOM 2973 C C . TYR B 1 156 ? -17.016 5.422 -3.428 1 92.81 156 TYR B C 1
ATOM 2975 O O . TYR B 1 156 ? -16.219 5.941 -2.645 1 92.81 156 TYR B O 1
ATOM 2983 N N . ASN B 1 157 ? -18.25 5.098 -3.084 1 93.19 157 ASN B N 1
ATOM 2984 C CA . ASN B 1 157 ? -18.844 5.641 -1.863 1 93.19 157 ASN B CA 1
ATOM 2985 C C . ASN B 1 157 ? -18.656 4.688 -0.684 1 93.19 157 ASN B C 1
ATOM 2987 O O . ASN B 1 157 ? -19.156 4.953 0.415 1 93.19 157 ASN B O 1
ATOM 2991 N N . ILE B 1 158 ? -17.984 3.574 -0.877 1 92.69 158 ILE B N 1
ATOM 2992 C CA . ILE B 1 158 ? -17.797 2.582 0.178 1 92.69 158 ILE B CA 1
ATOM 2993 C C . ILE B 1 158 ? -16.438 2.748 0.823 1 92.69 158 ILE B C 1
ATOM 2995 O O . ILE B 1 158 ? -15.438 2.986 0.131 1 92.69 158 ILE B O 1
ATOM 2999 N N . ASP B 1 159 ? -16.375 2.633 2.102 1 93.19 159 ASP B N 1
ATOM 3000 C CA . ASP B 1 159 ? -15.133 2.822 2.84 1 93.19 159 ASP B CA 1
ATOM 3001 C C . ASP B 1 159 ? -14.305 1.54 2.857 1 93.19 159 ASP B C 1
ATOM 3003 O O . ASP B 1 159 ? -14.438 0.72 3.768 1 93.19 159 ASP B O 1
ATOM 3007 N N . TYR B 1 160 ? -13.359 1.41 1.912 1 95.12 160 TYR B N 1
ATOM 3008 C CA . TYR B 1 160 ? -12.469 0.263 1.749 1 95.12 160 TYR B CA 1
ATOM 3009 C C . TYR B 1 160 ? -11.016 0.656 1.991 1 95.12 160 TYR B C 1
ATOM 3011 O O . TYR B 1 160 ? -10.109 0.145 1.33 1 95.12 160 TYR B O 1
ATOM 3019 N N . LYS B 1 161 ? -10.773 1.591 2.889 1 96.56 161 LYS B N 1
ATOM 3020 C CA . LYS B 1 161 ? -9.461 2.217 2.98 1 96.56 161 LYS B CA 1
ATOM 3021 C C . LYS B 1 161 ? -8.359 1.169 3.107 1 96.56 161 LYS B C 1
ATOM 3023 O O . LYS B 1 161 ? -7.367 1.206 2.371 1 96.56 161 LYS B O 1
ATOM 3028 N N . ALA B 1 162 ? -8.562 0.197 4.078 1 98.31 162 ALA B N 1
ATOM 3029 C CA . ALA B 1 162 ? -7.504 -0.78 4.324 1 98.31 162 ALA B CA 1
ATOM 3030 C C . ALA B 1 162 ? -7.32 -1.703 3.123 1 98.31 162 ALA B C 1
ATOM 3032 O O . ALA B 1 162 ? -6.191 -1.963 2.699 1 98.31 162 ALA B O 1
ATOM 3033 N N . TYR B 1 163 ? -8.445 -2.186 2.547 1 98.31 163 TYR B N 1
ATOM 3034 C CA . TYR B 1 163 ? -8.391 -3.074 1.392 1 98.31 163 TYR B CA 1
ATOM 3035 C C . TYR B 1 163 ? -7.805 -2.357 0.18 1 98.31 163 TYR B C 1
ATOM 3037 O O . TYR B 1 163 ? -6.891 -2.869 -0.47 1 98.31 163 TYR B O 1
ATOM 3045 N N . ASP B 1 164 ? -8.297 -1.131 -0.117 1 97.88 164 ASP B N 1
ATOM 3046 C CA . ASP B 1 164 ? -7.781 -0.344 -1.235 1 97.88 164 ASP B CA 1
ATOM 3047 C C . ASP B 1 164 ? -6.27 -0.157 -1.129 1 97.88 164 ASP B C 1
ATOM 3049 O O . ASP B 1 164 ? -5.539 -0.393 -2.094 1 97.88 164 ASP B O 1
ATOM 3053 N N . ALA B 1 165 ? -5.887 0.264 0.033 1 98.5 165 ALA B N 1
ATOM 3054 C CA . ALA B 1 165 ? -4.469 0.526 0.269 1 98.5 165 ALA B CA 1
ATOM 3055 C C . ALA B 1 165 ? -3.641 -0.745 0.105 1 98.5 165 ALA B C 1
ATOM 3057 O O . ALA B 1 165 ? -2.557 -0.716 -0.483 1 98.5 165 ALA B O 1
ATOM 3058 N N . SER B 1 166 ? -4.117 -1.842 0.601 1 98.75 166 SER B N 1
ATOM 3059 C CA . SER B 1 166 ? -3.395 -3.105 0.49 1 98.75 166 SER B CA 1
ATOM 3060 C C . SER B 1 166 ? -3.238 -3.527 -0.967 1 98.75 166 SER B C 1
ATOM 3062 O O . SER B 1 166 ? -2.182 -4.02 -1.366 1 98.75 166 SER B O 1
ATOM 3064 N N . LYS B 1 167 ? -4.277 -3.348 -1.741 1 98.56 167 LYS B N 1
ATOM 3065 C CA . LYS B 1 167 ? -4.219 -3.803 -3.127 1 98.56 167 LYS B CA 1
ATOM 3066 C C . LYS B 1 167 ? -3.363 -2.869 -3.979 1 98.56 167 LYS B C 1
ATOM 3068 O O . LYS B 1 167 ? -2.699 -3.311 -4.918 1 98.56 167 LYS B O 1
ATOM 3073 N N . ALA B 1 168 ? -3.287 -1.594 -3.596 1 98 168 ALA B N 1
ATOM 3074 C CA . ALA B 1 168 ? -2.299 -0.724 -4.227 1 98 168 ALA B CA 1
ATOM 3075 C C . ALA B 1 168 ? -0.879 -1.194 -3.922 1 98 168 ALA B C 1
ATOM 3077 O O . ALA B 1 168 ? -0.012 -1.184 -4.797 1 98 168 ALA B O 1
ATOM 3078 N N . ALA B 1 169 ? -0.654 -1.554 -2.682 1 98.62 169 ALA B N 1
ATOM 3079 C CA . ALA B 1 169 ? 0.646 -2.09 -2.289 1 98.62 169 ALA B CA 1
ATOM 3080 C C . ALA B 1 169 ? 0.972 -3.363 -3.068 1 98.62 169 ALA B C 1
ATOM 3082 O O . ALA B 1 169 ? 2.109 -3.557 -3.504 1 98.62 169 ALA B O 1
ATOM 3083 N N . VAL B 1 170 ? 0.007 -4.219 -3.279 1 98.75 170 VAL B N 1
ATOM 3084 C CA . VAL B 1 170 ? 0.172 -5.453 -4.043 1 98.75 170 VAL B CA 1
ATOM 3085 C C . VAL B 1 170 ? 0.563 -5.121 -5.48 1 98.75 170 VAL B C 1
ATOM 3087 O O . VAL B 1 170 ? 1.413 -5.797 -6.066 1 98.75 170 VAL B O 1
ATOM 3090 N N . ASN B 1 171 ? -0.051 -4.094 -6.062 1 98.19 171 ASN B N 1
ATOM 3091 C CA . ASN B 1 171 ? 0.322 -3.662 -7.406 1 98.19 171 ASN B CA 1
ATOM 3092 C C . ASN B 1 171 ? 1.797 -3.275 -7.48 1 98.19 171 ASN B C 1
ATOM 3094 O O . ASN B 1 171 ? 2.471 -3.574 -8.469 1 98.19 171 ASN B O 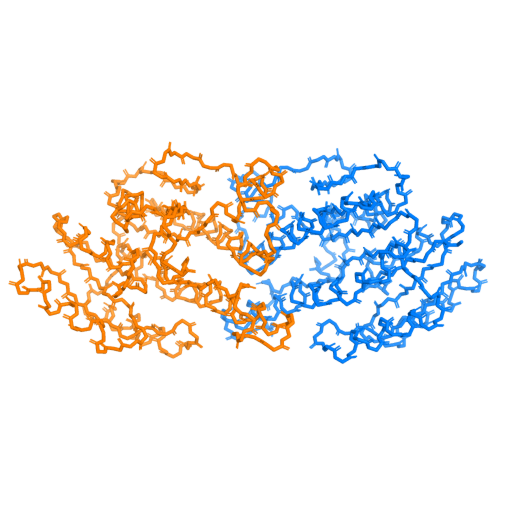1
ATOM 3098 N N . ILE B 1 172 ? 2.27 -2.617 -6.438 1 97.44 172 ILE B N 1
ATOM 3099 C CA . ILE B 1 172 ? 3.674 -2.225 -6.391 1 97.44 172 ILE B CA 1
ATOM 3100 C C . ILE B 1 172 ? 4.555 -3.471 -6.316 1 97.44 172 ILE B C 1
ATOM 3102 O O . ILE B 1 172 ? 5.625 -3.52 -6.926 1 97.44 172 ILE B O 1
ATOM 3106 N N . LEU B 1 173 ? 4.145 -4.477 -5.574 1 98.19 173 LEU B N 1
ATOM 3107 C CA . LEU B 1 173 ? 4.891 -5.727 -5.551 1 98.19 173 LEU B CA 1
ATOM 3108 C C . LEU B 1 173 ? 5.008 -6.316 -6.953 1 98.19 173 LEU B C 1
ATOM 3110 O O . LEU B 1 173 ? 6.09 -6.73 -7.371 1 98.19 173 LEU B O 1
ATOM 3114 N N . ALA B 1 174 ? 3.898 -6.316 -7.684 1 98.38 174 ALA B N 1
ATOM 3115 C CA . ALA B 1 174 ? 3.916 -6.852 -9.047 1 98.38 174 ALA B CA 1
ATOM 3116 C C . ALA B 1 174 ? 4.965 -6.141 -9.898 1 98.38 174 ALA B C 1
ATOM 3118 O O . ALA B 1 174 ? 5.711 -6.789 -10.641 1 98.38 174 ALA B O 1
ATOM 3119 N N . VAL B 1 175 ? 5.039 -4.848 -9.75 1 96.38 175 VAL B N 1
ATOM 3120 C CA . VAL B 1 175 ? 5.961 -4.043 -10.547 1 96.38 175 VAL B CA 1
ATOM 3121 C C . VAL B 1 175 ? 7.398 -4.34 -10.133 1 96.38 175 VAL B C 1
ATOM 3123 O O . VAL B 1 175 ? 8.289 -4.453 -10.977 1 96.38 175 VAL B O 1
ATOM 3126 N N . ASN B 1 176 ? 7.637 -4.438 -8.859 1 96.38 176 ASN B N 1
ATOM 3127 C CA . ASN B 1 176 ? 8.984 -4.719 -8.367 1 96.38 176 ASN B CA 1
ATOM 3128 C C . ASN B 1 176 ? 9.477 -6.086 -8.836 1 96.38 176 ASN B C 1
ATOM 3130 O O . ASN B 1 176 ? 10.617 -6.227 -9.266 1 96.38 176 ASN B O 1
ATOM 3134 N N . TYR B 1 177 ? 8.641 -7.027 -8.836 1 97.88 177 TYR B N 1
ATOM 3135 C CA . TYR B 1 177 ? 9.062 -8.359 -9.258 1 97.88 177 TYR B CA 1
ATOM 3136 C C . TYR B 1 177 ? 9.164 -8.438 -10.781 1 97.88 177 TYR B C 1
ATOM 3138 O O . TYR B 1 177 ? 9.922 -9.242 -11.312 1 97.88 177 TYR B O 1
ATOM 3146 N N . ALA B 1 178 ? 8.336 -7.629 -11.477 1 97.5 178 ALA B N 1
ATOM 3147 C CA . ALA B 1 178 ? 8.555 -7.52 -12.914 1 97.5 178 ALA B CA 1
ATOM 3148 C C . ALA B 1 178 ? 9.984 -7.062 -13.219 1 97.5 178 ALA B C 1
ATOM 3150 O O . ALA B 1 178 ? 10.648 -7.629 -14.094 1 97.5 178 ALA B O 1
ATOM 3151 N N . ARG B 1 179 ? 10.406 -6.078 -12.469 1 96.12 179 ARG B N 1
ATOM 3152 C CA . ARG B 1 179 ? 11.773 -5.59 -12.609 1 96.12 179 ARG B CA 1
ATOM 3153 C C . ARG B 1 179 ? 12.781 -6.691 -12.305 1 96.12 179 ARG B C 1
ATOM 3155 O O . ARG B 1 179 ? 13.734 -6.895 -13.055 1 96.12 179 ARG B O 1
ATOM 3162 N N . LEU B 1 180 ? 12.617 -7.445 -11.273 1 96.12 180 LEU B N 1
ATOM 3163 C CA . LEU B 1 180 ? 13.555 -8.469 -10.828 1 96.12 180 LEU B CA 1
ATOM 3164 C C . LEU B 1 180 ? 13.625 -9.609 -11.836 1 96.12 180 LEU B C 1
ATOM 3166 O O . LEU B 1 180 ? 14.711 -10.156 -12.078 1 96.12 180 LEU B O 1
ATOM 3170 N N . LEU B 1 181 ? 12.492 -9.969 -12.445 1 97.69 181 LEU B N 1
ATOM 3171 C CA . LEU B 1 181 ? 12.422 -11.133 -13.328 1 97.69 181 LEU B CA 1
ATOM 3172 C C . LEU B 1 181 ? 12.844 -10.766 -14.75 1 97.69 181 LEU B C 1
ATOM 3174 O O . LEU B 1 181 ? 13.094 -11.648 -15.57 1 97.69 181 LEU B O 1
ATOM 3178 N N . LYS B 1 182 ? 12.906 -9.484 -14.977 1 95.19 182 LYS B N 1
ATOM 3179 C CA . LYS B 1 182 ? 13.211 -9.008 -16.328 1 95.19 182 LYS B CA 1
ATOM 3180 C C . LYS B 1 182 ? 14.531 -9.594 -16.828 1 95.19 182 LYS B C 1
ATOM 3182 O O . LYS B 1 182 ? 14.648 -9.977 -17.984 1 95.19 182 LYS B O 1
ATOM 3187 N N . LYS B 1 183 ? 15.453 -9.703 -15.953 1 92.31 183 LYS B N 1
ATOM 3188 C CA . LYS B 1 183 ? 16.797 -10.125 -16.328 1 92.31 183 LYS B CA 1
ATOM 3189 C C . LYS B 1 183 ? 16.797 -11.555 -16.844 1 92.31 183 LYS B C 1
ATOM 3191 O O . LYS B 1 183 ? 17.688 -11.945 -17.609 1 92.31 183 LYS B O 1
ATOM 3196 N N . VAL B 1 184 ? 15.844 -12.328 -16.484 1 96.81 184 VAL B N 1
ATOM 3197 C CA . VAL B 1 184 ? 15.828 -13.734 -16.875 1 96.81 184 VAL B CA 1
ATOM 3198 C C . VAL B 1 184 ? 14.656 -13.984 -17.828 1 96.81 184 VAL B C 1
ATOM 3200 O O . VAL B 1 184 ? 14.258 -15.133 -18.031 1 96.81 184 VAL B O 1
ATOM 3203 N N . GLY B 1 185 ? 14.109 -12.953 -18.297 1 97.56 185 GLY B N 1
ATOM 3204 C CA . GLY B 1 185 ? 13.031 -13.086 -19.281 1 97.56 185 GLY B CA 1
ATOM 3205 C C . GLY B 1 185 ? 11.719 -13.531 -18.656 1 97.56 185 GLY B C 1
ATOM 3206 O O . GLY B 1 185 ? 10.883 -14.125 -19.344 1 97.56 185 GLY B O 1
ATOM 3207 N N . GLY B 1 186 ? 11.547 -13.367 -17.359 1 98.5 186 GLY B N 1
ATOM 3208 C CA . GLY B 1 186 ? 10.312 -13.719 -16.672 1 98.5 186 GLY B CA 1
ATOM 3209 C C . GLY B 1 186 ? 9.297 -12.602 -16.672 1 98.5 186 GLY B C 1
ATOM 3210 O O . GLY B 1 186 ? 9.492 -11.57 -17.312 1 98.5 186 GLY B O 1
ATOM 3211 N N . ALA B 1 187 ? 8.148 -12.859 -16.031 1 98.75 187 ALA B N 1
ATOM 3212 C CA . ALA B 1 187 ? 7.051 -11.898 -16.016 1 98.75 187 ALA B CA 1
ATOM 3213 C C . ALA B 1 187 ? 6.41 -11.805 -14.633 1 98.75 187 ALA B C 1
ATOM 3215 O O . ALA B 1 187 ? 6.395 -12.789 -13.891 1 98.75 187 ALA B O 1
ATOM 3216 N N . SER B 1 188 ? 5.969 -10.664 -14.305 1 98.69 188 SER B N 1
ATOM 3217 C CA . SER B 1 188 ? 5.156 -10.391 -13.125 1 98.69 188 SER B CA 1
ATOM 3218 C C . SER B 1 188 ? 4.039 -9.398 -13.438 1 98.69 188 SER B C 1
ATOM 3220 O O . SER B 1 188 ? 4.289 -8.336 -14.008 1 98.69 188 SER B O 1
ATOM 3222 N N . ASN B 1 189 ? 2.803 -9.789 -13.141 1 98.75 189 ASN B N 1
ATOM 3223 C CA . ASN B 1 189 ? 1.643 -8.969 -13.484 1 98.75 189 ASN B CA 1
ATOM 3224 C C . ASN B 1 189 ? 0.638 -8.914 -12.336 1 98.75 189 ASN B C 1
ATOM 3226 O O . ASN B 1 189 ? 0.549 -9.852 -11.539 1 98.75 189 ASN B O 1
ATOM 3230 N N . ALA B 1 190 ? -0.049 -7.812 -12.234 1 98.75 190 ALA B N 1
ATOM 3231 C CA . ALA B 1 190 ? -1.202 -7.668 -11.352 1 98.75 190 ALA B CA 1
ATOM 3232 C C . ALA B 1 190 ? -2.508 -7.891 -12.109 1 98.75 190 ALA B C 1
ATOM 3234 O O . ALA B 1 190 ? -2.65 -7.445 -13.258 1 98.75 190 ALA B O 1
ATOM 3235 N N . VAL B 1 191 ? -3.447 -8.531 -11.469 1 98.81 191 VAL B N 1
ATOM 3236 C CA . VAL B 1 191 ? -4.711 -8.867 -12.117 1 98.81 191 VAL B CA 1
ATOM 3237 C C . VAL B 1 191 ? -5.875 -8.5 -11.203 1 98.81 191 VAL B C 1
ATOM 3239 O O . VAL B 1 191 ? -5.84 -8.773 -10 1 98.81 191 VAL B O 1
ATOM 3242 N N . CYS B 1 192 ? -6.836 -7.867 -11.734 1 98.5 192 CYS B N 1
ATOM 3243 C CA . CYS B 1 192 ? -8.133 -7.711 -11.086 1 98.5 192 CYS B CA 1
ATOM 3244 C C . CYS B 1 192 ? -9.133 -8.734 -11.609 1 98.5 192 CYS B C 1
ATOM 3246 O O . CYS B 1 192 ? -9.523 -8.688 -12.773 1 98.5 192 CYS B O 1
ATOM 3248 N N . PRO B 1 193 ? -9.57 -9.602 -10.742 1 98.31 193 PRO B N 1
ATOM 3249 C CA . PRO B 1 193 ? -10.508 -10.625 -11.219 1 98.31 193 PRO B CA 1
ATOM 3250 C C . PRO B 1 193 ? -11.898 -10.07 -11.492 1 98.31 193 PRO B C 1
ATOM 3252 O O . PRO B 1 193 ? -12.727 -10.734 -12.125 1 98.31 193 PRO B O 1
ATOM 3255 N N . GLY B 1 194 ? -12.18 -8.812 -10.984 1 96.38 194 GLY B N 1
ATOM 3256 C CA . GLY B 1 194 ? -13.523 -8.258 -11.055 1 96.38 194 GLY B CA 1
ATOM 3257 C C . GLY B 1 194 ? -14.359 -8.594 -9.836 1 96.38 194 GLY B C 1
ATOM 3258 O O . GLY B 1 194 ? -13.859 -9.156 -8.859 1 96.38 194 GLY B O 1
ATOM 3259 N N . LEU B 1 195 ? -15.625 -8.094 -9.859 1 95.88 195 LEU B N 1
ATOM 3260 C CA . LEU B 1 195 ? -16.562 -8.453 -8.797 1 95.88 195 LEU B CA 1
ATOM 3261 C C . LEU B 1 195 ? -17.047 -9.891 -8.969 1 95.88 195 LEU B C 1
ATOM 3263 O O . LEU B 1 195 ? -17.844 -10.18 -9.867 1 95.88 195 LEU B O 1
ATOM 3267 N N . ILE B 1 196 ? -16.547 -10.727 -8.094 1 97.19 196 ILE B N 1
ATOM 3268 C CA . ILE B 1 196 ? -16.781 -12.156 -8.227 1 97.19 196 ILE B CA 1
ATOM 3269 C C . ILE B 1 196 ? -17.562 -12.664 -7.012 1 97.19 196 ILE B C 1
ATOM 3271 O O . ILE B 1 196 ? -17.328 -12.211 -5.887 1 97.19 196 ILE B O 1
ATOM 3275 N N . ARG B 1 197 ? -18.516 -13.633 -7.254 1 95.75 197 ARG B N 1
ATOM 3276 C CA . ARG B 1 197 ? -19.359 -14.195 -6.203 1 95.75 197 ARG B CA 1
ATOM 3277 C C . ARG B 1 197 ? -18.594 -15.211 -5.367 1 95.75 197 ARG B C 1
ATOM 3279 O O . ARG B 1 197 ? -18.594 -16.406 -5.68 1 95.75 197 ARG B O 1
ATOM 3286 N N . THR B 1 198 ? -17.922 -14.734 -4.336 1 95.62 198 THR B N 1
ATOM 3287 C CA . THR B 1 198 ? -17.156 -15.555 -3.408 1 95.62 198 THR B CA 1
ATOM 3288 C C . THR B 1 198 ? -17.469 -15.18 -1.963 1 95.62 198 THR B C 1
ATOM 3290 O O . THR B 1 198 ? -18.234 -14.242 -1.71 1 95.62 198 THR B O 1
ATOM 3293 N N . LYS B 1 199 ? -16.875 -15.93 -1.071 1 93 199 LYS B N 1
ATOM 3294 C CA . LYS B 1 199 ? -17 -15.602 0.346 1 93 199 LYS B CA 1
ATOM 3295 C C . LYS B 1 199 ? -16.516 -14.188 0.632 1 93 199 LYS B C 1
ATOM 3297 O O . LYS B 1 199 ? -17.094 -13.477 1.453 1 93 199 LYS B O 1
ATOM 3302 N N . LEU B 1 200 ? -15.445 -13.703 -0.054 1 91.62 200 LEU B N 1
ATOM 3303 C CA . LEU B 1 200 ? -14.828 -12.398 0.132 1 91.62 200 LEU B CA 1
ATOM 3304 C C . LEU B 1 200 ? -15.836 -11.281 -0.118 1 91.62 200 LEU B C 1
ATOM 3306 O O . LEU B 1 200 ? -15.805 -10.25 0.552 1 91.62 200 LEU B O 1
ATOM 3310 N N . THR B 1 201 ? -16.766 -11.508 -1.068 1 92.69 201 THR B N 1
ATOM 3311 C CA . THR B 1 201 ? -17.734 -10.492 -1.435 1 92.69 201 THR B CA 1
ATOM 3312 C C . THR B 1 201 ? -19.109 -10.805 -0.823 1 92.69 201 THR B C 1
ATOM 3314 O O . THR B 1 201 ? -20.125 -10.266 -1.254 1 92.69 201 THR B O 1
ATOM 3317 N N . GLY B 1 202 ? -19.188 -11.797 0.084 1 92.25 202 GLY B N 1
ATOM 3318 C CA . GLY B 1 202 ? -20.438 -12.203 0.7 1 92.25 202 GLY B CA 1
ATOM 3319 C C . GLY B 1 202 ? -21.391 -12.883 -0.27 1 92.25 202 GLY B C 1
ATOM 3320 O O . GLY B 1 202 ? -22.609 -12.758 -0.139 1 92.25 202 GLY B O 1
ATOM 3321 N N . PHE B 1 203 ? -20.828 -13.453 -1.266 1 95.25 203 PHE B N 1
ATOM 3322 C CA . PHE B 1 203 ? -21.578 -14.141 -2.307 1 95.25 203 PHE B CA 1
ATOM 3323 C C . PHE B 1 203 ? -22.641 -13.219 -2.898 1 95.25 203 PHE B C 1
ATOM 3325 O O . PHE B 1 203 ? -23.781 -13.625 -3.102 1 95.25 203 PHE B O 1
ATOM 3332 N N . THR B 1 204 ? -22.203 -11.969 -3.137 1 93 204 THR B N 1
ATOM 3333 C CA . THR B 1 204 ? -23.109 -10.969 -3.674 1 93 204 THR B CA 1
ATOM 3334 C C . THR B 1 204 ? -23.688 -11.422 -5.008 1 93 204 THR B C 1
ATOM 3336 O O . THR B 1 204 ? -22.984 -12.008 -5.832 1 93 204 THR B O 1
ATOM 3339 N N . ASP B 1 205 ? -24.906 -11.102 -5.328 1 94.56 205 ASP B N 1
ATOM 3340 C CA . ASP B 1 205 ? -25.594 -11.469 -6.566 1 94.56 205 ASP B CA 1
ATOM 3341 C C . ASP B 1 205 ? -25.062 -10.656 -7.746 1 94.56 205 ASP B C 1
ATOM 3343 O O . ASP B 1 205 ? -25.203 -11.07 -8.898 1 94.56 205 ASP B O 1
ATOM 3347 N N . ALA B 1 206 ? -24.469 -9.539 -7.41 1 93.81 206 ALA B N 1
ATOM 3348 C CA . ALA B 1 206 ? -23.938 -8.672 -8.461 1 93.81 206 ALA B CA 1
ATOM 3349 C C . ALA B 1 206 ? -22.625 -9.219 -9.016 1 93.81 206 ALA B C 1
ATOM 3351 O O . ALA B 1 206 ? -22.141 -8.742 -10.047 1 93.81 206 ALA B O 1
ATOM 3352 N N . GLY B 1 207 ? -22.078 -10.25 -8.367 1 96.31 207 GLY B N 1
ATOM 3353 C CA . GLY B 1 207 ? -20.797 -10.789 -8.766 1 96.31 207 GLY B CA 1
ATOM 3354 C C . GLY B 1 207 ? -20.891 -11.828 -9.867 1 96.31 207 GLY B C 1
ATOM 3355 O O . GLY B 1 207 ? -21.891 -12.562 -9.953 1 96.31 207 GLY B O 1
ATOM 3356 N N . ALA B 1 208 ? -19.828 -11.922 -10.703 1 97.88 208 ALA B N 1
ATOM 3357 C CA . ALA B 1 208 ? -19.719 -12.953 -11.727 1 97.88 208 ALA B CA 1
ATOM 3358 C C . ALA B 1 208 ? -19.281 -14.289 -11.125 1 97.88 208 ALA B C 1
ATOM 3360 O O . ALA B 1 208 ? -18.844 -14.336 -9.969 1 97.88 208 ALA B O 1
ATOM 3361 N N . PRO B 1 209 ? -19.484 -15.406 -11.898 1 98.19 209 PRO B N 1
ATOM 3362 C CA . PRO B 1 209 ? -19 -16.703 -11.43 1 98.19 209 PRO B CA 1
ATOM 3363 C C . PRO B 1 209 ? -17.484 -16.75 -11.273 1 98.19 209 PRO B C 1
ATOM 3365 O O . PRO B 1 209 ? -16.766 -15.977 -11.906 1 98.19 209 PRO B O 1
ATOM 3368 N N . VAL B 1 210 ? -16.984 -17.625 -10.414 1 98.38 210 VAL B N 1
ATOM 3369 C CA . VAL B 1 210 ? -15.57 -17.719 -10.07 1 98.38 210 VAL B CA 1
ATOM 3370 C C . VAL B 1 210 ? -14.75 -18.016 -11.32 1 98.38 210 VAL B C 1
ATOM 3372 O O . VAL B 1 210 ? -13.602 -17.594 -11.445 1 98.38 210 VAL B O 1
ATOM 3375 N N . GLU B 1 211 ? -15.336 -18.703 -12.312 1 98.19 211 GLU B N 1
ATOM 3376 C CA . GLU B 1 211 ? -14.633 -19.031 -13.555 1 98.19 211 GLU B CA 1
ATOM 3377 C C . GLU B 1 211 ? -14.266 -17.766 -14.328 1 98.19 211 GLU B C 1
ATOM 3379 O O . GLU B 1 211 ? -13.219 -17.703 -14.961 1 98.19 211 GLU B O 1
ATOM 3384 N N . VAL B 1 212 ? -15.133 -16.781 -14.203 1 98.25 212 VAL B N 1
ATOM 3385 C CA . VAL B 1 212 ? -14.875 -15.508 -14.844 1 98.25 212 VAL B CA 1
ATOM 3386 C C . VAL B 1 212 ? -13.711 -14.797 -14.156 1 98.25 212 VAL B C 1
ATOM 3388 O O . VAL B 1 212 ? -12.836 -14.242 -14.82 1 98.25 212 VAL B O 1
ATOM 3391 N N . GLY B 1 213 ? -13.656 -14.883 -12.875 1 98.38 213 GLY B N 1
ATOM 3392 C CA . GLY B 1 213 ? -12.586 -14.273 -12.102 1 98.38 213 GLY B CA 1
ATOM 3393 C C . GLY B 1 213 ? -11.227 -14.891 -12.375 1 98.38 213 GLY B C 1
ATOM 3394 O O . GLY B 1 213 ? -10.203 -14.211 -12.281 1 98.38 213 GLY B O 1
ATOM 3395 N N . ALA B 1 214 ? -11.258 -16.125 -12.812 1 98.75 214 ALA B N 1
ATOM 3396 C CA . ALA B 1 214 ? -10.016 -16.875 -13 1 98.75 214 ALA B CA 1
ATOM 3397 C C . ALA B 1 214 ? -9.422 -16.609 -14.383 1 98.75 214 ALA B C 1
ATOM 3399 O O . ALA B 1 214 ? -8.25 -16.906 -14.625 1 98.75 214 ALA B O 1
ATOM 3400 N N . GLU B 1 215 ? -10.195 -16.031 -15.273 1 98.5 215 GLU B N 1
ATOM 3401 C CA . GLU B 1 215 ? -9.852 -15.992 -16.688 1 98.5 215 GLU B CA 1
ATOM 3402 C C . GLU B 1 215 ? -8.523 -15.281 -16.922 1 98.5 215 GLU B C 1
ATOM 3404 O O . GLU B 1 215 ? -7.598 -15.852 -17.5 1 98.5 215 GLU B O 1
ATOM 3409 N N . ARG B 1 216 ? -8.391 -14.094 -16.5 1 98.75 216 ARG B N 1
ATOM 3410 C CA . ARG B 1 216 ? -7.191 -13.312 -16.781 1 98.75 216 ARG B CA 1
ATOM 3411 C C . ARG B 1 216 ? -5.996 -13.859 -16 1 98.75 216 ARG B C 1
ATOM 3413 O O . ARG B 1 216 ? -4.867 -13.836 -16.5 1 98.75 216 ARG B O 1
ATOM 3420 N N . ILE B 1 217 ? -6.215 -14.406 -14.781 1 98.88 217 ILE B N 1
ATOM 3421 C CA . ILE B 1 217 ? -5.156 -15.016 -13.984 1 98.88 217 ILE B CA 1
ATOM 3422 C C . ILE B 1 217 ? -4.535 -16.188 -14.75 1 98.88 217 ILE B C 1
ATOM 3424 O O . ILE B 1 217 ? -3.314 -16.25 -14.898 1 98.88 217 ILE B O 1
ATOM 3428 N N . VAL B 1 218 ? -5.402 -17.031 -15.297 1 98.88 218 VAL B N 1
ATOM 3429 C CA . VAL B 1 218 ? -4.957 -18.219 -16.016 1 98.88 218 VAL B CA 1
ATOM 3430 C C . VAL B 1 218 ? -4.262 -17.812 -17.312 1 98.88 218 VAL B C 1
ATOM 3432 O O . VAL B 1 218 ? -3.23 -18.391 -17.672 1 98.88 218 VAL B O 1
ATOM 3435 N N . GLU B 1 219 ? -4.824 -16.812 -18 1 98.69 219 GLU B N 1
ATOM 3436 C CA . GLU B 1 219 ? -4.203 -16.312 -19.219 1 98.69 219 GLU B CA 1
ATOM 3437 C C . GLU B 1 219 ? -2.762 -15.891 -18.984 1 98.69 219 GLU B C 1
ATOM 3439 O O . GLU B 1 219 ? -1.861 -16.266 -19.734 1 98.69 219 GLU B O 1
ATOM 3444 N N . LEU B 1 220 ? -2.512 -15.195 -17.938 1 98.69 220 LEU B N 1
ATOM 3445 C CA . LEU B 1 220 ? -1.173 -14.695 -17.641 1 98.69 220 LEU B CA 1
ATOM 3446 C C . LEU B 1 220 ? -0.281 -15.812 -17.109 1 98.69 220 LEU B C 1
ATOM 3448 O O . LEU B 1 220 ? 0.913 -15.859 -17.406 1 98.69 220 LEU B O 1
ATOM 3452 N N . ALA B 1 221 ? -0.857 -16.719 -16.312 1 98.62 221 ALA B N 1
ATOM 3453 C CA . ALA B 1 221 ? -0.104 -17.844 -15.742 1 98.62 221 ALA B CA 1
ATOM 3454 C C . ALA B 1 221 ? 0.365 -18.797 -16.828 1 98.62 221 ALA B C 1
ATOM 3456 O O . ALA B 1 221 ? 1.35 -19.516 -16.656 1 98.62 221 ALA B O 1
ATOM 3457 N N . THR B 1 222 ? -0.341 -18.797 -17.969 1 98.38 222 THR B N 1
ATOM 3458 C CA . THR B 1 222 ? -0.017 -19.75 -19.031 1 98.38 222 THR B CA 1
ATOM 3459 C C . THR B 1 222 ? 0.59 -19.031 -20.234 1 98.38 222 THR B C 1
ATOM 3461 O O . THR B 1 222 ? 0.767 -19.625 -21.297 1 98.38 222 THR B O 1
ATOM 3464 N N . ALA B 1 223 ? 0.822 -17.75 -20.094 1 97.31 223 ALA B N 1
ATOM 3465 C CA . ALA B 1 223 ? 1.379 -16.969 -21.188 1 97.31 223 ALA B CA 1
ATOM 3466 C C . ALA B 1 223 ? 2.721 -17.547 -21.641 1 97.31 223 ALA B C 1
ATOM 3468 O O . ALA B 1 223 ? 3.488 -18.062 -20.828 1 97.31 223 ALA B O 1
ATOM 3469 N N . ALA B 1 224 ? 3.049 -17.438 -22.891 1 96.31 224 ALA B N 1
ATOM 3470 C CA . ALA B 1 224 ? 4.336 -17.859 -23.438 1 96.31 224 ALA B CA 1
ATOM 3471 C C . ALA B 1 224 ? 5.43 -16.844 -23.109 1 96.31 224 ALA B C 1
ATOM 3473 O O . ALA B 1 224 ? 5.137 -15.695 -22.781 1 96.31 224 ALA B O 1
ATOM 3474 N N . PRO B 1 225 ? 6.723 -17.359 -23.219 1 97.12 225 PRO B N 1
ATOM 3475 C CA . PRO B 1 225 ? 7.82 -16.406 -23.047 1 97.12 225 PRO B CA 1
ATOM 3476 C C . PRO B 1 225 ? 7.688 -15.18 -23.938 1 97.12 225 PRO B C 1
ATOM 3478 O O . PRO B 1 225 ? 7.27 -15.305 -25.094 1 97.12 225 PRO B O 1
ATOM 3481 N N . GLY B 1 226 ? 7.996 -14.023 -23.375 1 96.38 226 GLY B N 1
ATOM 3482 C CA . GLY B 1 226 ? 7.836 -12.781 -24.109 1 96.38 226 GLY B CA 1
ATOM 3483 C C . GLY B 1 226 ? 6.469 -12.148 -23.938 1 96.38 226 GLY B C 1
ATOM 3484 O O . GLY B 1 226 ? 6.176 -11.117 -24.547 1 96.38 226 GLY B O 1
ATOM 3485 N N . GLY B 1 227 ? 5.609 -12.75 -23.094 1 94.94 227 GLY B N 1
ATOM 3486 C CA . GLY B 1 227 ? 4.285 -12.219 -22.812 1 94.94 227 GLY B CA 1
ATOM 3487 C C . GLY B 1 227 ? 4.312 -10.961 -21.969 1 94.94 227 GLY B C 1
ATOM 3488 O O . GLY B 1 227 ? 5.387 -10.43 -21.672 1 94.94 227 GLY B O 1
ATOM 3489 N N . PRO B 1 228 ? 3.152 -10.508 -21.609 1 96.94 228 PRO B N 1
ATOM 3490 C CA . PRO B 1 228 ? 3.045 -9.25 -20.875 1 96.94 228 PRO B CA 1
ATOM 3491 C C . PRO B 1 228 ? 3.725 -9.312 -19.5 1 96.94 228 PRO B C 1
ATOM 3493 O O . PRO B 1 228 ? 3.682 -10.344 -18.828 1 96.94 228 PRO B O 1
ATOM 3496 N N . THR B 1 229 ? 4.371 -8.258 -19.125 1 97.88 229 THR B N 1
ATOM 3497 C CA . THR B 1 229 ? 4.957 -8.102 -17.797 1 97.88 229 THR B CA 1
ATOM 3498 C C . THR B 1 229 ? 4.84 -6.652 -17.328 1 97.88 229 THR B C 1
ATOM 3500 O O . THR B 1 229 ? 4.781 -5.73 -18.141 1 97.88 229 THR B O 1
ATOM 3503 N N . GLY B 1 230 ? 4.664 -6.461 -16.016 1 96.81 230 GLY B N 1
ATOM 3504 C CA . GLY B 1 230 ? 4.527 -5.129 -15.461 1 96.81 230 GLY B CA 1
ATOM 3505 C C . GLY B 1 230 ? 3.172 -4.504 -15.727 1 96.81 230 GLY B C 1
ATOM 3506 O O . GLY B 1 230 ? 3.059 -3.279 -15.844 1 96.81 230 GLY B O 1
ATOM 3507 N N . THR B 1 231 ? 2.145 -5.359 -15.891 1 97.19 231 THR B N 1
ATOM 3508 C CA . THR B 1 231 ? 0.839 -4.824 -16.266 1 97.19 231 THR B CA 1
ATOM 3509 C C . THR B 1 231 ? -0.143 -4.945 -15.102 1 97.19 231 THR B C 1
ATOM 3511 O O . THR B 1 231 ? 0.101 -5.691 -14.148 1 97.19 231 THR B O 1
ATOM 3514 N N . PHE B 1 232 ? -1.157 -4.164 -15.117 1 97.75 232 PHE B N 1
ATOM 3515 C CA . PHE B 1 232 ? -2.375 -4.25 -14.32 1 97.75 232 PHE B CA 1
ATOM 3516 C C . PHE B 1 232 ? -3.6 -4.383 -15.211 1 97.75 232 PHE B C 1
ATOM 3518 O O . PHE B 1 232 ? -3.912 -3.471 -15.984 1 97.75 232 PHE B O 1
ATOM 3525 N N . SER B 1 233 ? -4.242 -5.562 -15.117 1 98.38 233 SER B N 1
ATOM 3526 C CA . SER B 1 233 ? -5.293 -5.824 -16.094 1 98.38 233 SER B CA 1
ATOM 3527 C C . SER B 1 233 ? -6.402 -6.688 -15.508 1 98.38 233 SER B C 1
ATOM 3529 O O . SER B 1 233 ? -6.234 -7.273 -14.438 1 98.38 233 SER B O 1
ATOM 3531 N N . ASN B 1 234 ? -7.555 -6.668 -16.078 1 98 234 ASN B N 1
ATOM 3532 C CA . ASN B 1 234 ? -8.633 -7.629 -15.883 1 98 234 ASN B CA 1
ATOM 3533 C C . ASN B 1 234 ? -8.961 -8.383 -17.172 1 98 234 ASN B C 1
ATOM 3535 O O . ASN B 1 234 ? -8.172 -8.359 -18.125 1 98 234 ASN B O 1
ATOM 3539 N N . ARG B 1 235 ? -10.062 -9.133 -17.156 1 97.12 235 ARG B N 1
ATOM 3540 C CA . ARG B 1 235 ? -10.414 -9.953 -18.312 1 97.12 235 ARG B CA 1
ATOM 3541 C C . ARG B 1 235 ? -10.68 -9.086 -19.547 1 97.12 235 ARG B C 1
ATOM 3543 O O . ARG B 1 235 ? -10.586 -9.562 -20.672 1 97.12 235 ARG B O 1
ATOM 3550 N N . GLN B 1 236 ? -11.031 -7.797 -19.328 1 96.56 236 GLN B N 1
ATOM 3551 C CA . GLN B 1 236 ? -11.352 -6.898 -20.438 1 96.56 236 GLN B CA 1
ATOM 3552 C C . GLN B 1 236 ? -10.109 -6.16 -20.922 1 96.56 236 GLN B C 1
ATOM 3554 O O . GLN B 1 236 ? -10.141 -5.504 -21.969 1 96.56 236 GLN B O 1
ATOM 3559 N N . GLY B 1 237 ? -9.031 -6.219 -20.234 1 96.5 237 GLY B N 1
ATOM 3560 C CA . GLY B 1 237 ? -7.805 -5.559 -20.656 1 96.5 237 GLY B CA 1
ATOM 3561 C C . GLY B 1 237 ? -7.168 -4.727 -19.562 1 96.5 237 GLY B C 1
ATOM 3562 O O . GLY B 1 237 ? -7.457 -4.922 -18.375 1 96.5 237 GLY B O 1
ATOM 3563 N N . PRO B 1 238 ? -6.281 -3.809 -19.984 1 96.06 238 PRO B N 1
ATOM 3564 C CA . PRO B 1 238 ? -5.512 -3.018 -19.016 1 96.06 238 PRO B CA 1
ATOM 3565 C C . PRO B 1 238 ? -6.395 -2.113 -18.156 1 96.06 238 PRO B C 1
ATOM 3567 O O . PRO B 1 238 ? -7.391 -1.571 -18.641 1 96.06 238 PRO B O 1
ATOM 3570 N N . ILE B 1 239 ? -6.078 -2.018 -16.891 1 94.31 239 ILE B N 1
ATOM 3571 C CA . ILE B 1 239 ? -6.652 -1.069 -15.945 1 94.31 239 ILE B CA 1
ATOM 3572 C C . ILE B 1 239 ? -5.633 0.022 -15.625 1 94.31 239 ILE B C 1
ATOM 3574 O O . ILE B 1 239 ? -4.445 -0.259 -15.461 1 94.31 239 ILE B O 1
ATOM 3578 N N . ALA B 1 240 ? -6.121 1.229 -15.633 1 89.94 240 ALA B N 1
ATOM 3579 C CA . ALA B 1 240 ? -5.223 2.303 -15.203 1 89.94 240 ALA B CA 1
ATOM 3580 C C . ALA B 1 240 ? -4.73 2.074 -13.781 1 89.94 240 ALA B C 1
ATOM 3582 O O . ALA B 1 240 ? -5.496 1.646 -12.914 1 89.94 240 ALA B O 1
ATOM 3583 N N . TRP B 1 241 ? -3.459 2.342 -13.617 1 87.12 241 TRP B N 1
ATOM 3584 C CA . TRP B 1 241 ? -2.9 2.176 -12.281 1 87.12 241 TRP B CA 1
ATOM 3585 C C . TRP B 1 241 ? -3.504 3.186 -11.312 1 87.12 241 TRP B C 1
ATOM 3587 O O . TRP B 1 241 ? -3.889 4.285 -11.711 1 87.12 241 TRP B O 1
#

Solvent-accessible surface area (backbone atoms only — not comparable to full-atom values): 23371 Å² total; per-residue (Å²): 122,44,34,31,39,29,31,39,16,61,44,53,44,26,26,36,34,46,58,54,47,32,69,39,86,61,32,35,35,33,23,20,14,65,51,49,65,58,14,40,53,53,19,51,53,41,35,73,73,72,32,44,46,40,52,40,48,34,34,52,85,33,70,67,37,39,51,52,37,45,49,49,40,42,74,73,66,64,38,30,24,26,41,34,48,47,49,64,68,63,55,64,88,38,72,86,76,39,90,45,67,49,47,42,34,49,61,37,30,36,40,38,32,37,19,46,49,40,44,52,60,67,40,40,71,30,25,71,64,29,86,52,21,35,36,38,32,57,40,38,65,62,24,12,60,54,52,57,69,35,78,84,44,93,59,50,89,51,77,40,65,50,45,26,17,29,23,19,21,35,45,38,49,18,39,52,46,16,60,67,28,44,84,63,54,26,26,8,24,24,30,22,49,66,66,36,41,24,78,78,53,67,52,37,84,89,29,42,57,30,64,61,26,18,46,41,55,47,52,64,68,66,48,56,84,83,52,82,52,58,44,43,27,34,78,90,39,80,48,71,68,121,42,35,31,40,29,30,38,15,62,45,54,43,26,26,36,32,45,59,53,47,31,69,39,85,58,32,36,34,33,23,21,14,66,52,49,65,58,14,42,52,52,19,52,54,42,36,74,72,71,31,45,46,40,52,40,47,34,33,51,86,33,70,66,37,37,51,52,36,46,49,51,40,43,74,74,64,63,39,28,26,27,41,34,46,47,48,66,66,63,56,64,88,38,72,86,76,39,89,45,67,49,48,42,33,50,62,38,32,38,40,37,33,37,18,46,49,40,43,52,60,66,39,39,70,30,24,69,64,28,85,52,20,35,38,40,32,57,41,38,65,62,25,12,59,53,51,58,69,35,76,85,43,92,58,48,88,53,78,40,64,54,45,27,17,28,24,20,21,35,43,38,49,18,39,52,45,17,59,67,28,46,83,64,54,26,28,8,26,23,29,22,48,67,66,37,41,23,78,78,54,67,52,37,84,87,28,41,58,32,63,61,26,17,46,41,57,45,52,63,70,65,50,57,83,83,52,84,52,58,43,43,27,34,77,91,39,79,48,71,68

Nearest PDB structures (foldseek):
  3bhj-assembly1_A  TM=8.607E-01  e=3.144E-21  Homo sapiens
  2pfg-assembly1_A  TM=8.479E-01  e=2.458E-21  Homo sapiens
  1n5d-assembly1_A  TM=8.592E-01  e=3.920E-20  Sus scrofa
  2hrb-assembly1_A  TM=7.773E-01  e=1.717E-19  Homo sapiens
  7btm-assembly3_H-2  TM=8.214E-01  e=1.664E-13  Streptomyces lusitanus

InterPro domains:
  IPR002347 Short-chain dehydrogenase/reductase SDR [PF00106] (3-202)
  IPR002347 Short-chain dehydrogenase/reductase SDR [PR00080] (78-89)
  IPR002347 Short-chain dehydrogenase/reductase SDR [PR00080] (163-182)
  IPR002347 Short-chain dehydrogenase/reductase SDR [PR00081] (3-20)
  IPR002347 Short-chain dehydrogenase/reductase SDR [PR00081] (78-89)
  IPR002347 Short-chain dehydrogenase/reductase SDR [PR00081] (127-143)
  IPR002347 Short-chain dehydrogenase/reductase SDR [PR00081] (163-182)
  IPR002347 Short-chain dehydrogenase/reductase SDR [PR00081] (184-201)
  IPR036291 NAD(P)-binding domain superfamily [SSF51735] (3-231)
  IPR045313 Carbonyl reductase [NADPH] 1-like [cd05324] (3-241)

Radius of gyration: 23.05 Å; Cα contacts (8 Å, |Δi|>4): 1118; chains: 2; bounding box: 50×74×48 Å

Foldseek 3Di:
DAEEEFEVLLFFLNVLLQLVQQPDPPYAYEYEYQDQVSRQVSQVVVVVVVTRYYYAYADLLDLVRLLVRLVVCCVPPVAHAEYEADDFAQCQVPPVQADDPVRNLCVRQSRLPNSSLSNCVSRVVRQLPYLAHEYEREAALLLAPVVCPVPPDPCVPPPRPSNNVSRVNSLVVQQVVLVVCVVSQYAGEYEYLFFAQGVRNVRDPVHDHSNSSSVVVNCRRPPDRPDDHSFYAYPVGGDHD/DAEEEFEVLLFFLNVLLQLVQQPDPPYAYEYEYQDQVSRQVSQVVVVVVVTRYYYAHADLLDLVSLLVRLVVCCVPPVAHAEYEADDFAQCQVPPVQADDPVRNLCVRQSRLPNSSLSNCVSRVVRQLPDLAHEYEREAALLLAPVVCPVPPDPCVPPPRPSNNVSRVNSLVVQQVVLVVCVVSQYAGEYEYLFFAQGVRNVRDPVHDHSNSSSVVVNCRRPPDRPDDHSFYAYPVGGDHD

pLDDT: mean 97.16, std 2.37, range [86.31, 99.0]

Sequence (482 aa):
MVIALVTGGNTGIGEAVVRQLAKSPNFHVIIGSRNPESGSKLADSLTRDGHSVSSVQLDLFSDESILKAVEHIKETHGKLDVLVNNAGVLLDLNPEAFTSTRDLFRKTFETNVFGTAVLSEAALPLLLKAEYPRIVFVSSTMGSLESSLDEKTPFYNIDYKAYDASKAAVNILAVNYARLLKKVGGASNAVCPGLIRTKLTGFTDAGAPVEVGAERIVELATAAPGGPTGTFSNRQGPIAWMVIALVTGGNTGIGEAVVRQLAKSPNFHVIIGSRNPESGSKLADSLTRDGHSVSSVQLDLFSDESILKAVEHIKETHGKLDVLVNNAGVLLDLNPEAFTSTRDLFRKTFETNVFGTAVLSEAALPLLLKAEYPRIVFVSSTMGSLESSLDEKTPFYNIDYKAYDASKAAVNILAVNYARLLKKVGGASNAVCPGLIRTKLTGFTDAGAPVEVGAERIVELATAAPGGPTGTFSNRQGPIAW

Organism: Colletotrichum higginsianum (strain IMI 349063) (NCBI:txid759273)